Protein AF-0000000072480153 (afdb_homodimer)

InterPro domains:
  IPR006214 Bax inhibitor 1-related [PF01027] (43-250)
  IPR006214 Bax inhibitor 1-related [PTHR23291] (30-247)

pLDDT: mean 78.96, std 18.29, range [26.92, 96.75]

Nearest PDB structures (foldseek):
  4pgr-assembly1_A  TM=7.614E-01  e=5.769E-06  Bacillus subtilis subsp. subtilis str. 168
  6nq8-assembly2_B  TM=8.162E-01  e=1.834E-05  Bacillus subtilis subsp. subtilis str. 168
  6nq9-assembly3_C  TM=8.188E-01  e=2.012E-05  Bacillus subtilis subsp. subtilis str. 168
  4pgw-assembly1_A  TM=7.955E-01  e=1.672E-05  Bacillus subtilis subsp. subtilis str. 168
  8iz8-assembly1_A  TM=1.670E-01  e=5.880E+00  Homo sapiens

Organism: Diutina rugosa (NCBI:txid5481)

Solvent-accessible surface area (backbone atoms only — not comparable to full-atom values): 26713 Å² total; per-residue (Å²): 136,78,76,70,75,78,76,72,72,80,73,78,71,76,74,74,75,65,70,79,71,74,50,70,68,57,59,59,56,64,64,65,39,32,27,60,76,43,56,68,68,60,36,49,51,49,52,50,50,25,54,48,51,32,50,50,49,50,50,50,28,52,49,45,20,48,52,36,50,74,28,64,66,53,40,53,48,49,67,73,37,54,65,56,57,49,46,23,55,51,40,29,54,50,28,47,54,48,36,63,75,38,47,78,41,86,66,55,32,58,52,33,49,49,51,24,45,50,23,48,19,49,54,51,12,58,42,53,55,75,43,61,65,69,55,52,52,50,23,49,51,51,38,50,51,50,50,52,51,38,46,54,47,33,73,67,46,85,73,76,53,57,78,46,49,63,49,51,52,53,48,48,50,53,49,46,40,51,53,56,43,52,71,66,48,85,73,70,53,69,64,56,52,41,53,51,23,52,51,48,29,51,53,32,51,52,44,45,28,24,51,51,41,36,57,56,46,61,35,39,72,72,40,43,64,62,51,21,52,52,52,44,48,36,52,50,41,30,28,52,23,43,33,51,40,51,50,51,59,68,74,101,135,81,77,69,75,76,73,73,71,79,74,78,71,77,73,75,75,69,68,81,73,74,50,71,68,59,62,59,54,66,65,65,38,32,26,59,76,44,56,69,68,61,35,51,51,51,52,49,49,24,53,49,52,32,50,51,49,52,50,49,30,51,49,46,21,48,52,36,50,75,29,64,65,52,41,52,47,48,67,74,37,54,65,57,56,49,47,22,54,52,40,29,53,50,30,48,53,47,37,63,76,39,47,78,41,86,65,56,34,58,53,35,49,50,52,25,45,51,23,46,18,48,55,52,12,58,43,51,55,75,42,60,65,69,54,51,52,51,22,49,51,52,38,49,52,50,50,53,53,37,44,54,46,35,73,67,46,86,70,75,53,57,77,45,50,64,50,51,52,54,48,49,48,52,49,46,40,50,52,56,44,50,72,68,47,84,72,69,53,68,63,55,51,39,52,52,22,50,51,49,29,51,52,33,51,52,46,44,28,24,51,51,40,36,57,56,47,60,34,39,75,73,39,43,66,62,50,22,51,53,51,45,48,37,50,50,41,29,27,53,22,42,33,50,41,50,50,51,59,70,74,102

Radius of gyration: 29.73 Å; Cα contacts (8 Å, |Δi|>4): 523; chains: 2; bounding box: 54×123×93 Å

Foldseek 3Di:
DPPPDDDPPPPPPPPPPPDPPCPPVNVVVVQQDWLQPDDPVLLVVLLVLLVVLLVVLVVLLVVLLVVCQVDVVNLVVCVVPVVLLVVLVVQLVVLVVVCVVCVQDPPVNVVSLVSNSNSVSNNVSSVVSPADPVLLVVLLVVLVVLLVVLLVVLVPDPDQLLVCVVVLVVVVVVLVVVVVVQVPDDPDPLVNLLVSLVVQLVSLSSVSSNLSNCSSGGHGSSCSSVSSVSNNVSSSSNSVSSSSNSRSVVVD/DPPPPPDDPPDPPPPPPPPPPPPPVVVVVVQQDWLQPDDPVLLVVLLVLLVVLLVVLVVLLVVLLVVCQVDVVNLVVCVVPVVLLVVLVVQLVVLVVVCVVCVQDPPVNVVSLVSNSNSVSNNVSSVVSPADPVLLVVLLVVLVVLLVVLLVVLVPDPDQLLVCVVVLVVVVVVLVVVVVVQVPDDPDDLVNLLVSLVVQLVSLSSVSSNLSNCSSGGHGSSCSSVSSVSNNVSSSSNSVSSSSNSRSVVVD

Secondary structure (DSSP, 8-state):
-----------------------HHHHHHHHT-BGGGS-HHHHHHHHHHHHHHHHHHHHHHHHHHHHHHH-HHHHHHHHH-HHHHHHHHHHHHHHHHHHHHSTTSTTHHHHHHHHHHHHHHHHHHHHHTTS-HHHHHHHHHHHHHHHHHHHHHHHH--S-GGGGHHHHHHHHHHHHHHHHHHTTSSS--HHHHHHHHHHHHHHHHHHHHHHHHHHHHT-BTT-HHHHHHHHHHHHHHHHHHHHHHHHHHHH-/-----------------------HHHHHHHHT-BGGGS-HHHHHHHHHHHHHHHHHHHHHHHHHHHHHHH-HHHHHHHHH-HHHHHHHHHHHHHHHHHHHHSTTSTTHHHHHHHHHHHHHHHHHHHHHTTS-HHHHHHHHHHHHHHHHHHHHHHHH--S-GGGGHHHHHHHHHHHHHHHHHHTTSSS--HHHHHHHHHHHHHHHHHHHHHHHHHHHHT-BTT-HHHHHHHHHHHHHHHHHHHHHHHHHHHH-

Sequence (504 aa):
MSYTPLANPPGYEDEVRTGPSADPLDDDFKYSVNVAGCDLSVRQMFIRKVYALLTVQILLTVAVGWGIRANPDLQKWCMNNMWLYIVSIVGTFGFLIATAFKAKQYPLNLFLLTGFTICESYGIGLMCSFVESDVVVKALLLTLVIFVGLTLFAFQSTYDFTQWQGVLGMSLWALLGFGLVMMFFPGQSSTVEMVYAGLGALIFAVYVIVDTQSIMKKVHLDDEIMSAMQLYLDVVNLFLFILRILQNQNDNMSYTPLANPPGYEDEVRTGPSADPLDDDFKYSVNVAGCDLSVRQMFIRKVYALLTVQILLTVAVGWGIRANPDLQKWCMNNMWLYIVSIVGTFGFLIATAFKAKQYPLNLFLLTGFTICESYGIGLMCSFVESDVVVKALLLTLVIFVGLTLFAFQSTYDFTQWQGVLGMSLWALLGFGLVMMFFPGQSSTVEMVYAGLGALIFAVYVIVDTQSIMKKVHLDDEIMSAMQLYLDVVNLFLFILRILQNQNDN

Structure (mmCIF, N/CA/C/O backbone):
data_AF-0000000072480153-model_v1
#
loop_
_entity.id
_entity.type
_entity.pdbx_description
1 polymer 'Uncharacterized protein'
#
loop_
_atom_site.group_PDB
_atom_site.id
_atom_site.type_symbol
_atom_site.label_atom_id
_atom_site.label_alt_id
_atom_site.label_comp_id
_atom_site.label_asym_id
_atom_site.label_entity_id
_atom_site.label_seq_id
_atom_site.pdbx_PDB_ins_code
_atom_site.Cartn_x
_atom_site.Cartn_y
_atom_site.Cartn_z
_atom_site.occupancy
_atom_site.B_iso_or_equiv
_atom_site.auth_seq_id
_atom_site.auth_comp_id
_atom_site.auth_asym_id
_atom_site.auth_atom_id
_atom_site.pdbx_PDB_model_num
ATOM 1 N N . MET A 1 1 ? 12.383 70.375 71.062 1 27.47 1 MET A N 1
ATOM 2 C CA . MET A 1 1 ? 11.43 70.125 70 1 27.47 1 MET A CA 1
ATOM 3 C C . MET A 1 1 ? 12.109 69.375 68.812 1 27.47 1 MET A C 1
ATOM 5 O O . MET A 1 1 ? 12.719 70.062 68 1 27.47 1 MET A O 1
ATOM 9 N N . SER A 1 2 ? 12.781 68.25 69.062 1 29.23 2 SER A N 1
ATOM 10 C CA . SER A 1 2 ? 13.742 67.438 68.312 1 29.23 2 SER A CA 1
ATOM 11 C C . SER A 1 2 ? 13.125 66.875 67.062 1 29.23 2 SER A C 1
ATOM 13 O O . SER A 1 2 ? 12.016 66.375 67.062 1 29.23 2 SER A O 1
ATOM 15 N N . TYR A 1 3 ? 13.344 67.625 66 1 29.42 3 TYR A N 1
ATOM 16 C CA . TYR A 1 3 ? 12.859 67.375 64.625 1 29.42 3 TYR A CA 1
ATOM 17 C C . TYR A 1 3 ? 13.156 65.938 64.188 1 29.42 3 TYR A C 1
ATOM 19 O O . TYR A 1 3 ? 14.32 65.562 64 1 29.42 3 TYR A O 1
ATOM 27 N N . THR A 1 4 ? 12.516 65 64.688 1 34.78 4 THR A N 1
ATOM 28 C CA . THR A 1 4 ? 12.742 63.594 64.438 1 34.78 4 THR A CA 1
ATOM 29 C C . THR A 1 4 ? 12.609 63.312 62.906 1 34.78 4 THR A C 1
ATOM 31 O O . THR A 1 4 ? 11.555 63.562 62.312 1 34.78 4 THR A O 1
ATOM 34 N N . PRO A 1 5 ? 13.711 63.594 62.188 1 35.47 5 PRO A N 1
ATOM 35 C CA . PRO A 1 5 ? 13.539 63.5 60.75 1 35.47 5 PRO A CA 1
ATOM 36 C C . PRO A 1 5 ? 12.68 62.312 60.312 1 35.47 5 PRO A C 1
ATOM 38 O O . PRO A 1 5 ? 12.57 61.344 61.062 1 35.47 5 PRO A O 1
ATOM 41 N N . LEU A 1 6 ? 11.68 62.594 59.469 1 34.44 6 LEU A N 1
ATOM 42 C CA . LEU A 1 6 ? 10.672 61.75 58.812 1 34.44 6 LEU A CA 1
ATOM 43 C C . LEU A 1 6 ? 11.297 60.469 58.25 1 34.44 6 LEU A C 1
ATOM 45 O O . LEU A 1 6 ? 12.453 60.469 57.844 1 34.44 6 LEU A O 1
ATOM 49 N N . ALA A 1 7 ? 10.82 59.375 58.75 1 36.81 7 ALA A N 1
ATOM 50 C CA . ALA A 1 7 ? 11.117 57.969 58.5 1 36.81 7 ALA A CA 1
ATOM 51 C C . ALA A 1 7 ? 11.281 57.688 57 1 36.81 7 ALA A C 1
ATOM 53 O O . ALA A 1 7 ? 10.523 58.219 56.188 1 36.81 7 ALA A O 1
ATOM 54 N N . ASN A 1 8 ? 12.523 57.562 56.5 1 34.38 8 ASN A N 1
ATOM 55 C CA . ASN A 1 8 ? 12.945 57.312 55.125 1 34.38 8 ASN A CA 1
ATOM 56 C C . ASN A 1 8 ? 11.992 56.375 54.438 1 34.38 8 ASN A C 1
ATOM 58 O O . ASN A 1 8 ? 11.516 55.406 55.031 1 34.38 8 ASN A O 1
ATOM 62 N N . PRO A 1 9 ? 11.211 56.875 53.469 1 34.69 9 PRO A N 1
ATOM 63 C CA . PRO A 1 9 ? 10.227 56 52.812 1 34.69 9 PRO A CA 1
ATOM 64 C C . PRO A 1 9 ? 10.758 54.625 52.531 1 34.69 9 PRO A C 1
ATOM 66 O O . PRO A 1 9 ? 11.969 54.406 52.438 1 34.69 9 PRO A O 1
ATOM 69 N N . PRO A 1 10 ? 10.016 53.531 52.906 1 35.16 10 PRO A N 1
ATOM 70 C CA . PRO A 1 10 ? 10.484 52.156 52.75 1 35.16 10 PRO A CA 1
ATOM 71 C C . PRO A 1 10 ? 11.172 51.938 51.406 1 35.16 10 PRO A C 1
ATOM 73 O O . PRO A 1 10 ? 10.891 52.656 50.438 1 35.16 10 PRO A O 1
ATOM 76 N N . GLY A 1 11 ? 12.461 51.688 51.344 1 31.42 11 GLY A N 1
ATOM 77 C CA . GLY A 1 11 ? 13.273 51.344 50.188 1 31.42 11 GLY A CA 1
ATOM 78 C C . GLY A 1 11 ? 12.539 50.469 49.188 1 31.42 11 GLY A C 1
ATOM 79 O O . GLY A 1 11 ? 11.789 49.562 49.562 1 31.42 11 GLY A O 1
ATOM 80 N N . TYR A 1 12 ? 12.055 51.062 48.094 1 31.23 12 TYR A N 1
ATOM 81 C CA . TYR A 1 12 ? 11.508 50.312 46.969 1 31.23 12 TYR A CA 1
ATOM 82 C C . TYR A 1 12 ? 12.297 49.031 46.719 1 31.23 12 TYR A C 1
ATOM 84 O O . TYR A 1 12 ? 13.5 49.094 46.438 1 31.23 12 TYR A O 1
ATOM 92 N N . GLU A 1 13 ? 12.219 48.031 47.562 1 30.06 13 GLU A N 1
ATOM 93 C CA . GLU A 1 13 ? 12.875 46.781 47.312 1 30.06 13 GLU A CA 1
ATOM 94 C C . GLU A 1 13 ? 12.898 46.469 45.812 1 30.06 13 GLU A C 1
ATOM 96 O O . GLU A 1 13 ? 11.867 46.562 45.125 1 30.06 13 GLU A O 1
ATOM 101 N N . ASP A 1 14 ? 13.992 46.656 45.125 1 31.67 14 ASP A N 1
ATOM 102 C CA . ASP A 1 14 ? 14.25 46.25 43.75 1 31.67 14 ASP A CA 1
ATOM 103 C C . ASP A 1 14 ? 13.57 44.938 43.406 1 31.67 14 ASP A C 1
ATOM 105 O O . ASP A 1 14 ? 13.828 43.938 44.062 1 31.67 14 ASP A O 1
ATOM 109 N N . GLU A 1 15 ? 12.281 44.875 43.188 1 31.95 15 GLU A N 1
ATOM 110 C CA . GLU A 1 15 ? 11.656 43.688 42.656 1 31.95 15 GLU A CA 1
ATOM 111 C C . GLU A 1 15 ? 12.562 43 41.625 1 31.95 15 GLU A C 1
ATOM 113 O O . GLU A 1 15 ? 12.867 43.594 40.594 1 31.95 15 GLU A O 1
ATOM 118 N N . VAL A 1 16 ? 13.562 42.281 42 1 35.06 16 VAL A N 1
ATOM 119 C CA . VAL A 1 16 ? 14.352 41.438 41.125 1 35.06 16 VAL A CA 1
ATOM 120 C C . VAL A 1 16 ? 13.445 40.812 40.062 1 35.06 16 VAL A C 1
ATOM 122 O O . VAL A 1 16 ? 12.547 40.031 40.375 1 35.06 16 VAL A O 1
ATOM 125 N N . ARG A 1 17 ? 13.055 41.531 39.031 1 34.94 17 ARG A N 1
ATOM 126 C CA . ARG A 1 17 ? 12.469 40.969 37.812 1 34.94 17 ARG A CA 1
ATOM 127 C C . ARG A 1 17 ? 13.133 39.656 37.438 1 34.94 17 ARG A C 1
ATOM 129 O O . ARG A 1 17 ? 14.312 39.625 37.062 1 34.94 17 ARG A O 1
ATOM 136 N N . THR A 1 18 ? 12.93 38.594 38.188 1 33.75 18 THR A N 1
ATOM 137 C CA . THR A 1 18 ? 13.367 37.25 37.812 1 33.75 18 THR A CA 1
ATOM 138 C C . THR A 1 18 ? 13.336 37.062 36.312 1 33.75 18 THR A C 1
ATOM 140 O O . THR A 1 18 ? 12.531 37.688 35.625 1 33.75 18 THR A O 1
ATOM 143 N N . GLY A 1 19 ? 14.484 36.625 35.688 1 35.31 19 GLY A N 1
ATOM 144 C CA . GLY A 1 19 ? 14.703 36.438 34.25 1 35.31 19 GLY A CA 1
ATOM 145 C C . GLY A 1 19 ? 13.477 35.906 33.531 1 35.31 19 GLY A C 1
ATOM 146 O O . GLY A 1 19 ? 12.578 35.344 34.156 1 35.31 19 GLY A O 1
ATOM 147 N N . PRO A 1 20 ? 13.023 36.594 32.438 1 35.31 20 PRO A N 1
ATOM 148 C CA . PRO A 1 20 ? 11.805 36.188 31.75 1 35.31 20 PRO A CA 1
ATOM 149 C C . PRO A 1 20 ? 11.617 34.688 31.75 1 35.31 20 PRO A C 1
ATOM 151 O O . PRO A 1 20 ? 12.57 33.938 31.531 1 35.31 20 PRO A O 1
ATOM 154 N N . SER A 1 21 ? 10.922 34.094 32.688 1 35.56 21 SER A N 1
ATOM 155 C CA . SER A 1 21 ? 10.445 32.719 32.594 1 35.56 21 SER A CA 1
ATOM 156 C C . SER A 1 21 ? 10.141 32.312 31.141 1 35.56 21 SER A C 1
ATOM 158 O O . SER A 1 21 ? 9.289 32.938 30.5 1 35.56 21 SER A O 1
ATOM 160 N N . ALA A 1 22 ? 11.258 31.984 30.438 1 38.88 22 ALA A N 1
ATOM 161 C CA . ALA A 1 22 ? 11.07 31.438 29.094 1 38.88 22 ALA A CA 1
ATOM 162 C C . ALA A 1 22 ? 9.758 30.672 29 1 38.88 22 ALA A C 1
ATOM 164 O O . ALA A 1 22 ? 9.539 29.703 29.75 1 38.88 22 ALA A O 1
ATOM 165 N N . ASP A 1 23 ? 8.656 31.344 28.875 1 36.25 23 ASP A N 1
ATOM 166 C CA . ASP A 1 23 ? 7.359 30.703 28.672 1 36.25 23 ASP A CA 1
ATOM 167 C C . ASP A 1 23 ? 7.508 29.359 27.969 1 36.25 23 ASP A C 1
ATOM 169 O O . ASP A 1 23 ? 8.164 29.266 26.922 1 36.25 23 ASP A O 1
ATOM 173 N N . PRO A 1 24 ? 7.273 28.219 28.719 1 41.16 24 PRO A N 1
ATOM 174 C CA . PRO A 1 24 ? 7.297 26.906 28.094 1 41.16 24 PRO A CA 1
ATOM 175 C C . PRO A 1 24 ? 6.715 26.906 26.688 1 41.16 24 PRO A C 1
ATOM 177 O O . PRO A 1 24 ? 6.805 25.906 25.969 1 41.16 24 PRO A O 1
ATOM 180 N N . LEU A 1 25 ? 5.832 27.812 26.406 1 39.75 25 LEU A N 1
ATOM 181 C CA . LEU A 1 25 ? 5.32 27.875 25.031 1 39.75 25 LEU A CA 1
ATOM 182 C C . LEU A 1 25 ? 6.434 28.203 24.047 1 39.75 25 LEU A C 1
ATOM 184 O O . LEU A 1 25 ? 6.316 27.906 22.859 1 39.75 25 LEU A O 1
ATOM 188 N N . ASP A 1 26 ? 7.453 29.078 24.375 1 40.12 26 ASP A N 1
ATOM 189 C CA . ASP A 1 26 ? 8.547 29.438 23.484 1 40.12 26 ASP A CA 1
ATOM 190 C C . ASP A 1 26 ? 9.406 28.219 23.156 1 40.12 26 ASP A C 1
ATOM 192 O O . ASP A 1 26 ? 9.93 28.094 22.047 1 40.12 26 ASP A O 1
ATOM 196 N N . ASP A 1 27 ? 9.773 27.375 24.188 1 39.69 27 ASP A N 1
ATOM 197 C CA . ASP A 1 27 ? 10.562 26.188 23.922 1 39.69 27 ASP A CA 1
ATOM 198 C C . ASP A 1 27 ? 9.82 25.219 23 1 39.69 27 ASP A C 1
ATOM 200 O O . ASP A 1 27 ? 10.445 24.438 22.281 1 39.69 27 ASP A O 1
ATOM 204 N N . ASP A 1 28 ? 8.516 24.984 23.203 1 41.03 28 ASP A N 1
ATOM 205 C CA . ASP A 1 28 ? 7.754 24.156 22.281 1 41.03 28 ASP A CA 1
ATOM 206 C C . ASP A 1 28 ? 7.797 24.75 20.859 1 41.03 28 ASP A C 1
ATOM 208 O O . ASP A 1 28 ? 7.535 24.031 19.891 1 41.03 28 ASP A O 1
ATOM 212 N N . PHE A 1 29 ? 7.848 26.094 20.656 1 42.28 29 PHE A N 1
ATOM 213 C CA . PHE A 1 29 ? 7.98 26.766 19.359 1 42.28 29 PHE A CA 1
ATOM 214 C C . PHE A 1 29 ? 9.32 26.438 18.719 1 42.28 29 PHE A C 1
ATOM 216 O O . PHE A 1 29 ? 9.422 26.375 17.484 1 42.28 29 PHE A O 1
ATOM 223 N N . LYS A 1 30 ? 10.453 26.438 19.406 1 43.78 30 LYS A N 1
ATOM 224 C CA . LYS A 1 30 ? 11.789 26.156 18.891 1 43.78 30 LYS A CA 1
ATOM 225 C C . LYS A 1 30 ? 11.883 24.719 18.359 1 43.78 30 LYS A C 1
ATOM 227 O O . LYS A 1 30 ? 12.586 24.453 17.391 1 43.78 30 LYS A O 1
ATOM 232 N N . TYR A 1 31 ? 11.43 23.734 19.047 1 45.44 31 TYR A N 1
ATOM 233 C CA . TYR A 1 31 ? 11.625 22.312 18.766 1 45.44 31 TYR A CA 1
ATOM 234 C C . TYR A 1 31 ? 10.844 21.891 17.531 1 45.44 31 TYR A C 1
ATOM 236 O O . TYR A 1 31 ? 11.242 20.969 16.812 1 45.44 31 TYR A O 1
ATOM 244 N N . SER A 1 32 ? 9.586 22.281 17.406 1 49.31 32 SER A N 1
ATOM 245 C CA . SER A 1 32 ? 8.758 21.766 16.328 1 49.31 32 SER A CA 1
ATOM 246 C C . SER A 1 32 ? 8.914 22.594 15.055 1 49.31 32 SER A C 1
ATOM 248 O O . SER A 1 32 ? 7.945 22.812 14.328 1 49.31 32 SER A O 1
ATOM 250 N N . VAL A 1 33 ? 10.062 23.266 14.922 1 53.94 33 VAL A N 1
ATOM 251 C CA . VAL A 1 33 ? 10.133 24.109 13.742 1 53.94 33 VAL A CA 1
ATOM 252 C C . VAL A 1 33 ? 10.281 23.25 12.492 1 53.94 33 VAL A C 1
ATOM 254 O O . VAL A 1 33 ? 10.945 22.203 12.523 1 53.94 33 VAL A O 1
ATOM 257 N N . ASN A 1 34 ? 9.469 23.453 11.539 1 63.94 34 ASN A N 1
ATOM 258 C CA . ASN A 1 34 ? 9.578 22.859 10.211 1 63.94 34 ASN A CA 1
ATOM 259 C C . ASN A 1 34 ? 10.93 23.172 9.57 1 63.94 34 ASN A C 1
ATOM 261 O O . ASN A 1 34 ? 11.5 24.234 9.797 1 63.94 34 ASN A O 1
ATOM 265 N N . VAL A 1 35 ? 11.617 22.25 9 1 69.62 35 VAL A N 1
ATOM 266 C CA . VAL A 1 35 ? 12.922 22.328 8.359 1 69.62 35 VAL A CA 1
ATOM 267 C C . VAL A 1 35 ? 13 23.578 7.488 1 69.62 35 VAL A C 1
ATOM 269 O O . VAL A 1 35 ? 14.023 24.266 7.453 1 69.62 35 VAL A O 1
ATOM 272 N N . ALA A 1 36 ? 11.852 23.953 6.852 1 67.75 36 ALA A N 1
ATOM 273 C CA . ALA A 1 36 ? 11.852 25.094 5.93 1 67.75 36 ALA A CA 1
ATOM 274 C C . ALA A 1 36 ? 12.117 26.391 6.672 1 67.75 36 ALA A C 1
ATOM 276 O O . ALA A 1 36 ? 12.625 27.359 6.09 1 67.75 36 ALA A O 1
ATOM 277 N N . GLY A 1 37 ? 11.773 26.344 7.949 1 65.12 37 GLY A N 1
ATOM 278 C CA . GLY A 1 37 ? 11.906 27.562 8.727 1 65.12 37 GLY A CA 1
ATOM 279 C C . GLY A 1 37 ? 13.258 27.688 9.406 1 65.12 37 GLY A C 1
ATOM 280 O O . GLY A 1 37 ? 13.57 28.734 9.984 1 65.12 37 GLY A O 1
ATOM 281 N N . CYS A 1 38 ? 14.031 26.609 9.297 1 68.56 38 CYS A N 1
ATOM 282 C CA . CYS A 1 38 ? 15.305 26.609 10.008 1 68.56 38 CYS A CA 1
ATOM 283 C C . CYS A 1 38 ? 16.406 27.219 9.148 1 68.56 38 CYS A C 1
ATOM 285 O O . CYS A 1 38 ? 16.219 27.422 7.949 1 68.56 38 CYS A O 1
ATOM 287 N N . ASP A 1 39 ? 17.406 27.547 9.852 1 76.06 39 ASP A N 1
ATOM 288 C CA . ASP A 1 39 ? 18.609 28.016 9.18 1 76.06 39 ASP A CA 1
ATOM 289 C C . ASP A 1 39 ? 19.109 27 8.148 1 76.06 39 ASP A C 1
ATOM 291 O O . ASP A 1 39 ? 18.875 25.797 8.305 1 76.06 39 ASP A O 1
ATOM 295 N N . LEU A 1 40 ? 19.562 27.453 7.082 1 76.44 40 LEU A N 1
ATOM 296 C CA . LEU A 1 40 ? 20.031 26.656 5.961 1 76.44 40 LEU A CA 1
ATOM 297 C C . LEU A 1 40 ? 20.984 25.562 6.43 1 76.44 40 LEU A C 1
ATOM 299 O O . LEU A 1 40 ? 20.922 24.438 5.941 1 76.44 40 LEU A O 1
ATOM 303 N N . SER A 1 41 ? 21.812 25.906 7.453 1 76.62 41 SER A N 1
ATOM 304 C CA . SER A 1 41 ? 22.797 24.938 7.934 1 76.62 41 SER A CA 1
ATOM 305 C C . SER A 1 41 ? 22.109 23.766 8.633 1 76.62 41 SER A C 1
ATOM 307 O O . SER A 1 41 ? 22.5 22.609 8.438 1 76.62 41 SER A O 1
ATOM 309 N N . VAL A 1 42 ? 21.109 24.062 9.391 1 75.69 42 VAL A N 1
ATOM 310 C CA . VAL A 1 42 ? 20.406 23.031 10.141 1 75.69 42 VAL A CA 1
ATOM 311 C C . VAL A 1 42 ? 19.609 22.156 9.18 1 75.69 42 VAL A C 1
ATOM 313 O O . VAL A 1 42 ? 19.562 20.938 9.352 1 75.69 42 VAL A O 1
ATOM 316 N N . ARG A 1 43 ? 19.109 22.781 8.117 1 80.12 43 ARG A N 1
ATOM 317 C CA . ARG A 1 43 ? 18.359 22.047 7.109 1 80.12 43 ARG A CA 1
ATOM 318 C C . ARG A 1 43 ? 19.266 21.078 6.348 1 80.12 43 ARG A C 1
ATOM 320 O O . ARG A 1 43 ? 18.875 19.938 6.102 1 80.12 43 ARG A O 1
ATOM 327 N N . GLN A 1 44 ? 20.422 21.594 6.043 1 82.88 44 GLN A N 1
ATOM 328 C CA . GLN A 1 44 ? 21.359 20.75 5.301 1 82.88 44 GLN A CA 1
ATOM 329 C C . GLN A 1 44 ? 21.859 19.578 6.148 1 82.88 44 GLN A C 1
ATOM 331 O O . GLN A 1 44 ? 22.047 18.469 5.641 1 82.88 44 GLN A O 1
ATOM 336 N N . MET A 1 45 ? 22.031 19.844 7.375 1 82.62 45 MET A N 1
ATOM 337 C CA . MET A 1 45 ? 22.469 18.781 8.273 1 82.62 45 MET A CA 1
ATOM 338 C C . MET A 1 45 ? 21.391 17.703 8.391 1 82.62 45 MET A C 1
ATOM 340 O O . MET A 1 45 ? 21.703 16.516 8.414 1 82.62 45 MET A O 1
ATOM 344 N N . PHE A 1 46 ? 20.172 18.141 8.492 1 85 46 PHE A N 1
ATOM 345 C CA . PHE A 1 46 ? 19.047 17.219 8.562 1 85 46 PHE A CA 1
ATOM 346 C C . PHE A 1 46 ? 18.984 16.344 7.316 1 85 46 PHE A C 1
ATOM 348 O O . PHE A 1 46 ? 18.875 15.125 7.414 1 85 46 PHE A O 1
ATOM 355 N N . ILE A 1 47 ? 19.109 16.969 6.18 1 86.75 47 ILE A N 1
ATOM 356 C CA . ILE A 1 47 ? 19.016 16.266 4.902 1 86.75 47 ILE A CA 1
ATOM 357 C C . ILE A 1 47 ? 20.156 15.273 4.77 1 86.75 47 ILE A C 1
ATOM 359 O O . ILE A 1 47 ? 19.953 14.133 4.355 1 86.75 47 ILE A O 1
ATOM 363 N N . ARG A 1 48 ? 21.312 15.695 5.164 1 88.62 48 ARG A N 1
ATOM 364 C CA . ARG A 1 48 ? 22.5 14.836 5.09 1 88.62 48 ARG A CA 1
ATOM 365 C C . ARG A 1 48 ? 22.344 13.617 6 1 88.62 48 ARG A C 1
ATOM 367 O O . ARG A 1 48 ? 22.703 12.5 5.625 1 88.62 48 ARG A O 1
ATOM 374 N N . LYS A 1 49 ? 21.812 13.812 7.09 1 89.5 49 LYS A N 1
ATOM 375 C CA . LYS A 1 49 ? 21.625 12.711 8.039 1 89.5 49 LYS A CA 1
ATOM 376 C C . LYS A 1 49 ? 20.609 11.703 7.5 1 89.5 49 LYS A C 1
ATOM 378 O O . LYS A 1 49 ? 20.828 10.492 7.605 1 89.5 49 LYS A O 1
ATOM 383 N N . VAL A 1 50 ? 19.562 12.211 6.973 1 90.88 50 VAL A N 1
ATOM 384 C CA . VAL A 1 50 ? 18.516 11.344 6.441 1 90.88 50 VAL A CA 1
ATOM 385 C C . VAL A 1 50 ? 19.078 10.492 5.309 1 90.88 50 VAL A C 1
ATOM 387 O O . VAL A 1 50 ? 18.891 9.273 5.281 1 90.88 50 VAL A O 1
ATOM 390 N N . TYR A 1 51 ? 19.797 11.125 4.426 1 92.44 51 TYR A N 1
ATOM 391 C CA . TYR A 1 51 ? 20.297 10.406 3.264 1 92.44 51 TYR A CA 1
ATOM 392 C C . TYR A 1 51 ? 21.484 9.508 3.639 1 92.44 51 TYR A C 1
ATOM 394 O O . TYR A 1 51 ? 21.719 8.492 2.988 1 92.44 51 TYR A O 1
ATOM 402 N N . ALA A 1 52 ? 22.172 9.836 4.664 1 92.81 52 ALA A N 1
ATOM 403 C CA . ALA A 1 52 ? 23.203 8.945 5.184 1 92.81 52 ALA A CA 1
ATOM 404 C C . ALA A 1 52 ? 22.594 7.668 5.758 1 92.81 52 ALA A C 1
ATOM 406 O O . ALA A 1 52 ? 23.078 6.566 5.492 1 92.81 52 ALA A O 1
ATOM 407 N N . LEU A 1 53 ? 21.578 7.859 6.539 1 91.56 53 LEU A N 1
ATOM 408 C CA . LEU A 1 53 ? 20.859 6.711 7.098 1 91.56 53 LEU A CA 1
ATOM 409 C C . LEU A 1 53 ? 20.297 5.836 5.988 1 91.56 53 LEU A C 1
ATOM 411 O O . LEU A 1 53 ? 20.375 4.605 6.059 1 91.56 53 LEU A O 1
ATOM 415 N N . LEU A 1 54 ? 19.766 6.492 5.023 1 93.44 54 LEU A N 1
ATOM 416 C CA . LEU A 1 54 ? 19.203 5.77 3.881 1 93.44 54 LEU A CA 1
ATOM 417 C C . LEU A 1 54 ? 20.281 4.953 3.178 1 93.44 54 LEU A C 1
ATOM 419 O O . LEU A 1 54 ? 20.062 3.789 2.836 1 93.44 54 LEU A O 1
ATOM 423 N N . THR A 1 55 ? 21.422 5.598 2.986 1 93.62 55 THR A N 1
ATOM 424 C CA . THR A 1 55 ? 22.531 4.926 2.314 1 93.62 55 THR A CA 1
ATOM 425 C C . THR A 1 55 ? 22.969 3.701 3.105 1 93.62 55 THR A C 1
ATOM 427 O O . THR A 1 55 ? 23.203 2.635 2.533 1 93.62 55 THR A O 1
ATOM 430 N N . VAL A 1 56 ? 23 3.818 4.367 1 93.25 56 VAL A N 1
ATOM 431 C CA . VAL A 1 56 ? 23.391 2.705 5.223 1 93.25 56 VAL A CA 1
ATOM 432 C C . VAL A 1 56 ? 22.359 1.586 5.117 1 93.25 56 VAL A C 1
ATOM 434 O O . VAL A 1 56 ? 22.719 0.406 5.062 1 93.25 56 VAL A O 1
ATOM 437 N N . GLN A 1 57 ? 21.094 1.939 5.105 1 93.5 57 GLN A N 1
ATOM 438 C CA . GLN A 1 57 ? 20.031 0.954 4.988 1 93.5 57 GLN A CA 1
ATOM 439 C C . GLN A 1 57 ? 20.125 0.192 3.672 1 93.5 57 GLN A C 1
ATOM 441 O O . GLN A 1 57 ? 19.953 -1.03 3.641 1 93.5 57 GLN A O 1
ATOM 446 N N . ILE A 1 58 ? 20.359 0.945 2.607 1 93.5 58 ILE A N 1
ATOM 447 C CA . ILE A 1 58 ? 20.453 0.33 1.288 1 93.5 58 ILE A CA 1
ATOM 448 C C . ILE A 1 58 ? 21.672 -0.591 1.225 1 93.5 58 ILE A C 1
ATOM 450 O O . ILE A 1 58 ? 21.578 -1.708 0.708 1 93.5 58 ILE A O 1
ATOM 454 N N . LEU A 1 59 ? 22.797 -0.151 1.753 1 93.62 59 LEU A N 1
ATOM 455 C CA . LEU A 1 59 ? 24.016 -0.965 1.771 1 93.62 59 LEU A CA 1
ATOM 456 C C . LEU A 1 59 ? 23.797 -2.236 2.586 1 93.62 59 LEU A C 1
ATOM 458 O O . LEU A 1 59 ? 24.25 -3.314 2.191 1 93.62 59 LEU A O 1
ATOM 462 N N . LEU A 1 60 ? 23.125 -2.045 3.691 1 92.56 60 LEU A N 1
ATOM 463 C CA . LEU A 1 60 ? 22.812 -3.207 4.512 1 92.56 60 LEU A CA 1
ATOM 464 C C . LEU A 1 60 ? 21.922 -4.188 3.748 1 92.56 60 LEU A C 1
ATOM 466 O O . LEU A 1 60 ? 22.141 -5.398 3.818 1 92.56 60 LEU A O 1
ATOM 470 N N . THR A 1 61 ? 20.969 -3.709 3.033 1 92.62 61 THR A N 1
ATOM 471 C CA . THR A 1 61 ? 20.062 -4.543 2.25 1 92.62 61 THR A CA 1
ATOM 472 C C . THR A 1 61 ? 20.828 -5.297 1.164 1 92.62 61 THR A C 1
ATOM 474 O O . THR A 1 61 ? 20.625 -6.496 0.977 1 92.62 61 THR A O 1
ATOM 477 N N . VAL A 1 62 ? 21.719 -4.582 0.474 1 91.5 62 VAL A N 1
ATOM 478 C CA . VAL A 1 62 ? 22.516 -5.199 -0.581 1 91.5 62 VAL A CA 1
ATOM 479 C C . VAL A 1 62 ? 23.453 -6.246 0.024 1 91.5 62 VAL A C 1
ATOM 481 O O . VAL A 1 62 ? 23.609 -7.332 -0.533 1 91.5 62 VAL A O 1
ATOM 484 N N . ALA A 1 63 ? 23.984 -5.941 1.146 1 91.62 63 ALA A N 1
ATOM 485 C CA . ALA A 1 63 ? 24.906 -6.855 1.811 1 91.62 63 ALA A CA 1
ATOM 486 C C . ALA A 1 63 ? 24.203 -8.141 2.227 1 91.62 63 ALA A C 1
ATOM 488 O O . ALA A 1 63 ? 24.734 -9.242 2.023 1 91.62 63 ALA A O 1
ATOM 489 N N . VAL A 1 64 ? 23.094 -8.016 2.795 1 89.56 64 VAL A N 1
ATOM 490 C CA . VAL A 1 64 ? 22.328 -9.18 3.227 1 89.56 64 VAL A CA 1
ATOM 491 C C . VAL A 1 64 ? 21.922 -10.016 2.012 1 89.56 64 VAL A C 1
ATOM 493 O O . VAL A 1 64 ? 22.062 -11.242 2.023 1 89.56 64 VAL A O 1
ATOM 496 N N . GLY A 1 65 ? 21.438 -9.375 0.97 1 87.31 65 GLY A N 1
ATOM 497 C CA . GLY A 1 65 ? 21.078 -10.086 -0.249 1 87.31 65 GLY A CA 1
ATOM 498 C C . GLY A 1 65 ? 22.266 -10.82 -0.871 1 87.31 65 GLY A C 1
ATOM 499 O O . GLY A 1 65 ? 22.125 -11.977 -1.271 1 87.31 65 GLY A O 1
ATOM 500 N N . TRP A 1 66 ? 23.312 -10.094 -0.907 1 88.5 66 TRP A N 1
ATOM 501 C CA . TRP A 1 66 ? 24.516 -10.695 -1.457 1 88.5 66 TRP A CA 1
ATOM 502 C C . TRP A 1 66 ? 24.984 -11.867 -0.598 1 88.5 66 TRP A C 1
ATOM 504 O O . TRP A 1 66 ? 25.438 -12.891 -1.122 1 88.5 66 TRP A O 1
ATOM 514 N N . GLY A 1 67 ? 24.922 -11.734 0.658 1 87.38 67 GLY A N 1
ATOM 515 C CA . GLY A 1 67 ? 25.312 -12.805 1.568 1 87.38 67 GLY A CA 1
ATOM 516 C C . GLY A 1 67 ? 24.484 -14.062 1.41 1 87.38 67 GLY A C 1
ATOM 517 O O . GLY A 1 67 ? 25.016 -15.172 1.411 1 87.38 67 GLY A O 1
ATOM 518 N N . ILE A 1 68 ? 23.266 -13.914 1.271 1 86 68 ILE A N 1
ATOM 519 C CA . ILE A 1 68 ? 22.375 -15.062 1.118 1 86 68 ILE A CA 1
ATOM 520 C C . ILE A 1 68 ? 22.609 -15.727 -0.234 1 86 68 ILE A C 1
ATOM 522 O O . ILE A 1 68 ? 22.641 -16.953 -0.331 1 86 68 ILE A O 1
ATOM 526 N N . ARG A 1 69 ? 22.859 -14.969 -1.208 1 83.38 69 ARG A N 1
ATOM 527 C CA . ARG A 1 69 ? 23.062 -15.492 -2.555 1 83.38 69 ARG A CA 1
ATOM 528 C C . ARG A 1 69 ? 24.422 -16.172 -2.674 1 83.38 69 ARG A C 1
ATOM 530 O O . ARG A 1 69 ? 24.562 -17.172 -3.395 1 83.38 69 ARG A O 1
ATOM 537 N N . ALA A 1 70 ? 25.406 -15.664 -2.092 1 84.88 70 ALA A N 1
ATOM 538 C CA . ALA A 1 70 ? 26.766 -16.172 -2.207 1 84.88 70 ALA A CA 1
ATOM 539 C C . ALA A 1 70 ? 26.906 -17.516 -1.504 1 84.88 70 ALA A C 1
ATOM 541 O O . ALA A 1 70 ? 27.828 -18.281 -1.802 1 84.88 70 ALA A O 1
ATOM 542 N N . ASN A 1 71 ? 26.016 -17.797 -0.609 1 85.5 71 ASN A N 1
ATOM 543 C CA . ASN A 1 71 ? 26.109 -19.047 0.145 1 85.5 71 ASN A CA 1
ATOM 544 C C . ASN A 1 71 ? 24.891 -19.938 -0.118 1 85.5 71 ASN A C 1
ATOM 546 O O . ASN A 1 71 ? 23.859 -19.797 0.521 1 85.5 71 ASN A O 1
ATOM 550 N N . PRO A 1 72 ? 25.094 -20.891 -0.923 1 82.94 72 PRO A N 1
ATOM 551 C CA . PRO A 1 72 ? 23.984 -21.781 -1.234 1 82.94 72 PRO A CA 1
ATOM 552 C C . PRO A 1 72 ? 23.453 -22.516 -0.001 1 82.94 72 PRO A C 1
ATOM 554 O O . PRO A 1 72 ? 22.25 -22.781 0.09 1 82.94 72 PRO A O 1
ATOM 557 N N . ASP A 1 73 ? 24.344 -22.734 0.931 1 83.12 73 ASP A N 1
ATOM 558 C CA . ASP A 1 73 ? 23.906 -23.406 2.15 1 83.12 73 ASP A CA 1
ATOM 559 C C . ASP A 1 73 ? 22.953 -22.516 2.947 1 83.12 73 ASP A C 1
ATOM 561 O O . ASP A 1 73 ? 21.969 -22.984 3.51 1 83.12 73 ASP A O 1
ATOM 565 N N . LEU A 1 74 ? 23.328 -21.281 2.92 1 77.19 74 LEU A N 1
ATOM 566 C CA . LEU A 1 74 ? 22.484 -20.328 3.637 1 77.19 74 LEU A CA 1
ATOM 567 C C . LEU A 1 74 ? 21.125 -20.172 2.949 1 77.19 74 LEU A C 1
ATOM 569 O O . LEU A 1 74 ? 20.094 -20.078 3.615 1 77.19 74 LEU A O 1
ATOM 573 N N . GLN A 1 75 ? 21.141 -20.188 1.705 1 80.12 75 GLN A N 1
ATOM 574 C CA . GLN A 1 75 ? 19.891 -20.078 0.947 1 80.12 75 GLN A CA 1
ATOM 575 C C . GLN A 1 75 ? 18.969 -21.266 1.229 1 80.12 75 GLN A C 1
ATOM 577 O O . GLN A 1 75 ? 17.781 -21.078 1.458 1 80.12 75 GLN A O 1
ATOM 582 N N . LYS A 1 76 ? 19.547 -22.484 1.165 1 81.31 76 LYS A N 1
ATOM 583 C CA . LYS A 1 76 ? 18.766 -23.688 1.434 1 81.31 76 LYS A CA 1
ATOM 584 C C . LYS A 1 76 ? 18.234 -23.703 2.865 1 81.31 76 LYS A C 1
ATOM 586 O O . LYS A 1 76 ? 17.094 -24.078 3.109 1 81.31 76 LYS A O 1
ATOM 591 N N . TRP A 1 77 ? 19.188 -23.234 3.688 1 78.19 77 TRP A N 1
ATOM 592 C CA . TRP A 1 77 ? 18.766 -23.172 5.086 1 78.19 77 TRP A CA 1
ATOM 593 C C . TRP A 1 77 ? 17.594 -22.219 5.266 1 78.19 77 TRP A C 1
ATOM 595 O O . TRP A 1 77 ? 16.641 -22.516 5.996 1 78.19 77 TRP A O 1
ATOM 605 N N . CYS A 1 78 ? 17.625 -21.125 4.633 1 75.69 78 CYS A N 1
ATOM 606 C CA . CYS A 1 78 ? 16.562 -20.125 4.734 1 75.69 78 CYS A CA 1
ATOM 607 C C . CYS A 1 78 ? 15.266 -20.656 4.148 1 75.69 78 CYS A C 1
ATOM 609 O O . CYS A 1 78 ? 14.188 -20.406 4.695 1 75.69 78 CYS A O 1
ATOM 611 N N . MET A 1 79 ? 15.344 -21.453 3.145 1 75.75 79 MET A N 1
ATOM 612 C CA . MET A 1 79 ? 14.156 -22.016 2.508 1 75.75 79 MET A CA 1
ATOM 613 C C . MET A 1 79 ? 13.555 -23.125 3.361 1 75.75 79 MET A C 1
ATOM 615 O O . MET A 1 79 ? 12.336 -23.328 3.365 1 75.75 79 MET A O 1
ATOM 619 N N . ASN A 1 80 ? 14.516 -23.797 4.047 1 77.69 80 ASN A N 1
ATOM 620 C CA . ASN A 1 80 ? 14.055 -24.891 4.879 1 77.69 80 ASN A CA 1
ATOM 621 C C . ASN A 1 80 ? 13.484 -24.391 6.203 1 77.69 80 ASN A C 1
ATOM 623 O O . ASN A 1 80 ? 12.742 -25.125 6.875 1 77.69 80 ASN A O 1
ATOM 627 N N . ASN A 1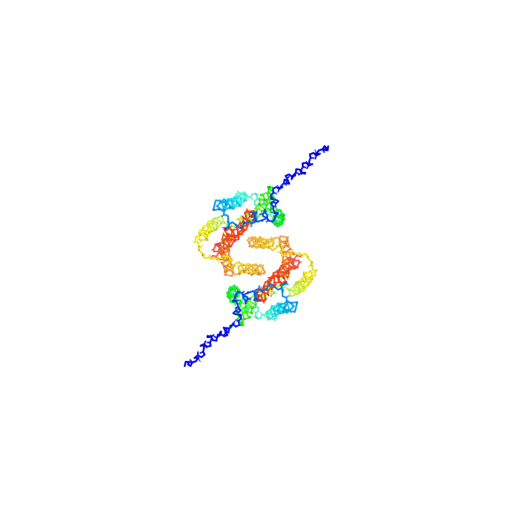 81 ? 13.914 -23.188 6.535 1 75.62 81 ASN A N 1
ATOM 628 C CA . ASN A 1 81 ? 13.422 -22.594 7.77 1 75.62 81 ASN A CA 1
ATOM 629 C C . ASN A 1 81 ? 12.555 -21.359 7.492 1 75.62 81 ASN A C 1
ATOM 631 O O . ASN A 1 81 ? 12.953 -20.234 7.801 1 75.62 81 ASN A O 1
ATOM 635 N N . MET A 1 82 ? 11.398 -21.625 7.082 1 77.06 82 MET A N 1
ATOM 636 C CA . MET A 1 82 ? 10.5 -20.562 6.676 1 77.06 82 MET A CA 1
ATOM 637 C C . MET A 1 82 ? 10.016 -19.766 7.887 1 77.06 82 MET A C 1
ATOM 639 O O . MET A 1 82 ? 9.523 -18.641 7.746 1 77.06 82 MET A O 1
ATOM 643 N N . TRP A 1 83 ? 10.344 -20.375 9.148 1 78.81 83 TRP A N 1
ATOM 644 C CA . TRP A 1 83 ? 9.945 -19.656 10.359 1 78.81 83 TRP A CA 1
ATOM 645 C C . TRP A 1 83 ? 10.695 -18.344 10.484 1 78.81 83 TRP A C 1
ATOM 647 O O . TRP A 1 83 ? 10.156 -17.359 11.023 1 78.81 83 TRP A O 1
ATOM 657 N N . LEU A 1 84 ? 11.867 -18.312 9.922 1 79.81 84 LEU A N 1
ATOM 658 C CA . LEU A 1 84 ? 12.648 -17.078 9.984 1 79.81 84 LEU A CA 1
ATOM 659 C C . LEU A 1 84 ? 12.039 -16 9.094 1 79.81 84 LEU A C 1
ATOM 661 O O . LEU A 1 84 ? 12.109 -14.812 9.422 1 79.81 84 LEU A O 1
ATOM 665 N N . TYR A 1 85 ? 11.484 -16.438 7.992 1 81.62 85 TYR A N 1
ATOM 666 C CA . TYR A 1 85 ? 10.812 -15.477 7.121 1 81.62 85 TYR A CA 1
ATOM 667 C C . TYR A 1 85 ? 9.578 -14.891 7.805 1 81.62 85 TYR A C 1
ATOM 669 O O . TYR A 1 85 ? 9.32 -13.688 7.695 1 81.62 85 TYR A O 1
ATOM 677 N N . ILE A 1 86 ? 8.906 -15.695 8.57 1 83.69 86 ILE A N 1
ATOM 678 C CA . ILE A 1 86 ? 7.738 -15.234 9.32 1 83.69 86 ILE A CA 1
ATOM 679 C C . ILE A 1 86 ? 8.172 -14.25 10.406 1 83.69 86 ILE A C 1
ATOM 681 O O . ILE A 1 86 ? 7.527 -13.219 10.609 1 83.69 86 ILE A O 1
ATOM 685 N N . VAL A 1 87 ? 9.258 -14.586 10.977 1 84.31 87 VAL A N 1
ATOM 686 C CA . VAL A 1 87 ? 9.805 -13.711 12.016 1 84.31 87 VAL A CA 1
ATOM 687 C C . VAL A 1 87 ? 10.188 -12.359 11.398 1 84.31 87 VAL A C 1
ATOM 689 O O . VAL A 1 87 ? 10 -11.312 12.023 1 84.31 87 VAL A O 1
ATOM 692 N N . SER A 1 88 ? 10.75 -12.484 10.211 1 87 88 SER A N 1
ATOM 693 C CA . SER A 1 88 ? 11.148 -11.258 9.531 1 87 88 SER A CA 1
ATOM 694 C C . SER A 1 88 ? 9.938 -10.383 9.211 1 87 88 SER A C 1
ATOM 696 O O . SER A 1 88 ? 9.992 -9.164 9.367 1 87 88 SER A O 1
ATOM 698 N N . ILE A 1 89 ? 8.852 -10.969 8.836 1 87.06 89 ILE A N 1
ATOM 699 C CA . ILE A 1 89 ? 7.637 -10.227 8.523 1 87.06 89 ILE A CA 1
ATOM 700 C C . ILE A 1 89 ? 7.082 -9.586 9.789 1 87.06 89 ILE A C 1
ATOM 702 O O . ILE A 1 89 ? 6.844 -8.375 9.828 1 87.06 89 ILE A O 1
ATOM 706 N N . VAL A 1 90 ? 6.973 -10.359 10.82 1 87.5 90 VAL A N 1
ATOM 707 C CA . VAL A 1 90 ? 6.43 -9.883 12.086 1 87.5 90 VAL A CA 1
ATOM 708 C C . VAL A 1 90 ? 7.375 -8.852 12.703 1 87.5 90 VAL A C 1
ATOM 710 O O . VAL A 1 90 ? 6.93 -7.848 13.258 1 87.5 90 VAL A O 1
ATOM 713 N N . GLY A 1 91 ? 8.609 -9.172 12.539 1 88.62 91 GLY A N 1
ATOM 714 C CA . GLY A 1 91 ? 9.602 -8.242 13.055 1 88.62 91 GLY A CA 1
ATOM 715 C C . GLY A 1 91 ? 9.531 -6.879 12.398 1 88.62 91 GLY A C 1
ATOM 716 O O . GLY A 1 91 ? 9.648 -5.855 13.078 1 88.62 91 GLY A O 1
ATOM 717 N N . THR A 1 92 ? 9.367 -6.848 11.078 1 88.94 92 THR A N 1
ATOM 718 C CA . THR A 1 92 ? 9.258 -5.59 10.344 1 88.94 92 THR A CA 1
ATOM 719 C C . THR A 1 92 ? 8.102 -4.75 10.883 1 88.94 92 THR A C 1
ATOM 721 O O . THR A 1 92 ? 8.281 -3.57 11.195 1 88.94 92 THR A O 1
ATOM 724 N N . PHE A 1 93 ? 6.984 -5.355 11.125 1 87.31 93 PHE A N 1
ATOM 725 C CA . PHE A 1 93 ? 5.816 -4.621 11.594 1 87.31 93 PHE A CA 1
ATOM 726 C C . PHE A 1 93 ? 5.965 -4.262 13.07 1 87.31 93 PHE A C 1
ATOM 728 O O . PHE A 1 93 ? 5.547 -3.182 13.492 1 87.31 93 PHE A O 1
ATOM 735 N N . GLY A 1 94 ? 6.559 -5.191 13.812 1 85.12 94 GLY A N 1
ATOM 736 C CA . GLY A 1 94 ? 6.844 -4.883 15.203 1 85.12 94 GLY A CA 1
ATOM 737 C C . GLY A 1 94 ? 7.75 -3.678 15.375 1 85.12 94 GLY A C 1
ATOM 738 O O . GLY A 1 94 ? 7.465 -2.793 16.188 1 85.12 94 GLY A O 1
ATOM 739 N N . PHE A 1 95 ? 8.773 -3.635 14.609 1 87.69 95 PHE A N 1
ATOM 740 C CA . PHE A 1 95 ? 9.711 -2.521 14.688 1 87.69 95 PHE A CA 1
ATOM 741 C C . PHE A 1 95 ? 9.078 -1.236 14.172 1 87.69 95 PHE A C 1
ATOM 743 O O . PHE A 1 95 ? 9.375 -0.149 14.672 1 87.69 95 PHE A O 1
ATOM 750 N N . LEU A 1 96 ? 8.234 -1.408 13.195 1 84.38 96 LEU A N 1
ATOM 751 C CA . LEU A 1 96 ? 7.547 -0.235 12.672 1 84.38 96 LEU A CA 1
ATOM 752 C C . LEU A 1 96 ? 6.645 0.393 13.727 1 84.38 96 LEU A C 1
ATOM 754 O O . LEU A 1 96 ? 6.645 1.613 13.906 1 84.38 96 LEU A O 1
ATOM 758 N N . ILE A 1 97 ? 5.965 -0.407 14.422 1 81.19 97 ILE A N 1
ATOM 759 C CA . ILE A 1 97 ? 5.062 0.063 15.469 1 81.19 97 ILE A CA 1
ATOM 760 C C . ILE A 1 97 ? 5.875 0.652 16.625 1 81.19 97 ILE A C 1
ATOM 762 O O . ILE A 1 97 ? 5.523 1.704 17.156 1 81.19 97 ILE A O 1
ATOM 766 N N . ALA A 1 98 ? 6.934 -0.027 16.891 1 80.38 98 ALA A N 1
ATOM 767 C CA . ALA A 1 98 ? 7.785 0.445 17.984 1 80.38 98 ALA A CA 1
ATOM 768 C C . ALA A 1 98 ? 8.383 1.812 17.656 1 80.38 98 ALA A C 1
ATOM 770 O O . ALA A 1 98 ? 8.508 2.666 18.547 1 80.38 98 ALA A O 1
ATOM 771 N N . THR A 1 99 ? 8.719 2.033 16.484 1 77.5 99 THR A N 1
ATOM 772 C CA . THR A 1 99 ? 9.312 3.301 16.078 1 77.5 99 THR A CA 1
ATOM 773 C C . THR A 1 99 ? 8.281 4.426 16.125 1 77.5 99 THR A C 1
ATOM 775 O O . THR A 1 99 ? 8.633 5.578 16.391 1 77.5 99 THR A O 1
ATOM 778 N N . ALA A 1 100 ? 7.039 4.125 15.984 1 72.62 100 ALA A N 1
ATOM 779 C CA . ALA A 1 100 ? 5.992 5.141 16.031 1 72.62 100 ALA A CA 1
ATOM 780 C C . ALA A 1 100 ? 5.812 5.672 17.453 1 72.62 100 ALA A C 1
ATOM 782 O O . ALA A 1 100 ? 5.516 6.852 17.656 1 72.62 100 ALA A O 1
ATOM 783 N N . PHE A 1 101 ? 6.008 4.809 18.375 1 73 101 PHE A N 1
ATOM 784 C CA . PHE A 1 101 ? 5.812 5.219 19.75 1 73 101 PHE A CA 1
ATOM 785 C C . PHE A 1 101 ? 7.102 5.777 20.344 1 73 101 PHE A C 1
ATOM 787 O O . PHE A 1 101 ? 7.066 6.652 21.203 1 73 101 PHE A O 1
ATOM 794 N N . LYS A 1 102 ? 8.156 5.301 19.891 1 71.31 102 LYS A N 1
ATOM 795 C CA . LYS A 1 102 ? 9.406 5.684 20.531 1 71.31 102 LYS A CA 1
ATOM 796 C C . LYS A 1 102 ? 10.352 6.352 19.531 1 71.31 102 LYS A C 1
ATOM 798 O O . LYS A 1 102 ? 11.57 6.191 19.625 1 71.31 102 LYS A O 1
ATOM 803 N N . ALA A 1 103 ? 9.797 7.004 18.562 1 62.25 103 ALA A N 1
ATOM 804 C CA . ALA A 1 103 ? 10.594 7.578 17.484 1 62.25 103 ALA A CA 1
ATOM 805 C C . ALA A 1 103 ? 11.445 8.742 18 1 62.25 103 ALA A C 1
ATOM 807 O O . ALA A 1 103 ? 12.492 9.047 17.422 1 62.25 103 ALA A O 1
ATOM 808 N N . LYS A 1 104 ? 11.117 9.25 19.125 1 66.12 104 LYS A N 1
ATOM 809 C CA . LYS A 1 104 ? 11.789 10.484 19.531 1 66.12 104 LYS A CA 1
ATOM 810 C C . LYS A 1 104 ? 12.805 10.219 20.641 1 66.12 104 LYS A C 1
ATOM 812 O O . LYS A 1 104 ? 13.508 11.133 21.078 1 66.12 104 LYS A O 1
ATOM 817 N N . GLN A 1 105 ? 12.922 8.984 20.922 1 69.38 105 GLN A N 1
ATOM 818 C CA . GLN A 1 105 ? 13.867 8.688 22 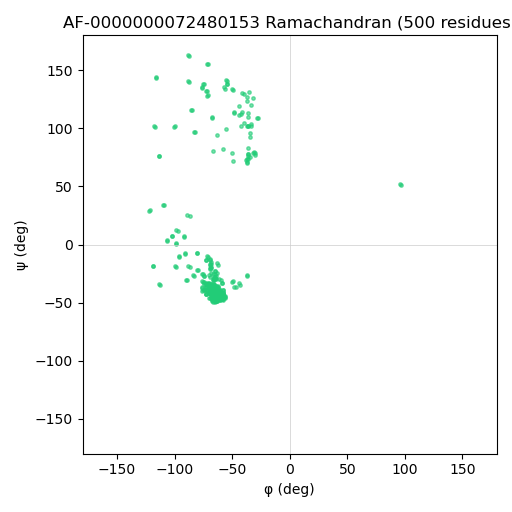1 69.38 105 GLN A CA 1
ATOM 819 C C . GLN A 1 105 ? 15.203 8.211 21.438 1 69.38 105 GLN A C 1
ATOM 821 O O . GLN A 1 105 ? 15.281 7.156 20.812 1 69.38 105 GLN A O 1
ATOM 826 N N . TYR A 1 106 ? 16.188 9.211 21.438 1 66.81 106 TYR A N 1
ATOM 827 C CA . TYR A 1 106 ? 17.547 8.836 21.031 1 66.81 106 TYR A CA 1
ATOM 828 C C . TYR A 1 106 ? 18.219 7.988 22.109 1 66.81 106 TYR A C 1
ATOM 830 O O . TYR A 1 106 ? 18.031 8.234 23.312 1 66.81 106 TYR A O 1
ATOM 838 N N . PRO A 1 107 ? 18.891 6.805 21.875 1 72.06 107 PRO A N 1
ATOM 839 C CA . PRO A 1 107 ? 19.375 6.109 20.688 1 72.06 107 PRO A CA 1
ATOM 840 C C . PRO A 1 107 ? 18.484 4.938 20.281 1 72.06 107 PRO A C 1
ATOM 842 O O . PRO A 1 107 ? 18.812 4.195 19.359 1 72.06 107 PRO A O 1
ATOM 845 N N . LEU A 1 108 ? 17.469 4.828 20.875 1 73.19 108 LEU A N 1
ATOM 846 C CA . LEU A 1 108 ? 16.578 3.705 20.656 1 73.19 108 LEU A CA 1
ATOM 847 C C . LEU A 1 108 ? 16.016 3.732 19.234 1 73.19 108 LEU A C 1
ATOM 849 O O . LEU A 1 108 ? 15.812 2.682 18.609 1 73.19 108 LEU A O 1
ATOM 853 N N . ASN A 1 109 ? 16.016 4.934 18.75 1 78.69 109 ASN A N 1
ATOM 854 C CA . ASN A 1 109 ? 15.445 5.082 17.406 1 78.69 109 ASN A CA 1
ATOM 855 C C . ASN A 1 109 ? 16.359 4.469 16.344 1 78.69 109 ASN A C 1
ATOM 857 O O . ASN A 1 109 ? 15.867 3.857 15.391 1 78.69 109 ASN A O 1
ATOM 861 N N . LEU A 1 110 ? 17.625 4.586 16.641 1 79.88 110 LEU A N 1
ATOM 862 C CA . LEU A 1 110 ? 18.562 4.023 15.68 1 79.88 110 LEU A CA 1
ATOM 863 C C . LEU A 1 110 ? 18.547 2.5 15.727 1 79.88 110 LEU A C 1
ATOM 865 O O . LEU A 1 110 ? 18.656 1.841 14.688 1 79.88 110 LEU A O 1
ATOM 869 N N . PHE A 1 111 ? 18.328 2.004 16.875 1 82.94 111 PHE A N 1
ATOM 870 C CA . PHE A 1 111 ? 18.25 0.556 17.031 1 82.94 111 PHE A CA 1
ATOM 871 C C . PHE A 1 111 ? 16.984 0.02 16.375 1 82.94 111 PHE A C 1
ATOM 873 O O . PHE A 1 111 ? 17 -1.035 15.734 1 82.94 111 PHE A O 1
ATOM 880 N N . LEU A 1 112 ? 15.992 0.753 16.516 1 85.5 112 LEU A N 1
ATOM 881 C CA . LEU A 1 112 ? 14.727 0.336 15.922 1 85.5 112 LEU A CA 1
ATOM 882 C C . LEU A 1 112 ? 14.797 0.39 14.398 1 85.5 112 LEU A C 1
ATOM 884 O O . LEU A 1 112 ? 14.305 -0.51 13.719 1 85.5 112 LEU A O 1
ATOM 888 N N . LEU A 1 113 ? 15.508 1.401 13.969 1 88.31 113 LEU A N 1
ATOM 889 C CA . LEU A 1 113 ? 15.688 1.53 12.531 1 88.31 113 LEU A CA 1
ATOM 890 C C . LEU A 1 113 ? 16.516 0.375 11.977 1 88.31 113 LEU A C 1
ATOM 892 O O . LEU A 1 113 ? 16.172 -0.193 10.938 1 88.31 113 LEU A O 1
ATOM 896 N N . THR A 1 114 ? 17.5 0.087 12.695 1 88.88 114 THR A N 1
ATOM 897 C CA . THR A 1 114 ? 18.375 -0.998 12.266 1 88.88 114 THR A CA 1
ATOM 898 C C . THR A 1 114 ? 17.641 -2.334 12.305 1 88.88 114 THR A C 1
ATOM 900 O O . THR A 1 114 ? 17.75 -3.141 11.375 1 88.88 114 THR A O 1
ATOM 903 N N . GLY A 1 115 ? 16.922 -2.533 13.344 1 88.44 115 GLY A N 1
ATOM 904 C CA . GLY A 1 115 ? 16.125 -3.744 13.438 1 88.44 115 GLY A CA 1
ATOM 905 C C . GLY A 1 115 ? 15.102 -3.869 12.328 1 88.44 115 GLY A C 1
ATOM 906 O O . GLY A 1 115 ? 14.938 -4.945 11.75 1 88.44 115 GLY A O 1
ATOM 907 N N . PHE A 1 116 ? 14.5 -2.861 12.047 1 90.69 116 PHE A N 1
ATOM 908 C CA . PHE A 1 116 ? 13.539 -2.807 10.953 1 90.69 116 PHE A CA 1
ATOM 909 C C . PHE A 1 116 ? 14.211 -3.152 9.625 1 90.69 116 PHE A C 1
ATOM 911 O O . PHE A 1 116 ? 13.695 -3.975 8.859 1 90.69 116 PHE A O 1
ATOM 918 N N . THR A 1 117 ? 15.344 -2.557 9.391 1 91.75 117 THR A N 1
ATOM 919 C CA . THR A 1 117 ? 16.047 -2.736 8.125 1 91.75 117 THR A CA 1
ATOM 920 C C . THR A 1 117 ? 16.547 -4.176 7.984 1 91.75 117 THR A C 1
ATOM 922 O O . THR A 1 117 ? 16.469 -4.758 6.898 1 91.75 117 THR A O 1
ATOM 925 N N . ILE A 1 118 ? 16.922 -4.738 9.055 1 90.56 118 ILE A N 1
ATOM 926 C CA . ILE A 1 118 ? 17.438 -6.109 9.023 1 90.56 118 ILE A CA 1
ATOM 927 C C . ILE A 1 118 ? 16.297 -7.07 8.688 1 90.56 118 ILE A C 1
ATOM 929 O O . ILE A 1 118 ? 16.453 -7.949 7.836 1 90.56 118 ILE A O 1
ATOM 933 N N . CYS A 1 119 ? 15.227 -6.898 9.32 1 90.56 119 CYS A N 1
ATOM 934 C CA . CYS A 1 119 ? 14.078 -7.75 9.055 1 90.56 119 CYS A CA 1
ATOM 935 C C . CYS A 1 119 ? 13.609 -7.609 7.609 1 90.56 119 CYS A C 1
ATOM 937 O O . CYS A 1 119 ? 13.336 -8.609 6.941 1 90.56 119 CYS A O 1
ATOM 939 N N . GLU A 1 120 ? 13.586 -6.41 7.125 1 89.56 120 GLU A N 1
ATOM 940 C CA . GLU A 1 120 ? 13.148 -6.152 5.758 1 89.56 120 GLU A CA 1
ATOM 941 C C . GLU A 1 120 ? 14.164 -6.684 4.746 1 89.56 120 GLU A C 1
ATOM 943 O O . GLU A 1 120 ? 13.789 -7.27 3.73 1 89.56 120 GLU A O 1
ATOM 948 N N . SER A 1 121 ? 15.414 -6.449 5.086 1 91.12 121 SER A N 1
ATOM 949 C CA . SER A 1 121 ? 16.469 -6.859 4.168 1 91.12 121 SER A CA 1
ATOM 950 C C . SER A 1 121 ? 16.531 -8.375 4.027 1 91.12 121 SER A C 1
ATOM 952 O O . SER A 1 121 ? 16.859 -8.898 2.959 1 91.12 121 SER A O 1
ATOM 954 N N . TYR A 1 122 ? 16.156 -9.016 5.043 1 88.94 122 TYR A N 1
ATOM 955 C CA . TYR A 1 122 ? 16.125 -10.477 4.977 1 88.94 122 TYR A CA 1
ATOM 956 C C . TYR A 1 122 ? 15.117 -10.953 3.941 1 88.94 122 TYR A C 1
ATOM 958 O O . TYR A 1 122 ? 15.422 -11.812 3.111 1 88.94 122 TYR A O 1
ATOM 966 N N . GLY A 1 123 ? 13.938 -10.453 3.963 1 86.38 123 GLY A N 1
ATOM 967 C CA . GLY A 1 123 ? 12.922 -10.828 2.994 1 86.38 123 GLY A CA 1
ATOM 968 C C . GLY A 1 123 ? 13.32 -10.516 1.562 1 86.38 123 GLY A C 1
ATOM 969 O O . GLY A 1 123 ? 13.164 -11.359 0.675 1 86.38 123 GLY A O 1
ATOM 970 N N . ILE A 1 124 ? 13.883 -9.367 1.391 1 89.12 124 ILE A N 1
ATOM 971 C CA . ILE A 1 124 ? 14.289 -8.938 0.058 1 89.12 124 ILE A CA 1
ATOM 972 C C . ILE A 1 124 ? 15.461 -9.797 -0.425 1 89.12 124 ILE A C 1
ATOM 974 O O . ILE A 1 124 ? 15.5 -10.203 -1.591 1 89.12 124 ILE A O 1
ATOM 978 N N . GLY A 1 125 ? 16.391 -10.016 0.52 1 86.94 125 GLY A N 1
ATOM 979 C CA . GLY A 1 125 ? 17.516 -10.859 0.174 1 86.94 125 GLY A CA 1
ATOM 980 C C . GLY A 1 125 ? 17.109 -12.266 -0.233 1 86.94 125 GLY A C 1
ATOM 981 O O . GLY A 1 125 ? 17.641 -12.82 -1.197 1 86.94 125 GLY A O 1
ATOM 982 N N . LEU A 1 126 ? 16.203 -12.812 0.459 1 83.69 126 LEU A N 1
ATOM 983 C CA . LEU A 1 126 ? 15.719 -14.148 0.133 1 83.69 126 LEU A CA 1
ATOM 984 C C . LEU A 1 126 ? 15.055 -14.164 -1.242 1 83.69 126 LEU A C 1
ATOM 986 O O . LEU A 1 126 ? 15.273 -15.086 -2.029 1 83.69 126 LEU A O 1
ATOM 990 N N . MET A 1 127 ? 14.328 -13.188 -1.48 1 84.06 127 MET A N 1
ATOM 991 C CA . MET A 1 127 ? 13.648 -13.094 -2.771 1 84.06 127 MET A CA 1
ATOM 992 C C . MET A 1 127 ? 14.664 -12.969 -3.906 1 84.06 127 MET A C 1
ATOM 994 O O . MET A 1 127 ? 14.516 -13.609 -4.949 1 84.06 127 MET A O 1
ATOM 998 N N . CYS A 1 128 ? 15.656 -12.195 -3.717 1 86.62 128 CYS A N 1
ATOM 999 C CA . CYS A 1 128 ? 16.672 -11.961 -4.738 1 86.62 128 CYS A CA 1
ATOM 1000 C C . CYS A 1 128 ? 17.453 -13.242 -5.035 1 86.62 128 CYS A C 1
ATOM 1002 O O . CYS A 1 128 ? 18.031 -13.383 -6.117 1 86.62 128 CYS A O 1
ATOM 1004 N N . SER A 1 129 ? 17.453 -14.164 -4.09 1 84.75 129 SER A N 1
ATOM 1005 C CA . SER A 1 129 ? 18.203 -15.406 -4.281 1 84.75 129 SER A CA 1
ATOM 1006 C C . SER A 1 129 ? 17.516 -16.312 -5.293 1 84.75 129 SER A C 1
ATOM 1008 O O . SER A 1 129 ? 18.125 -17.234 -5.832 1 84.75 129 SER A O 1
ATOM 1010 N N . PHE A 1 130 ? 16.25 -16 -5.621 1 82.88 130 PHE A N 1
ATOM 1011 C CA . PHE A 1 130 ? 15.5 -16.797 -6.582 1 82.88 130 PHE A CA 1
ATOM 1012 C C . PHE A 1 130 ? 15.523 -16.156 -7.961 1 82.88 130 PHE A C 1
ATOM 1014 O O . PHE A 1 130 ? 14.914 -16.672 -8.906 1 82.88 130 PHE A O 1
ATOM 1021 N N . VAL A 1 131 ? 16.156 -15.109 -8.078 1 86.06 131 VAL A N 1
ATOM 1022 C CA . VAL A 1 131 ? 16.219 -14.383 -9.344 1 86.06 131 VAL A CA 1
ATOM 1023 C C . VAL A 1 131 ? 17.656 -14.367 -9.859 1 86.06 131 VAL A C 1
ATOM 1025 O O . VAL A 1 131 ? 18.609 -14.367 -9.07 1 86.06 131 VAL A O 1
ATOM 1028 N N . GLU A 1 132 ? 17.797 -14.453 -11.125 1 89.69 132 GLU A N 1
ATOM 1029 C CA . GLU A 1 132 ? 19.125 -14.43 -11.727 1 89.69 132 GLU A CA 1
ATOM 1030 C C . GLU A 1 132 ? 19.906 -13.195 -11.297 1 89.69 132 GLU A C 1
ATOM 1032 O O . GLU A 1 132 ? 19.359 -12.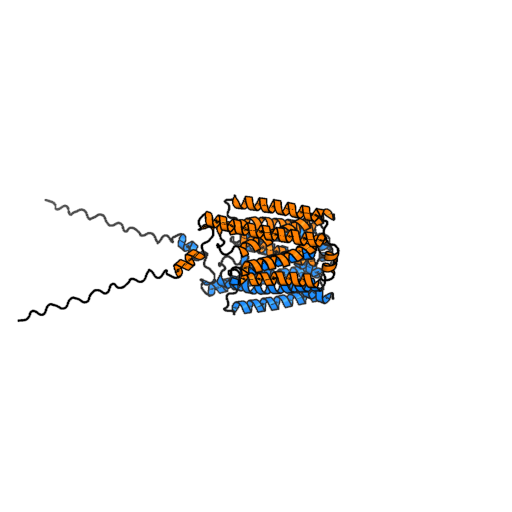086 -11.273 1 89.69 132 GLU A O 1
ATOM 1037 N N . SER A 1 133 ? 21.141 -13.391 -11.008 1 87.81 133 SER A N 1
ATOM 1038 C CA . SER A 1 133 ? 22 -12.336 -10.484 1 87.81 133 SER A CA 1
ATOM 1039 C C . SER A 1 133 ? 22.062 -11.141 -11.438 1 87.81 133 SER A C 1
ATOM 1041 O O . SER A 1 133 ? 22.047 -9.992 -11 1 87.81 133 SER A O 1
ATOM 1043 N N . ASP A 1 134 ? 22.109 -11.43 -12.695 1 91.75 134 ASP A N 1
ATOM 1044 C CA . ASP A 1 134 ? 22.172 -10.359 -13.68 1 91.75 134 ASP A CA 1
ATOM 1045 C C . ASP A 1 134 ? 20.938 -9.477 -13.625 1 91.75 134 ASP A C 1
ATOM 1047 O O . ASP A 1 134 ? 21.031 -8.25 -13.695 1 91.75 134 ASP A O 1
ATOM 1051 N N . VAL A 1 135 ? 19.828 -10.117 -13.438 1 92.69 135 VAL A N 1
ATOM 1052 C CA . VAL A 1 135 ? 18.562 -9.391 -13.375 1 92.69 135 VAL A CA 1
ATOM 1053 C C . VAL A 1 135 ? 18.5 -8.547 -12.109 1 92.69 135 VAL A C 1
ATOM 1055 O O . VAL A 1 135 ? 18.062 -7.395 -12.141 1 92.69 135 VAL A O 1
ATOM 1058 N N . VAL A 1 136 ? 19.031 -9.047 -11.031 1 92.56 136 VAL A N 1
ATOM 1059 C CA . VAL A 1 136 ? 19.016 -8.352 -9.75 1 92.56 136 VAL A CA 1
ATOM 1060 C C . VAL A 1 136 ? 19.906 -7.121 -9.812 1 92.56 136 VAL A C 1
ATOM 1062 O O . VAL A 1 136 ? 19.516 -6.031 -9.398 1 92.56 136 VAL A O 1
ATOM 1065 N N . VAL A 1 137 ? 21.078 -7.297 -10.375 1 92 137 VAL A N 1
ATOM 1066 C CA . VAL A 1 137 ? 22.031 -6.203 -10.453 1 92 137 VAL A CA 1
ATOM 1067 C C . VAL A 1 137 ? 21.5 -5.105 -11.367 1 92 137 VAL A C 1
ATOM 1069 O O . VAL A 1 137 ? 21.594 -3.918 -11.047 1 92 137 VAL A O 1
ATOM 1072 N N . LYS A 1 138 ? 20.922 -5.504 -12.453 1 94.75 138 LYS A N 1
ATOM 1073 C CA . LYS A 1 138 ? 20.328 -4.539 -13.375 1 94.75 138 LYS A CA 1
ATOM 1074 C C . LYS A 1 138 ? 19.203 -3.762 -12.703 1 94.75 138 LYS A C 1
ATOM 1076 O O . LYS A 1 138 ? 19.094 -2.547 -12.883 1 94.75 138 LYS A O 1
ATOM 1081 N N . ALA A 1 139 ? 18.375 -4.52 -11.977 1 95.25 139 ALA A N 1
ATOM 1082 C CA . ALA A 1 139 ? 17.266 -3.883 -11.281 1 95.25 139 ALA A CA 1
ATOM 1083 C C . ALA A 1 139 ? 17.781 -2.898 -10.227 1 95.25 139 ALA A C 1
ATOM 1085 O O . ALA A 1 139 ? 17.219 -1.811 -10.062 1 95.25 139 ALA A O 1
ATOM 1086 N N . LEU A 1 140 ? 18.859 -3.256 -9.555 1 94.81 140 LEU A N 1
ATOM 1087 C CA . LEU A 1 140 ? 19.438 -2.398 -8.531 1 94.81 140 LEU A CA 1
ATOM 1088 C C . LEU A 1 140 ? 20.016 -1.125 -9.141 1 94.81 140 LEU A C 1
ATOM 1090 O O . LEU A 1 140 ? 19.781 -0.026 -8.641 1 94.81 140 LEU A O 1
ATOM 1094 N N . LEU A 1 141 ? 20.688 -1.277 -10.18 1 95.06 141 LEU A N 1
ATOM 1095 C CA . LEU A 1 141 ? 21.297 -0.137 -10.852 1 95.06 141 LEU A CA 1
ATOM 1096 C C . LEU A 1 141 ? 20.234 0.809 -11.406 1 95.06 141 LEU A C 1
ATOM 1098 O O . LEU A 1 141 ? 20.344 2.027 -11.25 1 95.06 141 LEU A O 1
ATOM 1102 N N . LEU A 1 142 ? 19.281 0.229 -12 1 95.81 142 LEU A N 1
ATOM 1103 C CA . LEU A 1 142 ? 18.203 1.043 -12.555 1 95.81 142 LEU A CA 1
ATOM 1104 C C . LEU A 1 142 ? 17.469 1.791 -11.445 1 95.81 142 LEU A C 1
ATOM 1106 O O . LEU A 1 142 ? 17.141 2.969 -11.602 1 95.81 142 LEU A O 1
ATOM 1110 N N . THR A 1 143 ? 17.188 1.112 -10.352 1 96.69 143 THR A N 1
ATOM 1111 C CA . THR A 1 143 ? 16.531 1.74 -9.211 1 96.69 143 THR A CA 1
ATOM 1112 C C . THR A 1 143 ? 17.359 2.9 -8.68 1 96.69 143 THR A C 1
ATOM 1114 O O . THR A 1 143 ? 16.828 3.975 -8.391 1 96.69 143 THR A O 1
ATOM 1117 N N . LEU A 1 144 ? 18.703 2.674 -8.57 1 95.12 144 LEU A N 1
ATOM 1118 C CA . LEU A 1 144 ? 19.594 3.707 -8.047 1 95.12 144 LEU A CA 1
ATOM 1119 C C . LEU A 1 144 ? 19.609 4.922 -8.969 1 95.12 144 LEU A C 1
ATOM 1121 O O . LEU A 1 144 ? 19.547 6.062 -8.508 1 95.12 144 LEU A O 1
ATOM 1125 N N . VAL A 1 145 ? 19.656 4.652 -10.242 1 95.62 145 VAL A N 1
ATOM 1126 C CA . VAL A 1 145 ? 19.688 5.727 -11.227 1 95.62 145 VAL A CA 1
ATOM 1127 C C . VAL A 1 145 ? 18.391 6.523 -11.18 1 95.62 145 VAL A C 1
ATOM 1129 O O . VAL A 1 145 ? 18.406 7.754 -11.141 1 95.62 145 VAL A O 1
ATOM 1132 N N . ILE A 1 146 ? 17.297 5.855 -11.086 1 95.75 146 ILE A N 1
ATOM 1133 C CA . ILE A 1 146 ? 15.992 6.504 -11.047 1 95.75 146 ILE A CA 1
ATOM 1134 C C . ILE A 1 146 ? 15.836 7.277 -9.742 1 95.75 146 ILE A C 1
ATOM 1136 O O . ILE A 1 146 ? 15.383 8.422 -9.742 1 95.75 146 ILE A O 1
ATOM 1140 N N . PHE A 1 147 ? 16.25 6.668 -8.703 1 96.12 147 PHE A N 1
ATOM 1141 C CA . PHE A 1 147 ? 16.109 7.297 -7.395 1 96.12 147 PHE A CA 1
ATOM 1142 C C . PHE A 1 147 ? 16.953 8.57 -7.312 1 96.12 147 PHE A C 1
ATOM 1144 O O . PHE A 1 147 ? 16.453 9.609 -6.879 1 96.12 147 PHE A O 1
ATOM 1151 N N . VAL A 1 148 ? 18.188 8.445 -7.699 1 94.56 148 VAL A N 1
ATOM 1152 C CA . VAL A 1 148 ? 19.078 9.594 -7.645 1 94.56 148 VAL A CA 1
ATOM 1153 C C . VAL A 1 148 ? 18.594 10.672 -8.609 1 94.56 148 VAL A C 1
ATOM 1155 O O . VAL A 1 148 ? 18.562 11.859 -8.266 1 94.56 148 VAL A O 1
ATOM 1158 N N . GLY A 1 149 ? 18.219 10.273 -9.781 1 95.5 149 GLY A N 1
ATOM 1159 C CA . GLY A 1 149 ? 17.703 11.219 -10.75 1 95.5 149 GLY A CA 1
ATOM 1160 C C . GLY A 1 149 ? 16.469 11.961 -10.258 1 95.5 149 GLY A C 1
ATOM 1161 O O . GLY A 1 149 ? 16.375 13.18 -10.383 1 95.5 149 GLY A O 1
ATOM 1162 N N . LEU A 1 150 ? 15.562 11.289 -9.656 1 94.94 150 LEU A N 1
ATOM 1163 C CA . LEU A 1 150 ? 14.328 11.906 -9.172 1 94.94 150 LEU A CA 1
ATOM 1164 C C . LEU A 1 150 ? 14.594 12.766 -7.949 1 94.94 150 LEU A C 1
ATOM 1166 O O . LEU A 1 150 ? 13.938 13.789 -7.75 1 94.94 150 LEU A O 1
ATOM 1170 N N . THR A 1 151 ? 15.523 12.281 -7.125 1 93.44 151 THR A N 1
ATOM 1171 C CA . THR A 1 151 ? 15.891 13.078 -5.957 1 93.44 151 THR A CA 1
ATOM 1172 C C . THR A 1 151 ? 16.469 14.422 -6.383 1 93.44 151 THR A C 1
ATOM 1174 O O . THR A 1 151 ? 16.078 15.469 -5.852 1 93.44 151 THR A O 1
ATOM 1177 N N . LEU A 1 152 ? 17.375 14.391 -7.352 1 93.56 152 LEU A N 1
ATOM 1178 C CA . LEU A 1 152 ? 17.953 15.625 -7.867 1 93.56 152 LEU A CA 1
ATOM 1179 C C . LEU A 1 152 ? 16.875 16.516 -8.492 1 93.56 152 LEU A C 1
ATOM 1181 O O . LEU A 1 152 ? 16.891 17.734 -8.32 1 93.56 152 LEU A O 1
ATOM 1185 N N . PHE A 1 153 ? 15.992 15.867 -9.18 1 92.88 153 PHE A N 1
ATOM 1186 C CA . PHE A 1 153 ? 14.875 16.594 -9.773 1 92.88 153 PHE A CA 1
ATOM 1187 C C . PHE A 1 153 ? 14.023 17.25 -8.703 1 92.88 153 PHE A C 1
ATOM 1189 O O . PHE A 1 153 ? 13.594 18.406 -8.867 1 92.88 153 PHE A O 1
ATOM 1196 N N . ALA A 1 154 ? 13.773 16.594 -7.621 1 91.31 154 ALA A N 1
ATOM 1197 C CA . ALA A 1 154 ? 12.953 17.141 -6.539 1 91.31 154 ALA A CA 1
ATOM 1198 C C . ALA A 1 154 ? 13.648 18.312 -5.852 1 91.31 154 ALA A C 1
ATOM 1200 O O . ALA A 1 154 ? 12.984 19.266 -5.438 1 91.31 154 ALA A O 1
ATOM 1201 N N . PHE A 1 155 ? 14.992 18.25 -5.738 1 87.94 155 PHE A N 1
ATOM 1202 C CA . PHE A 1 155 ? 15.766 19.328 -5.125 1 87.94 155 PHE A CA 1
ATOM 1203 C C . PHE A 1 155 ? 15.703 20.578 -5.984 1 87.94 155 PHE A C 1
ATOM 1205 O O . PHE A 1 155 ? 15.656 21.688 -5.457 1 87.94 155 PHE A O 1
ATOM 1212 N N . GLN A 1 156 ? 15.586 20.328 -7.254 1 87.88 156 GLN A N 1
ATOM 1213 C CA . GLN A 1 156 ? 15.703 21.453 -8.164 1 87.88 156 GLN A CA 1
ATOM 1214 C C . GLN A 1 156 ? 14.328 21.969 -8.594 1 87.88 156 GLN A C 1
ATOM 1216 O O . GLN A 1 156 ? 14.203 23.094 -9.086 1 87.88 156 GLN A O 1
ATOM 1221 N N . SER A 1 157 ? 13.383 21.203 -8.453 1 88.88 157 SER A N 1
ATOM 1222 C CA . SER A 1 157 ? 12.055 21.594 -8.906 1 88.88 157 SER A CA 1
ATOM 1223 C C . SER A 1 157 ? 11.43 22.609 -7.961 1 88.88 157 SER A C 1
ATOM 1225 O O . SER A 1 157 ? 11.531 22.484 -6.738 1 88.88 157 SER A O 1
ATOM 1227 N N . THR A 1 158 ? 10.742 23.672 -8.516 1 85.5 158 THR A N 1
ATOM 1228 C CA . THR A 1 158 ? 10.07 24.703 -7.723 1 85.5 158 THR A CA 1
ATOM 1229 C C . THR A 1 158 ? 8.586 24.391 -7.566 1 85.5 158 THR A C 1
ATOM 1231 O O . THR A 1 158 ? 7.891 25.016 -6.766 1 85.5 158 THR A O 1
ATOM 1234 N N . TYR A 1 159 ? 8.18 23.391 -8.328 1 87 159 TYR A N 1
ATOM 1235 C CA . TYR A 1 159 ? 6.781 23 -8.211 1 87 159 TYR A CA 1
ATOM 1236 C C . TYR A 1 159 ? 6.543 22.203 -6.941 1 87 159 TYR A C 1
ATOM 1238 O O . TYR A 1 159 ? 7.352 21.344 -6.578 1 87 159 TYR A O 1
ATOM 1246 N N . ASP A 1 160 ? 5.461 22.516 -6.207 1 86.38 160 ASP A N 1
ATOM 1247 C CA . ASP A 1 160 ? 5.129 21.812 -4.973 1 86.38 160 ASP A CA 1
ATOM 1248 C C . ASP A 1 160 ? 4.375 20.516 -5.266 1 86.38 160 ASP A C 1
ATOM 1250 O O . ASP A 1 160 ? 3.145 20.516 -5.352 1 86.38 160 ASP A O 1
ATOM 1254 N N . PHE A 1 161 ? 5.145 19.438 -5.285 1 85.75 161 PHE A N 1
ATOM 1255 C CA . PHE A 1 161 ? 4.562 18.141 -5.578 1 85.75 161 PHE A CA 1
ATOM 1256 C C . PHE A 1 161 ? 3.895 17.547 -4.34 1 85.75 161 PHE A C 1
ATOM 1258 O O . PHE A 1 161 ? 3.18 16.547 -4.426 1 85.75 161 PHE A O 1
ATOM 1265 N N . THR A 1 162 ? 4.043 18.141 -3.217 1 83.06 162 THR A N 1
ATOM 1266 C CA . THR A 1 162 ? 3.523 17.594 -1.97 1 83.06 162 THR A CA 1
ATOM 1267 C C . THR A 1 162 ? 1.999 17.641 -1.955 1 83.06 162 THR A C 1
ATOM 1269 O O . THR A 1 162 ? 1.361 16.922 -1.176 1 83.06 162 THR A O 1
ATOM 1272 N N . GLN A 1 163 ? 1.443 18.469 -2.875 1 79 163 GLN A N 1
ATOM 1273 C CA . GLN A 1 163 ? -0.011 18.562 -2.951 1 79 163 GLN A CA 1
ATOM 1274 C C . GLN A 1 163 ? -0.611 17.266 -3.498 1 79 163 GLN A C 1
ATOM 1276 O O . GLN A 1 163 ? -1.802 17 -3.318 1 79 163 GLN A O 1
ATOM 1281 N N . TRP A 1 164 ? 0.302 16.391 -4.078 1 79.81 164 TRP A N 1
ATOM 1282 C CA . TRP A 1 164 ? -0.174 15.156 -4.691 1 79.81 164 TRP A CA 1
ATOM 1283 C C . TRP A 1 164 ? -0.161 14.008 -3.684 1 79.81 164 TRP A C 1
ATOM 1285 O O . TRP A 1 164 ? -0.513 12.875 -4.02 1 79.81 164 TRP A O 1
ATOM 1295 N N . GLN A 1 165 ? 0.092 14.266 -2.494 1 80 165 GLN A N 1
ATOM 1296 C CA . GLN A 1 165 ? 0.229 13.211 -1.495 1 80 165 GLN A CA 1
ATOM 1297 C C . GLN A 1 165 ? -1.088 12.461 -1.298 1 80 165 GLN A C 1
ATOM 1299 O O . GLN A 1 165 ? -1.095 11.242 -1.104 1 80 165 GLN A O 1
ATOM 1304 N N . GLY A 1 166 ? -2.172 13.195 -1.383 1 76.25 166 GLY A N 1
ATOM 1305 C CA . GLY A 1 166 ? -3.469 12.555 -1.216 1 76.25 166 GLY A CA 1
ATOM 1306 C C . GLY A 1 166 ? -3.799 11.57 -2.32 1 76.25 166 GLY A C 1
ATOM 1307 O O . GLY A 1 166 ? -4.176 10.43 -2.051 1 76.25 166 G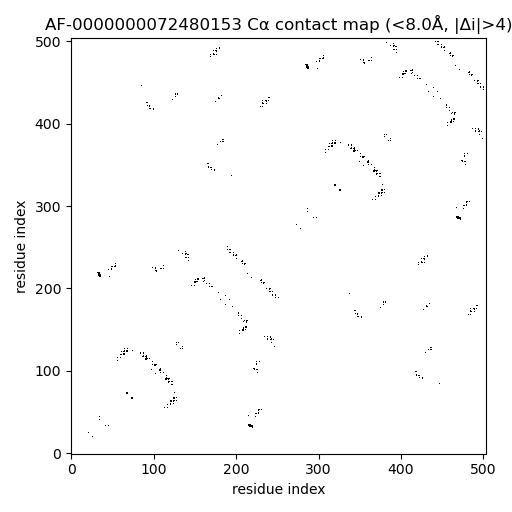LY A O 1
ATOM 1308 N N . VAL A 1 167 ? -3.57 11.969 -3.492 1 79.69 167 VAL A N 1
ATOM 1309 C CA . VAL A 1 167 ? -3.869 11.133 -4.652 1 79.69 167 VAL A CA 1
ATOM 1310 C C . VAL A 1 167 ? -2.934 9.93 -4.676 1 79.69 167 VAL A C 1
ATOM 1312 O O . VAL A 1 167 ? -3.355 8.812 -4.992 1 79.69 167 VAL A O 1
ATOM 1315 N N . LEU A 1 168 ? -1.702 10.141 -4.332 1 85.5 168 LEU A N 1
ATOM 1316 C CA . LEU A 1 168 ? -0.737 9.055 -4.305 1 85.5 168 LEU A CA 1
ATOM 1317 C C . LEU A 1 168 ? -1.103 8.031 -3.23 1 85.5 168 LEU A C 1
ATOM 1319 O O . LEU A 1 168 ? -0.941 6.824 -3.434 1 85.5 168 LEU A O 1
ATOM 1323 N N . GLY A 1 169 ? -1.563 8.539 -2.188 1 86.31 169 GLY A N 1
ATOM 1324 C CA . GLY A 1 169 ? -2.014 7.633 -1.139 1 86.31 169 GLY A CA 1
ATOM 1325 C C . GLY A 1 169 ? -3.115 6.695 -1.593 1 86.31 169 GLY A C 1
ATOM 1326 O O . GLY A 1 169 ? -3.051 5.488 -1.346 1 86.31 169 GLY A O 1
ATOM 1327 N N . MET A 1 170 ? -4.062 7.242 -2.27 1 82.81 170 MET A N 1
ATOM 1328 C CA . MET A 1 170 ? -5.172 6.434 -2.773 1 82.81 170 MET A CA 1
ATOM 1329 C C . MET A 1 170 ? -4.691 5.457 -3.844 1 82.81 170 MET A C 1
ATOM 1331 O O . MET A 1 170 ? -5.188 4.332 -3.932 1 82.81 170 MET A O 1
ATOM 1335 N N . SER A 1 171 ? -3.766 5.945 -4.629 1 87.69 171 SER A N 1
ATOM 1336 C CA . SER A 1 171 ? -3.205 5.082 -5.664 1 87.69 171 SER A CA 1
ATOM 1337 C C . SER A 1 171 ? -2.508 3.871 -5.051 1 87.69 171 SER A C 1
ATOM 1339 O O . SER A 1 171 ? -2.564 2.77 -5.602 1 87.69 171 SER A O 1
ATOM 1341 N N . LEU A 1 172 ? -1.893 4.094 -3.947 1 88.44 172 LEU A N 1
ATOM 1342 C CA . LEU A 1 172 ? -1.214 2.998 -3.264 1 88.44 172 LEU A CA 1
ATOM 1343 C C . LEU A 1 172 ? -2.213 1.937 -2.816 1 88.44 172 LEU A C 1
ATOM 1345 O O . LEU A 1 172 ? -1.937 0.738 -2.916 1 88.44 172 LEU A O 1
ATOM 1349 N N . TRP A 1 173 ? -3.324 2.371 -2.336 1 88.25 173 TRP A N 1
ATOM 1350 C CA . TRP A 1 173 ? -4.375 1.458 -1.902 1 88.25 173 TRP A CA 1
ATOM 1351 C C . TRP A 1 173 ? -4.883 0.62 -3.07 1 88.25 173 TRP A C 1
ATOM 1353 O O . TRP A 1 173 ? -5.07 -0.592 -2.938 1 88.25 173 TRP A O 1
ATOM 1363 N N . ALA A 1 174 ? -5.117 1.349 -4.148 1 87.19 174 ALA A N 1
ATOM 1364 C CA . ALA A 1 174 ? -5.574 0.647 -5.348 1 87.19 174 ALA A CA 1
ATOM 1365 C C . ALA A 1 174 ? -4.523 -0.346 -5.832 1 87.19 174 ALA A C 1
ATOM 1367 O O . ALA A 1 174 ? -4.852 -1.464 -6.234 1 87.19 174 ALA A O 1
ATOM 1368 N N . LEU A 1 175 ? -3.266 0.104 -5.742 1 90.88 175 LEU A N 1
ATOM 1369 C CA . LEU A 1 175 ? -2.162 -0.762 -6.148 1 90.88 175 LEU A CA 1
ATOM 1370 C C . LEU A 1 175 ? -2.117 -2.021 -5.289 1 90.88 175 LEU A C 1
ATOM 1372 O O . LEU A 1 175 ? -1.921 -3.123 -5.805 1 90.88 175 LEU A O 1
ATOM 1376 N N . LEU A 1 176 ? -2.252 -1.841 -4.008 1 91.31 176 LEU A N 1
ATOM 1377 C CA . LEU A 1 176 ? -2.273 -2.973 -3.09 1 91.31 176 LEU A CA 1
ATOM 1378 C C . LEU A 1 176 ? -3.434 -3.91 -3.406 1 91.31 176 LEU A C 1
ATOM 1380 O O . LEU A 1 176 ? -3.258 -5.129 -3.453 1 91.31 176 LEU A O 1
ATOM 1384 N N . GLY A 1 177 ? -4.617 -3.336 -3.633 1 88.94 177 GLY A N 1
ATOM 1385 C CA . GLY A 1 177 ? -5.785 -4.137 -3.961 1 88.94 177 GLY A CA 1
ATOM 1386 C C . GLY A 1 177 ? -5.598 -4.984 -5.207 1 88.94 177 GLY A C 1
ATOM 1387 O O . GLY A 1 177 ? -5.891 -6.18 -5.199 1 88.94 177 GLY A O 1
ATOM 1388 N N . PHE A 1 178 ? -5.07 -4.336 -6.23 1 87.12 178 PHE A N 1
ATOM 1389 C CA . PHE A 1 178 ? -4.863 -5.07 -7.473 1 87.12 178 PHE A CA 1
ATOM 1390 C C . PHE A 1 178 ? -3.801 -6.148 -7.293 1 87.12 178 PHE A C 1
ATOM 1392 O O . PHE A 1 178 ? -3.883 -7.215 -7.906 1 87.12 178 PHE A O 1
ATOM 1399 N N . GLY A 1 179 ? -2.797 -5.82 -6.527 1 86.88 179 GLY A N 1
ATOM 1400 C CA . GLY A 1 179 ? -1.809 -6.844 -6.223 1 86.88 179 GLY A CA 1
ATOM 1401 C C . GLY A 1 179 ? -2.402 -8.062 -5.547 1 86.88 179 GLY A C 1
ATOM 1402 O O . GLY A 1 179 ? -2.033 -9.195 -5.867 1 86.88 179 GLY A O 1
ATOM 1403 N N . LEU A 1 180 ? -3.262 -7.84 -4.625 1 86.56 180 LEU A N 1
ATOM 1404 C CA . LEU A 1 180 ? -3.918 -8.938 -3.924 1 86.56 180 LEU A CA 1
ATOM 1405 C C . LEU A 1 180 ? -4.809 -9.734 -4.871 1 86.56 180 LEU A C 1
ATOM 1407 O O . LEU A 1 180 ? -4.852 -10.961 -4.805 1 86.56 180 LEU A O 1
ATOM 1411 N N . VAL A 1 181 ? -5.523 -8.992 -5.742 1 82.75 181 VAL A N 1
ATOM 1412 C CA . VAL A 1 181 ? -6.395 -9.648 -6.715 1 82.75 181 VAL A CA 1
ATOM 1413 C C . VAL A 1 181 ? -5.562 -10.547 -7.625 1 82.75 181 VAL A C 1
ATOM 1415 O O . VAL A 1 181 ? -5.949 -11.68 -7.91 1 82.75 181 VAL A O 1
ATOM 1418 N N . MET A 1 182 ? -4.406 -10.062 -8.039 1 81.62 182 MET A N 1
ATOM 1419 C CA . MET A 1 182 ? -3.533 -10.797 -8.938 1 81.62 182 MET A CA 1
ATOM 1420 C C . MET A 1 182 ? -3.021 -12.078 -8.281 1 81.62 182 MET A C 1
ATOM 1422 O O . MET A 1 182 ? -2.717 -13.055 -8.961 1 81.62 182 MET A O 1
ATOM 1426 N N . MET A 1 183 ? -2.932 -12.086 -7.031 1 78.75 183 MET A N 1
ATOM 1427 C CA . MET A 1 183 ? -2.445 -13.258 -6.309 1 78.75 183 MET A CA 1
ATOM 1428 C C . MET A 1 183 ? -3.436 -14.406 -6.41 1 78.75 183 MET A C 1
ATOM 1430 O O . MET A 1 183 ? -3.074 -15.562 -6.184 1 78.75 183 MET A O 1
ATOM 1434 N N . PHE A 1 184 ? -4.742 -14.125 -6.758 1 75.25 184 PHE A N 1
ATOM 1435 C CA . PHE A 1 184 ? -5.762 -15.164 -6.871 1 75.25 184 PHE A CA 1
ATOM 1436 C C . PHE A 1 184 ? -5.777 -15.75 -8.281 1 75.25 184 PHE A C 1
ATOM 1438 O O . PHE A 1 184 ? -6.402 -16.781 -8.516 1 75.25 184 PHE A O 1
ATOM 1445 N N . PHE A 1 185 ? -5.227 -15.109 -9.281 1 70.75 185 PHE A N 1
ATOM 1446 C CA . PHE A 1 185 ? -5.258 -15.586 -10.656 1 70.75 185 PHE A CA 1
ATOM 1447 C C . PHE A 1 185 ? -4.113 -16.562 -10.922 1 70.75 185 PHE A C 1
ATOM 1449 O O . PHE A 1 185 ? -2.947 -16.219 -10.695 1 70.75 185 PHE A O 1
ATOM 1456 N N . PRO A 1 186 ? -4.617 -17.828 -11.211 1 58.66 186 PRO A N 1
ATOM 1457 C CA . PRO A 1 186 ? -3.619 -18.797 -11.648 1 58.66 186 PRO A CA 1
ATOM 1458 C C . PRO A 1 186 ? -3.014 -18.469 -13.008 1 58.66 186 PRO A C 1
ATOM 1460 O O . PRO A 1 186 ? -3.711 -17.953 -13.891 1 58.66 186 PRO A O 1
ATOM 1463 N N . GLY A 1 187 ? -1.705 -18.047 -13.102 1 58.78 187 GLY A N 1
ATOM 1464 C CA . GLY A 1 187 ? -1.069 -17.844 -14.391 1 58.78 187 GLY A CA 1
ATOM 1465 C C . GLY A 1 187 ? -1.12 -16.406 -14.859 1 58.78 187 GLY A C 1
ATOM 1466 O O . GLY A 1 187 ? -1.789 -16.078 -15.852 1 58.78 187 GLY A O 1
ATOM 1467 N N . GLN A 1 188 ? -0.761 -15.68 -14.141 1 61.59 188 GLN A N 1
ATOM 1468 C CA . GLN A 1 188 ? -0.785 -14.266 -14.492 1 61.59 188 GLN A CA 1
ATOM 1469 C C . GLN A 1 188 ? -0.175 -14.031 -15.875 1 61.59 188 GLN A C 1
ATOM 1471 O O . GLN A 1 188 ? 0.911 -14.531 -16.172 1 61.59 188 GLN A O 1
ATOM 1476 N N . SER A 1 189 ? -1.127 -13.555 -16.859 1 69.12 189 SER A N 1
ATOM 1477 C CA . SER A 1 189 ? -0.59 -13.141 -18.141 1 69.12 189 SER A CA 1
ATOM 1478 C C . SER A 1 189 ? 0.572 -12.172 -17.969 1 69.12 189 SER A C 1
ATOM 1480 O O . SER A 1 189 ? 0.58 -11.359 -17.031 1 69.12 189 SER A O 1
ATOM 1482 N N . SER A 1 190 ? 1.549 -12.445 -18.672 1 79.62 190 SER A N 1
ATOM 1483 C CA . SER A 1 190 ? 2.76 -11.633 -18.688 1 79.62 190 SER A CA 1
ATOM 1484 C C . SER A 1 190 ? 2.432 -10.156 -18.891 1 79.62 190 SER A C 1
ATOM 1486 O O . SER A 1 190 ? 3.035 -9.289 -18.266 1 79.62 190 SER A O 1
ATOM 1488 N N . THR A 1 191 ? 1.369 -9.922 -19.641 1 81.75 191 THR A N 1
ATOM 1489 C CA . THR A 1 191 ? 1.044 -8.539 -19.969 1 81.75 191 THR A CA 1
ATOM 1490 C C . THR A 1 191 ? 0.435 -7.824 -18.766 1 81.75 191 THR A C 1
ATOM 1492 O O . THR A 1 191 ? 0.774 -6.672 -18.484 1 81.75 191 THR A O 1
ATOM 1495 N N . VAL A 1 192 ? -0.382 -8.531 -18.062 1 82.19 192 VAL A N 1
ATOM 1496 C CA . VAL A 1 192 ? -1.027 -7.945 -16.891 1 82.19 192 VAL A CA 1
ATOM 1497 C C . VAL A 1 192 ? 0.02 -7.633 -15.82 1 82.19 192 VAL A C 1
ATOM 1499 O O . VAL A 1 192 ? -0.016 -6.57 -15.195 1 82.19 192 VAL A O 1
ATOM 1502 N N . GLU A 1 193 ? 0.93 -8.523 -15.719 1 85.56 193 GLU A N 1
ATOM 1503 C CA . GLU A 1 193 ? 1.994 -8.344 -14.734 1 85.56 193 GLU A CA 1
ATOM 1504 C C . GLU A 1 193 ? 2.881 -7.152 -15.094 1 85.56 193 GLU A C 1
ATOM 1506 O O . GLU A 1 193 ? 3.287 -6.387 -14.211 1 85.56 193 GLU A O 1
ATOM 1511 N N . MET A 1 194 ? 3.094 -7.02 -16.375 1 88 194 MET A N 1
ATOM 1512 C CA . MET A 1 194 ? 3.947 -5.926 -16.828 1 88 194 MET A CA 1
ATOM 1513 C C . MET A 1 194 ? 3.258 -4.578 -16.641 1 88 194 MET A C 1
ATOM 1515 O O . MET A 1 194 ? 3.891 -3.607 -16.219 1 88 194 MET A O 1
ATOM 1519 N N . VAL A 1 195 ? 1.996 -4.547 -16.938 1 87.62 195 VAL A N 1
ATOM 1520 C CA . VAL A 1 195 ? 1.237 -3.311 -16.781 1 87.62 195 VAL A CA 1
ATOM 1521 C C . VAL A 1 195 ? 1.172 -2.941 -15.297 1 87.62 195 VAL A C 1
ATOM 1523 O O . VAL A 1 195 ? 1.4 -1.788 -14.922 1 87.62 195 VAL A O 1
ATOM 1526 N N . TYR A 1 196 ? 0.9 -3.928 -14.477 1 89.69 196 TYR A N 1
ATOM 1527 C CA . TYR A 1 196 ? 0.842 -3.705 -13.039 1 89.69 196 TYR A CA 1
ATOM 1528 C C . TYR A 1 196 ? 2.182 -3.207 -12.508 1 89.69 196 TYR A C 1
ATOM 1530 O O . TYR A 1 196 ? 2.236 -2.213 -11.781 1 89.69 196 TYR A O 1
ATOM 1538 N N . ALA A 1 197 ? 3.232 -3.889 -12.922 1 92.44 197 ALA A N 1
ATOM 1539 C CA . ALA A 1 197 ? 4.566 -3.525 -12.445 1 92.44 197 ALA A CA 1
ATOM 1540 C C . ALA A 1 197 ? 4.977 -2.148 -12.961 1 92.44 197 ALA A C 1
ATOM 1542 O O . ALA A 1 197 ? 5.609 -1.372 -12.242 1 92.44 197 ALA A O 1
ATOM 1543 N N . GLY A 1 198 ? 4.625 -1.89 -14.18 1 93.06 198 GLY A N 1
ATOM 1544 C CA . GLY A 1 198 ? 4.918 -0.583 -14.742 1 93.06 198 GLY A CA 1
ATOM 1545 C C . GLY A 1 198 ? 4.207 0.551 -14.031 1 93.06 198 GLY A C 1
ATOM 1546 O O . GLY A 1 198 ? 4.816 1.575 -13.719 1 93.06 198 GLY A O 1
ATOM 1547 N N . LEU A 1 199 ? 2.963 0.326 -13.781 1 92.56 199 LEU A N 1
ATOM 1548 C CA . LEU A 1 199 ? 2.182 1.322 -13.055 1 92.56 199 LEU A CA 1
ATOM 1549 C C . LEU A 1 199 ? 2.719 1.509 -11.641 1 92.56 199 LEU A C 1
ATOM 1551 O O . LEU A 1 199 ? 2.811 2.637 -11.148 1 92.56 199 LEU A O 1
ATOM 1555 N N . GLY A 1 200 ? 3.02 0.403 -10.977 1 94.31 200 GLY A N 1
ATOM 1556 C CA . GLY A 1 200 ? 3.602 0.482 -9.641 1 94.31 200 GLY A CA 1
ATOM 1557 C C . GLY A 1 200 ? 4.898 1.268 -9.609 1 94.31 200 GLY A C 1
ATOM 1558 O O . GLY A 1 200 ? 5.086 2.125 -8.742 1 94.31 200 GLY A O 1
ATOM 1559 N N . ALA A 1 201 ? 5.742 1.007 -10.594 1 95.25 201 ALA A N 1
ATOM 1560 C CA . ALA A 1 201 ? 7.02 1.713 -10.664 1 95.25 201 ALA A CA 1
ATOM 1561 C C . ALA A 1 201 ? 6.809 3.211 -10.859 1 95.25 201 ALA A C 1
ATOM 1563 O O . ALA A 1 201 ? 7.496 4.027 -10.25 1 95.25 201 ALA A O 1
ATOM 1564 N N . LEU A 1 202 ? 5.852 3.533 -11.656 1 94 202 LEU A N 1
ATOM 1565 C CA . LEU A 1 202 ? 5.555 4.938 -11.914 1 94 202 LEU A CA 1
ATOM 1566 C C . LEU A 1 202 ? 5.043 5.625 -10.656 1 94 202 LEU A C 1
ATOM 1568 O O . LEU A 1 202 ? 5.473 6.734 -10.328 1 94 202 LEU A O 1
ATOM 1572 N N . ILE A 1 203 ? 4.18 4.984 -9.984 1 92.81 203 ILE A N 1
ATOM 1573 C CA . ILE A 1 203 ? 3.6 5.535 -8.766 1 92.81 203 ILE A CA 1
ATOM 1574 C C . ILE A 1 203 ? 4.699 5.766 -7.727 1 92.81 203 ILE A C 1
ATOM 1576 O O . ILE A 1 203 ? 4.766 6.828 -7.109 1 92.81 203 ILE A O 1
ATOM 1580 N N . PHE A 1 204 ? 5.574 4.84 -7.602 1 94.06 204 PHE A N 1
ATOM 1581 C CA . PHE A 1 204 ? 6.617 4.977 -6.594 1 94.06 204 PHE A CA 1
ATOM 1582 C C . PHE A 1 204 ? 7.668 5.992 -7.035 1 94.06 204 PHE A C 1
ATOM 1584 O O . PHE A 1 204 ? 8.297 6.645 -6.203 1 94.06 204 PHE A O 1
ATOM 1591 N N . ALA A 1 205 ? 7.805 6.129 -8.32 1 94.56 205 ALA A N 1
ATOM 1592 C CA . ALA A 1 205 ? 8.672 7.199 -8.805 1 94.56 205 ALA A CA 1
ATOM 1593 C C . ALA A 1 205 ? 8.156 8.57 -8.367 1 94.56 205 ALA A C 1
ATOM 1595 O O . ALA A 1 205 ? 8.93 9.414 -7.914 1 94.56 205 ALA A O 1
ATOM 1596 N N . VAL A 1 206 ? 6.922 8.727 -8.5 1 92.69 206 VAL A N 1
ATOM 1597 C CA . VAL A 1 206 ? 6.32 9.992 -8.086 1 92.69 206 VAL A CA 1
ATOM 1598 C C . VAL A 1 206 ? 6.414 10.133 -6.566 1 92.69 206 VAL A C 1
ATOM 1600 O O . VAL A 1 206 ? 6.641 11.227 -6.055 1 92.69 206 VAL A O 1
ATOM 1603 N N . TYR A 1 207 ? 6.273 9.062 -5.84 1 92.25 207 TYR A N 1
ATOM 1604 C CA . TYR A 1 207 ? 6.414 9.086 -4.391 1 92.25 207 TYR A CA 1
ATOM 1605 C C . TYR A 1 207 ? 7.812 9.539 -3.986 1 92.25 207 TYR A C 1
ATOM 1607 O O . TYR A 1 207 ? 7.98 10.25 -2.994 1 92.25 207 TYR A O 1
ATOM 1615 N N . VAL A 1 208 ? 8.797 9.117 -4.691 1 94.12 208 VAL A N 1
ATOM 1616 C CA . VAL A 1 208 ? 10.172 9.531 -4.395 1 94.12 208 VAL A CA 1
ATOM 1617 C C . VAL A 1 208 ? 10.281 11.055 -4.465 1 94.12 208 VAL A C 1
ATOM 1619 O O . VAL A 1 208 ? 10.875 11.68 -3.586 1 94.12 208 VAL A O 1
ATOM 1622 N N . ILE A 1 209 ? 9.633 11.656 -5.445 1 93.81 209 ILE A N 1
ATOM 1623 C CA . ILE A 1 209 ? 9.672 13.102 -5.617 1 93.81 209 ILE A CA 1
ATOM 1624 C C . ILE A 1 209 ? 8.938 13.781 -4.461 1 93.81 209 ILE A C 1
ATOM 1626 O O . ILE A 1 209 ? 9.484 14.68 -3.814 1 93.81 209 ILE A O 1
ATOM 1630 N N . VAL A 1 210 ? 7.797 13.312 -4.18 1 91.81 210 VAL A N 1
ATOM 1631 C CA . VAL A 1 210 ? 6.93 13.93 -3.188 1 91.81 210 VAL A CA 1
ATOM 1632 C C . VAL A 1 210 ? 7.547 13.789 -1.799 1 91.81 210 VAL A C 1
ATOM 1634 O O . VAL A 1 210 ? 7.582 14.75 -1.025 1 91.81 210 VAL A O 1
ATOM 1637 N N . ASP A 1 211 ? 8.023 12.641 -1.461 1 90.56 211 ASP A N 1
ATOM 1638 C CA . ASP A 1 211 ? 8.617 12.414 -0.146 1 90.56 211 ASP A CA 1
ATOM 1639 C C . ASP A 1 211 ? 9.906 13.219 0.019 1 90.56 211 ASP A C 1
ATOM 1641 O O . ASP A 1 211 ? 10.18 13.734 1.101 1 90.56 211 ASP A O 1
ATOM 1645 N N . THR A 1 212 ? 10.68 13.289 -1.063 1 91.81 212 THR A N 1
ATOM 1646 C CA . THR A 1 212 ? 11.891 14.094 -1.021 1 91.81 212 THR A CA 1
ATOM 1647 C C . THR A 1 212 ? 11.562 15.562 -0.749 1 91.81 212 THR A C 1
ATOM 1649 O O . THR A 1 212 ? 12.18 16.188 0.112 1 91.81 212 THR A O 1
ATOM 1652 N N . GLN A 1 213 ? 10.57 16.047 -1.35 1 90.5 213 GLN A N 1
ATOM 1653 C CA . GLN A 1 213 ? 10.18 17.438 -1.13 1 90.5 213 GLN A CA 1
ATOM 1654 C C . GLN A 1 213 ? 9.57 17.625 0.256 1 90.5 213 GLN A C 1
ATOM 1656 O O . GLN A 1 213 ? 9.758 18.656 0.89 1 90.5 213 GLN A O 1
ATOM 1661 N N . SER A 1 214 ? 8.828 16.688 0.629 1 88.19 214 SER A N 1
ATOM 1662 C CA . SER A 1 214 ? 8.242 16.766 1.964 1 88.19 214 SER A CA 1
ATOM 1663 C C . SER A 1 214 ? 9.32 16.812 3.039 1 88.19 214 SER A C 1
ATOM 1665 O O . SER A 1 214 ? 9.203 17.562 4.012 1 88.19 214 SER A O 1
ATOM 1667 N N . ILE A 1 215 ? 10.32 16.047 2.914 1 86.25 215 ILE A N 1
ATOM 1668 C CA . ILE A 1 215 ? 11.422 16 3.865 1 86.25 215 ILE A CA 1
ATOM 1669 C C . ILE A 1 215 ? 12.148 17.344 3.883 1 86.25 215 ILE A C 1
ATOM 1671 O O . ILE A 1 215 ? 12.586 17.797 4.938 1 86.25 215 ILE A O 1
ATOM 1675 N N . MET A 1 216 ? 12.133 18.047 2.762 1 84.81 216 MET A N 1
ATOM 1676 C CA . MET A 1 216 ? 12.844 19.312 2.656 1 84.81 216 MET A CA 1
ATOM 1677 C C . MET A 1 216 ? 12 20.453 3.211 1 84.81 216 MET A C 1
ATOM 1679 O O . MET A 1 216 ? 12.531 21.422 3.762 1 84.81 216 MET A O 1
ATOM 1683 N N . LYS A 1 217 ? 10.703 20.25 3.164 1 79.94 217 LYS A N 1
ATOM 1684 C CA . LYS A 1 217 ? 9.867 21.422 3.439 1 79.94 217 LYS A CA 1
ATOM 1685 C C . LYS A 1 217 ? 9.086 21.25 4.738 1 79.94 217 LYS A C 1
ATOM 1687 O O . LYS A 1 217 ? 8.82 22.219 5.449 1 79.94 217 LYS A O 1
ATOM 1692 N N . LYS A 1 218 ? 8.68 20.078 5.066 1 68.62 218 LYS A N 1
ATOM 1693 C CA . LYS A 1 218 ? 7.605 19.953 6.043 1 68.62 218 LYS A CA 1
ATOM 1694 C C . LYS A 1 218 ? 8.07 19.188 7.281 1 68.62 218 LYS A C 1
ATOM 1696 O O . LYS A 1 218 ? 7.477 19.328 8.359 1 68.62 218 LYS A O 1
ATOM 1701 N N . VAL A 1 219 ? 9.102 18.469 7.207 1 69.06 219 VAL A N 1
ATOM 1702 C CA . VAL A 1 219 ? 9.375 17.531 8.297 1 69.06 219 VAL A CA 1
ATOM 1703 C C . VAL A 1 219 ? 10.188 18.234 9.383 1 69.06 219 VAL A C 1
ATOM 1705 O O . VAL A 1 219 ? 10.93 19.172 9.102 1 69.06 219 VAL A O 1
ATOM 1708 N N . HIS A 1 220 ? 9.758 17.844 10.578 1 67.5 220 HIS A N 1
ATOM 1709 C CA . HIS A 1 220 ? 10.453 18.391 11.742 1 67.5 220 HIS A CA 1
ATOM 1710 C C . HIS A 1 220 ? 11.844 17.781 11.883 1 67.5 220 HIS A C 1
ATOM 1712 O O . HIS A 1 220 ? 12.102 16.672 11.406 1 67.5 220 HIS A O 1
ATOM 1718 N N . LEU A 1 221 ? 12.711 18.516 12.539 1 66 221 LEU A N 1
ATOM 1719 C CA . LEU A 1 221 ? 14.117 18.141 12.672 1 66 221 LEU A CA 1
ATOM 1720 C C . LEU A 1 221 ? 14.258 16.828 13.43 1 66 221 LEU A C 1
ATOM 1722 O O . LEU A 1 221 ? 15.227 16.094 13.234 1 66 221 LEU A O 1
ATOM 1726 N N . ASP A 1 222 ? 13.227 16.453 14.125 1 66.31 222 ASP A N 1
ATOM 1727 C CA . ASP A 1 222 ? 13.352 15.242 14.938 1 66.31 222 ASP A CA 1
ATOM 1728 C C . ASP A 1 222 ? 12.773 14.031 14.211 1 66.31 222 ASP A C 1
ATOM 1730 O O . ASP A 1 222 ? 12.773 12.922 14.75 1 66.31 222 ASP A O 1
ATOM 1734 N N . ASP A 1 223 ? 12.523 14.273 12.969 1 81.5 223 ASP A N 1
ATOM 1735 C CA . ASP A 1 223 ? 11.852 13.188 12.258 1 81.5 223 ASP A CA 1
ATOM 1736 C C . ASP A 1 223 ? 12.789 12.516 11.266 1 81.5 223 ASP A C 1
ATOM 1738 O O . ASP A 1 223 ? 12.359 12.047 10.211 1 81.5 223 ASP A O 1
ATOM 1742 N N . GLU A 1 224 ? 14.125 12.445 11.656 1 83.56 224 GLU A N 1
ATOM 1743 C CA . GLU A 1 224 ? 15.109 11.898 10.727 1 83.56 224 GLU A CA 1
ATOM 1744 C C . GLU A 1 224 ? 14.867 10.406 10.492 1 83.56 224 GLU A C 1
ATOM 1746 O O . GLU A 1 224 ? 14.977 9.93 9.359 1 83.56 224 GLU A O 1
ATOM 1751 N N . ILE A 1 225 ? 14.484 9.727 11.523 1 83.62 225 ILE A N 1
ATOM 1752 C CA . ILE A 1 225 ? 14.32 8.281 11.445 1 83.62 225 ILE A CA 1
ATOM 1753 C C . ILE A 1 225 ? 13.07 7.949 10.625 1 83.62 225 ILE A C 1
ATOM 1755 O O . ILE A 1 225 ? 13.117 7.094 9.742 1 83.62 225 ILE A O 1
ATOM 1759 N N . MET A 1 226 ? 12.047 8.672 10.875 1 83.06 226 MET A N 1
ATOM 1760 C CA . MET A 1 226 ? 10.805 8.438 10.141 1 83.06 226 MET A CA 1
ATOM 1761 C C . MET A 1 226 ? 10.977 8.773 8.664 1 83.06 226 MET A C 1
ATOM 1763 O O . MET A 1 226 ? 10.469 8.062 7.793 1 83.06 226 MET A O 1
ATOM 1767 N N . SER A 1 227 ? 11.695 9.812 8.422 1 87.75 227 SER A N 1
ATOM 1768 C CA . SER A 1 227 ? 11.945 10.219 7.039 1 87.75 227 SER A CA 1
ATOM 1769 C C . SER A 1 227 ? 12.805 9.188 6.305 1 87.75 227 SER A C 1
ATOM 1771 O O . SER A 1 227 ? 12.531 8.859 5.148 1 87.75 227 SER A O 1
ATOM 1773 N N . ALA A 1 228 ? 13.805 8.703 7.027 1 89.44 228 ALA A N 1
ATOM 1774 C CA . ALA A 1 228 ? 14.664 7.684 6.438 1 89.44 228 ALA A CA 1
ATOM 1775 C C . ALA A 1 228 ? 13.891 6.406 6.148 1 89.44 228 ALA A C 1
ATOM 1777 O O . ALA A 1 228 ? 14.086 5.777 5.105 1 89.44 228 ALA A O 1
ATOM 1778 N N . MET A 1 229 ? 13.031 6.023 6.996 1 88.31 229 MET A N 1
ATOM 1779 C CA . MET A 1 229 ? 12.227 4.824 6.809 1 88.31 229 MET A CA 1
ATOM 1780 C C . MET A 1 229 ? 11.289 4.973 5.609 1 88.31 229 MET A C 1
ATOM 1782 O O . MET A 1 229 ? 11.109 4.031 4.84 1 88.31 229 MET A O 1
ATOM 1786 N N . GLN A 1 230 ? 10.734 6.121 5.512 1 88 230 GLN A N 1
ATOM 1787 C CA . GLN A 1 230 ? 9.812 6.363 4.402 1 88 230 GLN A CA 1
ATOM 1788 C C . GLN A 1 230 ? 10.539 6.277 3.062 1 88 230 GLN A C 1
ATOM 1790 O O . GLN A 1 230 ? 10.055 5.633 2.129 1 88 230 GLN A O 1
ATOM 1795 N N . LEU A 1 231 ? 11.688 6.91 3 1 91.19 231 LEU A N 1
ATOM 1796 C CA . LEU A 1 231 ? 12.461 6.895 1.763 1 91.19 231 LEU A CA 1
ATOM 1797 C C . LEU A 1 231 ? 12.953 5.484 1.451 1 91.19 231 LEU A C 1
ATOM 1799 O O . LEU A 1 231 ? 12.992 5.082 0.287 1 91.19 231 LEU A O 1
ATOM 1803 N N . TYR A 1 232 ? 13.367 4.832 2.531 1 94 232 TYR A N 1
ATOM 1804 C CA . TYR A 1 232 ? 13.812 3.455 2.361 1 94 232 TYR A CA 1
ATOM 1805 C C . TYR A 1 232 ? 12.719 2.6 1.744 1 94 232 TYR A C 1
ATOM 1807 O O . TYR A 1 232 ? 12.969 1.832 0.812 1 94 232 TYR A O 1
ATOM 1815 N N . LEU A 1 233 ? 11.539 2.709 2.203 1 90.06 233 LEU A N 1
ATOM 1816 C CA . LEU A 1 233 ? 10.414 1.932 1.689 1 90.06 233 LEU A CA 1
ATOM 1817 C C . LEU A 1 233 ? 10.102 2.32 0.25 1 90.06 233 LEU A C 1
ATOM 1819 O O . LEU A 1 233 ? 9.688 1.477 -0.549 1 90.06 233 LEU A O 1
ATOM 1823 N N . ASP A 1 234 ? 10.281 3.635 -0.08 1 93.94 234 ASP A N 1
ATOM 1824 C CA . ASP A 1 234 ? 10.117 4.062 -1.467 1 93.94 234 ASP A CA 1
ATOM 1825 C C . ASP A 1 234 ? 11.094 3.33 -2.383 1 93.94 234 ASP A C 1
ATOM 1827 O O . ASP A 1 234 ? 10.695 2.789 -3.416 1 93.94 234 ASP A O 1
ATOM 1831 N N . VAL A 1 235 ? 12.336 3.295 -1.949 1 94.62 235 VAL A N 1
ATOM 1832 C CA . VAL A 1 235 ? 13.391 2.701 -2.756 1 94.62 235 VAL A CA 1
ATOM 1833 C C . VAL A 1 235 ? 13.156 1.198 -2.891 1 94.62 235 VAL A C 1
ATOM 1835 O O . VAL A 1 235 ? 13.266 0.643 -3.986 1 94.62 235 VAL A O 1
ATOM 1838 N N . VAL A 1 236 ? 12.773 0.623 -1.828 1 94.12 236 VAL A N 1
ATOM 1839 C CA . VAL A 1 236 ? 12.578 -0.823 -1.806 1 94.12 236 VAL A CA 1
ATOM 1840 C C . VAL A 1 236 ? 11.43 -1.204 -2.736 1 94.12 236 VAL A C 1
ATOM 1842 O O . VAL A 1 236 ? 11.562 -2.115 -3.557 1 94.12 236 VAL A O 1
ATOM 1845 N N . ASN A 1 237 ? 10.328 -0.524 -2.604 1 94.12 237 ASN A N 1
ATOM 1846 C CA . ASN A 1 237 ? 9.18 -0.851 -3.447 1 94.12 237 ASN A CA 1
ATOM 1847 C C . ASN A 1 237 ? 9.461 -0.54 -4.914 1 94.12 237 ASN A C 1
ATOM 1849 O O . ASN A 1 237 ? 9.039 -1.282 -5.801 1 94.12 237 ASN A O 1
ATOM 1853 N N . LEU A 1 238 ? 10.117 0.537 -5.141 1 94.88 238 LEU A N 1
ATOM 1854 C CA . LEU A 1 238 ? 10.516 0.843 -6.508 1 94.88 238 LEU A CA 1
ATOM 1855 C C . LEU A 1 238 ? 11.398 -0.266 -7.078 1 94.88 238 LEU A C 1
ATOM 1857 O O . LEU A 1 238 ? 11.203 -0.696 -8.219 1 94.88 238 LEU A O 1
ATOM 1861 N N . PHE A 1 239 ? 12.383 -0.693 -6.305 1 96.25 239 PHE A N 1
ATOM 1862 C CA . PHE A 1 239 ? 13.273 -1.784 -6.695 1 96.25 239 PHE A CA 1
ATOM 1863 C C . PHE A 1 239 ? 12.469 -3.041 -7.02 1 96.25 239 PHE A C 1
ATOM 1865 O O . PHE A 1 239 ? 12.711 -3.693 -8.039 1 96.25 239 PHE A O 1
ATOM 1872 N N . LEU A 1 240 ? 11.516 -3.398 -6.203 1 94.12 240 LEU A N 1
ATOM 1873 C CA . LEU A 1 240 ? 10.75 -4.629 -6.367 1 94.12 240 LEU A CA 1
ATOM 1874 C C . LEU A 1 240 ? 9.898 -4.574 -7.637 1 94.12 240 LEU A C 1
ATOM 1876 O O . LEU A 1 240 ? 9.781 -5.57 -8.352 1 94.12 240 LEU A O 1
ATOM 1880 N N . PHE A 1 241 ? 9.297 -3.414 -7.91 1 95.38 241 PHE A N 1
ATOM 1881 C CA . PHE A 1 241 ? 8.508 -3.281 -9.133 1 95.38 241 PHE A CA 1
ATOM 1882 C C . PHE A 1 241 ? 9.406 -3.369 -10.359 1 95.38 241 PHE A C 1
ATOM 1884 O O . PHE A 1 241 ? 9.047 -4.016 -11.352 1 95.38 241 PHE A O 1
ATOM 1891 N N . ILE A 1 242 ? 10.547 -2.721 -10.297 1 94.56 242 ILE A N 1
ATOM 1892 C CA . ILE A 1 242 ? 11.492 -2.766 -11.406 1 94.56 242 ILE A CA 1
ATOM 1893 C C . ILE A 1 242 ? 11.992 -4.195 -11.602 1 94.56 242 ILE A C 1
ATOM 1895 O O . ILE A 1 242 ? 12.102 -4.672 -12.734 1 94.56 242 ILE A O 1
ATOM 1899 N N . LEU A 1 243 ? 12.305 -4.848 -10.531 1 93.31 243 LEU A N 1
ATOM 1900 C CA . LEU A 1 243 ? 12.75 -6.238 -10.586 1 93.31 243 LEU A CA 1
ATOM 1901 C C . LEU A 1 243 ? 11.695 -7.121 -11.242 1 93.31 243 LEU A C 1
ATOM 1903 O O . LEU A 1 243 ? 12.023 -7.992 -12.047 1 93.31 243 LEU A O 1
ATOM 1907 N N . ARG A 1 244 ? 10.461 -6.898 -10.914 1 91.06 244 ARG A N 1
ATOM 1908 C CA . ARG A 1 244 ? 9.375 -7.672 -11.5 1 91.06 244 ARG A CA 1
ATOM 1909 C C . ARG A 1 244 ? 9.281 -7.445 -13 1 91.06 244 ARG A C 1
ATOM 1911 O O . ARG A 1 244 ? 9.039 -8.383 -13.766 1 91.06 244 ARG A O 1
ATOM 1918 N N . ILE A 1 245 ? 9.477 -6.254 -13.438 1 91.44 245 ILE A N 1
ATOM 1919 C CA . ILE A 1 245 ? 9.453 -5.922 -14.859 1 91.44 245 ILE A CA 1
ATOM 1920 C C . ILE A 1 245 ? 10.586 -6.648 -15.578 1 91.44 245 ILE A C 1
ATOM 1922 O O . ILE A 1 245 ? 10.359 -7.309 -16.594 1 91.44 245 ILE A O 1
ATOM 1926 N N . LEU A 1 246 ? 11.758 -6.582 -15.023 1 91.69 246 LEU A N 1
ATOM 1927 C CA . LEU A 1 246 ? 12.93 -7.164 -15.656 1 91.69 246 LEU A CA 1
ATOM 1928 C C . LEU A 1 246 ? 12.867 -8.688 -15.633 1 91.69 246 LEU A C 1
ATOM 1930 O O . LEU A 1 246 ? 13.273 -9.352 -16.594 1 91.69 246 LEU A O 1
ATOM 1934 N N . GLN A 1 247 ? 12.352 -9.219 -14.516 1 88.5 247 GLN A N 1
ATOM 1935 C CA . GLN A 1 247 ? 12.211 -10.664 -14.422 1 88.5 247 GLN A CA 1
ATOM 1936 C C . GLN A 1 247 ? 11.211 -11.188 -15.453 1 88.5 247 GLN A C 1
ATOM 1938 O O . GLN A 1 247 ? 11.43 -12.234 -16.062 1 88.5 247 GLN A O 1
ATOM 1943 N N . ASN A 1 248 ? 10.156 -10.484 -15.617 1 85.44 248 ASN A N 1
ATOM 1944 C CA . ASN A 1 248 ? 9.156 -10.867 -16.609 1 85.44 248 ASN A CA 1
ATOM 1945 C C . ASN A 1 248 ? 9.719 -10.789 -18.031 1 85.44 248 ASN A C 1
ATOM 1947 O O . ASN A 1 248 ? 9.422 -11.648 -18.859 1 85.44 248 ASN A O 1
ATOM 1951 N N . GLN A 1 249 ? 10.516 -9.828 -18.328 1 83.88 249 GLN A N 1
ATOM 1952 C CA . GLN A 1 249 ? 11.148 -9.688 -19.641 1 83.88 249 GLN A CA 1
ATOM 1953 C C . GLN A 1 249 ? 12.156 -10.805 -19.891 1 83.88 249 GLN A C 1
ATOM 1955 O O . GLN A 1 249 ? 12.297 -11.281 -21.016 1 83.88 249 GLN A O 1
ATOM 1960 N N . ASN A 1 250 ? 12.766 -11.148 -18.797 1 81.44 250 ASN A N 1
ATOM 1961 C CA . ASN A 1 250 ? 13.75 -12.219 -18.906 1 81.44 250 ASN A CA 1
ATOM 1962 C C . ASN A 1 250 ? 13.086 -13.57 -19.125 1 81.44 250 ASN A C 1
ATOM 1964 O O . ASN A 1 250 ? 13.633 -14.438 -19.812 1 81.44 250 ASN A O 1
ATOM 1968 N N . ASP A 1 251 ? 11.914 -13.789 -18.531 1 78 251 ASP A N 1
ATOM 1969 C CA . ASP A 1 251 ? 11.195 -15.055 -18.656 1 78 251 ASP A CA 1
ATOM 1970 C C . ASP A 1 251 ? 10.547 -15.18 -20.031 1 78 251 ASP A C 1
ATOM 1972 O O . ASP A 1 251 ? 10.32 -16.297 -20.516 1 78 251 ASP A O 1
ATOM 1976 N N . ASN A 1 252 ? 10.133 -14.086 -20.594 1 68.69 252 ASN A N 1
ATOM 1977 C CA . ASN A 1 252 ? 9.516 -14.141 -21.906 1 68.69 252 ASN A CA 1
ATOM 1978 C C . ASN A 1 252 ? 10.523 -13.836 -23.016 1 68.69 252 ASN A C 1
ATOM 1980 O O . ASN A 1 252 ? 10.359 -14.281 -24.156 1 68.69 252 ASN A O 1
ATOM 1984 N N . MET B 1 1 ? -26.859 97.188 1.974 1 26.92 1 MET B N 1
ATOM 1985 C CA . MET B 1 1 ? -25.797 96.25 2.33 1 26.92 1 MET B CA 1
ATOM 1986 C C . MET B 1 1 ? -26.328 94.875 2.402 1 26.92 1 MET B C 1
ATOM 1988 O O . MET B 1 1 ? -27.109 94.5 3.291 1 26.92 1 MET B O 1
ATOM 1992 N N . SER B 1 2 ? -26.594 94.188 1.271 1 29.33 2 SER B N 1
ATOM 1993 C CA . SER B 1 2 ? -27.312 93 0.835 1 29.33 2 SER B CA 1
ATOM 1994 C C . SER B 1 2 ? -26.656 91.75 1.385 1 29.33 2 SER B C 1
ATOM 1996 O O . SER B 1 2 ? -25.469 91.5 1.161 1 29.33 2 SER B O 1
ATOM 1998 N N . TYR B 1 3 ? -26.969 91.5 2.604 1 31.67 3 TYR B N 1
ATOM 1999 C CA . TYR B 1 3 ? -26.438 90.375 3.371 1 31.67 3 TYR B CA 1
ATOM 2000 C C . TYR B 1 3 ? -26.562 89.062 2.602 1 31.67 3 TYR B C 1
ATOM 2002 O O . TYR B 1 3 ? -27.672 88.625 2.244 1 31.67 3 TYR B O 1
ATOM 2010 N N . THR B 1 4 ? -25.703 88.812 1.677 1 35.41 4 THR B N 1
ATOM 2011 C CA . THR B 1 4 ? -25.688 87.688 0.81 1 35.41 4 THR B CA 1
ATOM 2012 C C . THR B 1 4 ? -25.688 86.375 1.637 1 35.41 4 THR B C 1
ATOM 2014 O O . THR B 1 4 ? -24.859 86.188 2.533 1 35.41 4 THR B O 1
ATOM 2017 N N . PRO B 1 5 ? -26.859 85.812 1.75 1 35.16 5 PRO B N 1
ATOM 2018 C CA . PRO B 1 5 ? -27.016 84.625 2.594 1 35.16 5 PRO B CA 1
ATOM 2019 C C . PRO B 1 5 ? -25.875 83.562 2.412 1 35.16 5 PRO B C 1
ATOM 2021 O O . PRO B 1 5 ? -25.266 83.5 1.338 1 35.16 5 PRO B O 1
ATOM 2024 N N . LEU B 1 6 ? -25.078 83.438 3.449 1 34.22 6 LEU B N 1
ATOM 2025 C CA . LEU B 1 6 ? -23.938 82.562 3.531 1 34.22 6 LEU B CA 1
ATOM 2026 C C . LEU B 1 6 ? -24.281 81.188 2.887 1 34.22 6 LEU B C 1
ATOM 2028 O O . LEU B 1 6 ? -25.422 80.75 2.98 1 34.22 6 LEU B O 1
ATOM 2032 N N . ALA B 1 7 ? -23.609 80.938 1.821 1 35.25 7 ALA B N 1
ATOM 2033 C CA . ALA B 1 7 ? -23.625 79.75 0.957 1 35.25 7 ALA B CA 1
ATOM 2034 C C . ALA B 1 7 ? -23.734 78.438 1.778 1 35.25 7 ALA B C 1
ATOM 2036 O O . ALA B 1 7 ? -23.125 78.312 2.84 1 35.25 7 ALA B O 1
ATOM 2037 N N . ASN B 1 8 ? -24.906 77.875 1.767 1 33.81 8 ASN B N 1
ATOM 2038 C CA . ASN B 1 8 ? -25.281 76.625 2.439 1 33.81 8 ASN B CA 1
ATOM 2039 C C . ASN B 1 8 ? -24.141 75.562 2.422 1 33.81 8 ASN B C 1
ATOM 2041 O O . ASN B 1 8 ? -23.453 75.438 1.41 1 33.81 8 ASN B O 1
ATOM 2045 N N . PRO B 1 9 ? -23.469 75.438 3.531 1 34.88 9 PRO B N 1
ATOM 2046 C CA . PRO B 1 9 ? -22.312 74.5 3.51 1 34.88 9 PRO B CA 1
ATOM 2047 C C . PRO B 1 9 ? -22.562 73.25 2.658 1 34.88 9 PRO B C 1
ATOM 2049 O O . PRO B 1 9 ? -23.719 72.875 2.443 1 34.88 9 PRO B O 1
ATOM 2052 N N . PRO B 1 10 ? -21.688 73 1.66 1 35.09 10 PRO B N 1
ATOM 2053 C CA . PRO B 1 10 ? -21.891 71.812 0.767 1 35.09 10 PRO B CA 1
ATOM 2054 C C . PRO B 1 10 ? -22.438 70.625 1.495 1 35.09 10 PRO B C 1
ATOM 2056 O O . PRO B 1 10 ? -22.219 70.438 2.701 1 35.09 10 PRO B O 1
ATOM 2059 N N . GLY B 1 11 ? -23.656 70.188 1.216 1 31.45 11 GLY B N 1
ATOM 2060 C CA . GLY B 1 11 ? -24.297 69 1.704 1 31.45 11 GLY B CA 1
ATOM 2061 C C . GLY B 1 11 ? -23.344 67.812 1.84 1 31.45 11 GLY B C 1
ATOM 2062 O O . GLY B 1 11 ? -22.453 67.625 0.999 1 31.45 11 GLY B O 1
ATOM 2063 N N . TYR B 1 12 ? -22.906 67.5 3.053 1 30.97 12 TYR B N 1
ATOM 2064 C CA . TYR B 1 12 ? -22.141 66.312 3.334 1 30.97 12 TYR B CA 1
ATOM 2065 C C . TYR B 1 12 ? -22.641 65.125 2.502 1 30.97 12 TYR B C 1
ATOM 2067 O O . TYR B 1 12 ? -23.812 64.75 2.604 1 30.97 12 TYR B O 1
ATOM 2075 N N . GLU B 1 13 ? -22.406 65.062 1.207 1 30.05 13 GLU B N 1
ATOM 2076 C CA . GLU B 1 13 ? -22.766 63.875 0.425 1 30.05 13 GLU B CA 1
ATOM 2077 C C . GLU B 1 13 ? -22.625 62.594 1.253 1 30.05 13 GLU B C 1
ATOM 2079 O O . GLU B 1 13 ? -21.594 62.375 1.904 1 30.05 13 GLU B O 1
ATOM 2084 N N . ASP B 1 14 ? -23.688 62 1.735 1 31.55 14 ASP B N 1
ATOM 2085 C CA . ASP B 1 14 ? -23.766 60.719 2.389 1 31.55 14 ASP B CA 1
ATOM 2086 C C . ASP B 1 14 ? -22.781 59.719 1.762 1 31.55 14 ASP B C 1
ATOM 2088 O O . ASP B 1 14 ? -22.844 59.438 0.564 1 31.55 14 ASP B O 1
ATOM 2092 N N . GLU B 1 15 ? -21.516 59.812 1.97 1 32.09 15 GLU B N 1
ATOM 2093 C CA . GLU B 1 15 ? -20.625 58.719 1.549 1 32.09 15 GLU B CA 1
ATOM 2094 C C . GLU B 1 15 ? -21.281 57.375 1.734 1 32.09 15 GLU B C 1
ATOM 2096 O O . GLU B 1 15 ? -21.609 56.969 2.855 1 32.09 15 GLU B O 1
ATOM 2101 N N . VAL B 1 16 ? -22.109 56.875 0.845 1 35.03 16 VAL B N 1
ATOM 2102 C CA . VAL B 1 16 ? -22.609 55.5 0.804 1 35.03 16 VAL B CA 1
ATOM 2103 C C . VAL B 1 16 ? -21.531 54.531 1.253 1 35.03 16 VAL B C 1
ATOM 2105 O O . VAL B 1 16 ? -20.484 54.406 0.599 1 35.03 16 VAL B O 1
ATOM 2108 N N . ARG B 1 17 ? -21.234 54.406 2.504 1 35.22 17 ARG B N 1
ATOM 2109 C CA . ARG B 1 17 ? -20.453 53.281 3.053 1 35.22 17 ARG B CA 1
ATOM 2110 C C . ARG B 1 17 ? -20.797 51.969 2.357 1 35.22 17 ARG B C 1
ATOM 2112 O O . ARG B 1 17 ? -21.922 51.469 2.471 1 35.22 17 ARG B O 1
ATOM 2119 N N . THR B 1 18 ? -20.375 51.75 1.126 1 33.56 18 THR B N 1
ATOM 2120 C CA . THR B 1 18 ? -20.469 50.5 0.412 1 33.56 18 THR B CA 1
ATOM 2121 C C . THR B 1 18 ? -20.328 49.312 1.373 1 33.56 18 THR B C 1
ATOM 2123 O O . THR B 1 18 ? -19.594 49.406 2.361 1 33.56 18 THR B O 1
ATOM 2126 N N . GLY B 1 19 ? -21.359 48.406 1.486 1 35.5 19 GLY B N 1
ATOM 2127 C CA . GLY B 1 19 ? -21.453 47.281 2.398 1 35.5 19 GLY B CA 1
ATOM 2128 C C . GLY B 1 19 ? -20.125 46.625 2.656 1 35.5 19 GLY B C 1
ATOM 2129 O O . GLY B 1 19 ? -19.172 46.781 1.886 1 35.5 19 GLY B O 1
ATOM 2130 N N . PRO B 1 20 ? -19.781 46.375 3.953 1 35.62 20 PRO B N 1
ATOM 2131 C CA . PRO B 1 20 ? -18.484 45.781 4.289 1 35.62 20 PRO B CA 1
ATOM 2132 C C . PRO B 1 20 ? -18 44.781 3.232 1 35.62 20 PRO B C 1
ATOM 2134 O O . PRO B 1 20 ? -18.812 44.031 2.686 1 35.62 20 PRO B O 1
ATOM 2137 N N . SER B 1 2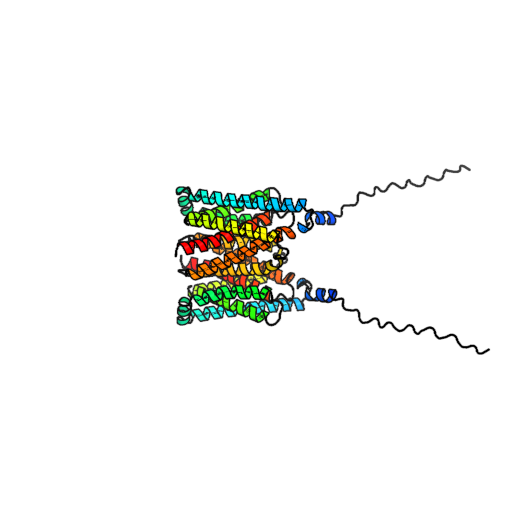1 ? -17.188 45.156 2.299 1 35.25 21 SER B N 1
ATOM 2138 C CA . SER B 1 21 ? -16.438 44.25 1.439 1 35.25 21 SER B CA 1
ATOM 2139 C C . SER B 1 21 ? -16.094 42.969 2.172 1 35.25 21 SER B C 1
ATOM 2141 O O . SER B 1 21 ? -15.383 42.969 3.18 1 35.25 21 SER B O 1
ATOM 2143 N N . ALA B 1 22 ? -17.141 42.062 2.262 1 38.72 22 ALA B N 1
ATOM 2144 C CA . ALA B 1 22 ? -16.875 40.719 2.77 1 38.72 22 ALA B CA 1
ATOM 2145 C C . ALA B 1 22 ? -15.445 40.281 2.43 1 38.72 22 ALA B C 1
ATOM 2147 O O . ALA B 1 22 ? -15.086 40.188 1.255 1 38.72 22 ALA B O 1
ATOM 2148 N N . ASP B 1 23 ? -14.484 40.781 3.154 1 36.44 23 ASP B N 1
ATOM 2149 C CA . ASP B 1 23 ? -13.102 40.344 2.967 1 36.44 23 ASP B CA 1
ATOM 2150 C C . ASP B 1 23 ? -13.047 38.906 2.463 1 36.44 23 ASP B C 1
ATOM 2152 O O . ASP B 1 23 ? -13.672 38 3.037 1 36.44 23 ASP B O 1
ATOM 2156 N N . PRO B 1 24 ? -12.656 38.719 1.147 1 41.19 24 PRO B N 1
ATOM 2157 C CA . PRO B 1 24 ? -12.484 37.34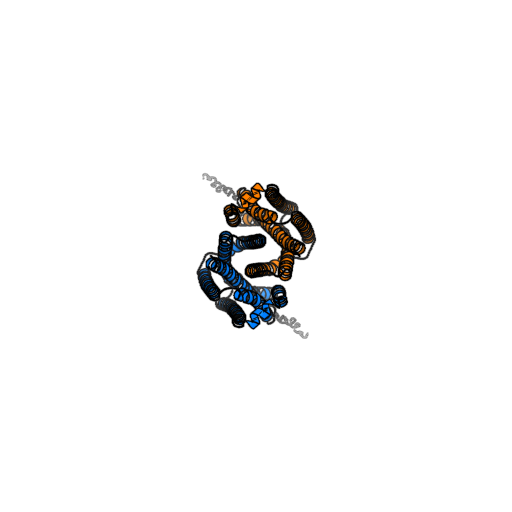4 0.597 1 41.19 24 PRO B CA 1
ATOM 2158 C C . PRO B 1 24 ? -11.906 36.375 1.609 1 41.19 24 PRO B C 1
ATOM 2160 O O . PRO B 1 24 ? -11.844 35.188 1.344 1 41.19 24 PRO B O 1
ATOM 2163 N N . LEU B 1 25 ? -11.18 36.875 2.559 1 39.56 25 LEU B N 1
ATOM 2164 C CA . LEU B 1 25 ? -10.648 35.969 3.557 1 39.56 25 LEU B CA 1
ATOM 2165 C C . LEU B 1 25 ? -11.781 35.312 4.34 1 39.56 25 LEU B C 1
ATOM 2167 O O . LEU B 1 25 ? -11.602 34.219 4.93 1 39.56 25 LEU B O 1
ATOM 2171 N N . ASP B 1 26 ? -12.93 36 4.68 1 39.88 26 ASP B N 1
ATOM 2172 C CA . ASP B 1 26 ? -14.031 35.438 5.445 1 39.88 26 ASP B CA 1
ATOM 2173 C C . ASP B 1 26 ? -14.703 34.281 4.68 1 39.88 26 ASP B C 1
ATOM 2175 O O . ASP B 1 26 ? -15.172 33.312 5.281 1 39.88 26 ASP B O 1
ATOM 2179 N N . ASP B 1 27 ? -14.977 34.469 3.348 1 39.75 27 ASP B N 1
ATOM 2180 C CA . ASP B 1 27 ? -15.594 33.406 2.561 1 39.75 27 ASP B CA 1
ATOM 2181 C C . ASP B 1 27 ? -14.711 32.156 2.527 1 39.75 27 ASP B C 1
ATOM 2183 O O . ASP B 1 27 ? -15.203 31.047 2.346 1 39.75 27 ASP B O 1
ATOM 2187 N N . ASP B 1 28 ? -13.375 32.312 2.334 1 41.12 28 ASP B N 1
ATOM 2188 C CA . ASP B 1 28 ? -12.484 31.156 2.404 1 41.12 28 ASP B CA 1
ATOM 2189 C C . ASP B 1 28 ? -12.57 30.469 3.77 1 41.12 28 ASP B C 1
ATOM 2191 O O . ASP B 1 28 ? -12.172 29.312 3.922 1 41.12 28 ASP B O 1
ATOM 2195 N N . PHE B 1 29 ? -12.805 31.188 4.926 1 42.5 29 PHE B N 1
ATOM 2196 C CA . PHE B 1 29 ? -13.008 30.656 6.266 1 42.5 29 PHE B CA 1
ATOM 2197 C C . PHE B 1 29 ? -14.266 29.797 6.324 1 42.5 29 PHE B C 1
ATOM 2199 O O . PHE B 1 29 ? -14.328 28.828 7.074 1 42.5 29 PHE B O 1
ATOM 2206 N N . LYS B 1 30 ? -15.414 30.188 5.77 1 43.75 30 LYS B N 1
ATOM 2207 C CA . LYS B 1 30 ? -16.688 29.469 5.785 1 43.75 30 LYS B CA 1
ATOM 2208 C C . LYS B 1 30 ? -16.562 28.125 5.051 1 43.75 30 LYS B C 1
ATOM 2210 O O . LYS B 1 30 ? -17.188 27.141 5.441 1 43.75 30 LYS B O 1
ATOM 2215 N N . TYR B 1 31 ? -16 28.047 3.902 1 45.38 31 TYR B N 1
ATOM 2216 C CA . TYR B 1 31 ? -16 26.891 3.018 1 45.38 31 TYR B CA 1
ATOM 2217 C C . TYR B 1 31 ? -15.094 25.781 3.559 1 45.38 31 TYR B C 1
ATOM 2219 O O . TYR B 1 31 ? -15.32 24.609 3.295 1 45.38 31 TYR B O 1
ATOM 2227 N N . SER B 1 32 ? -13.914 26.109 4.055 1 49.28 32 SER B N 1
ATOM 2228 C CA . SER B 1 32 ? -12.961 25.062 4.441 1 49.28 32 SER B CA 1
ATOM 2229 C C . SER B 1 32 ? -13.164 24.641 5.895 1 49.28 32 SER B C 1
ATOM 2231 O O . SER B 1 32 ? -12.195 24.344 6.598 1 49.28 32 SER B O 1
ATOM 2233 N N . VAL B 1 33 ? -14.391 24.828 6.402 1 54.88 33 VAL B N 1
ATOM 2234 C CA . VAL B 1 33 ? -14.523 24.469 7.812 1 54.88 33 VAL B CA 1
ATOM 2235 C C . VAL B 1 33 ? -14.461 22.953 7.961 1 54.88 33 VAL B C 1
ATOM 2237 O O . VAL B 1 33 ? -14.953 22.219 7.102 1 54.88 33 VAL B O 1
ATOM 2240 N N . ASN B 1 34 ? -13.625 22.453 8.828 1 64.31 34 ASN B N 1
ATOM 2241 C CA . ASN B 1 34 ? -13.578 21.047 9.227 1 64.31 34 ASN B CA 1
ATOM 2242 C C . ASN B 1 34 ? -14.922 20.578 9.781 1 64.31 34 ASN B C 1
ATOM 2244 O O . ASN B 1 34 ? -15.656 21.375 10.383 1 64.31 34 ASN B O 1
ATOM 2248 N N . VAL B 1 35 ? -15.414 19.453 9.43 1 70.5 35 VAL B N 1
ATOM 2249 C CA . VAL B 1 35 ? -16.688 18.844 9.82 1 70.5 35 VAL B CA 1
ATOM 2250 C C . VAL B 1 35 ? -16.906 19 11.32 1 70.5 35 VAL B C 1
ATOM 2252 O O . VAL B 1 35 ? -18.016 19.266 11.773 1 70.5 35 VAL B O 1
ATOM 2255 N N . ALA B 1 36 ? -15.789 18.984 12.133 1 68.31 36 ALA B N 1
ATOM 2256 C CA . ALA B 1 36 ? -15.906 19.047 13.586 1 68.31 36 ALA B CA 1
ATOM 2257 C C . ALA B 1 36 ? -16.406 20.406 14.031 1 68.31 36 ALA B C 1
ATOM 2259 O O . ALA B 1 36 ? -17.016 20.547 15.102 1 68.31 36 ALA B O 1
ATOM 2260 N N . GLY B 1 37 ? -16.141 21.359 13.156 1 65.88 37 GLY B N 1
ATOM 2261 C CA . GLY B 1 37 ? -16.5 22.719 13.531 1 65.88 37 GLY B CA 1
ATOM 2262 C C . GLY B 1 37 ? -17.891 23.094 13.094 1 65.88 37 GLY B C 1
ATOM 2263 O O . GLY B 1 37 ? -18.391 24.172 13.453 1 65.88 37 GLY B O 1
ATOM 2264 N N . CYS B 1 38 ? -18.5 22.219 12.305 1 68.75 38 CYS B N 1
ATOM 2265 C CA . CYS B 1 38 ? -19.797 22.547 11.75 1 68.75 38 CYS B CA 1
ATOM 2266 C C . CYS B 1 38 ? -20.922 22.141 12.703 1 68.75 38 CYS B C 1
ATOM 2268 O O . CYS B 1 38 ? -20.688 21.406 13.664 1 68.75 38 CYS B O 1
ATOM 2270 N N . ASP B 1 39 ? -22.031 22.719 12.438 1 76.94 39 ASP B N 1
ATOM 2271 C CA . ASP B 1 39 ? -23.234 22.344 13.156 1 76.94 39 ASP B CA 1
ATOM 2272 C C . ASP B 1 39 ? -23.5 20.844 13.062 1 76.94 39 ASP B C 1
ATOM 2274 O O . ASP B 1 39 ? -23.094 20.203 12.086 1 76.94 39 ASP B O 1
ATOM 2278 N N . LEU B 1 40 ? -23.922 20.266 14.086 1 76.88 40 LEU B N 1
ATOM 2279 C CA . LEU B 1 40 ? -24.188 18.828 14.211 1 76.88 40 LEU B CA 1
ATOM 2280 C C . LEU B 1 40 ? -24.984 18.312 13.023 1 76.88 40 LEU B C 1
ATOM 2282 O O . LEU B 1 40 ? -24.719 17.219 12.523 1 76.88 40 LEU B O 1
ATOM 2286 N N . SER B 1 41 ? -25.938 19.172 12.531 1 77.25 41 SER B N 1
ATOM 2287 C CA . SER B 1 41 ? -26.781 18.75 11.422 1 77.25 41 SER B CA 1
ATOM 2288 C C . SER B 1 41 ? -25.984 18.594 10.133 1 77.25 41 SER B C 1
ATOM 2290 O O . SER B 1 41 ? -26.172 17.641 9.383 1 77.25 41 SER B O 1
ATOM 2292 N N . VAL B 1 42 ? -25.125 19.516 9.922 1 76.38 42 VAL B N 1
ATOM 2293 C CA . VAL B 1 42 ? -24.312 19.5 8.703 1 76.38 42 VAL B CA 1
ATOM 2294 C C . VAL B 1 42 ? -23.328 18.344 8.742 1 76.38 42 VAL B C 1
ATOM 2296 O O . VAL B 1 42 ? -23.094 17.688 7.727 1 76.38 42 VAL B O 1
ATOM 2299 N N . ARG B 1 43 ? -22.828 18.047 9.953 1 80.81 43 ARG B N 1
ATOM 2300 C CA . ARG B 1 43 ? -21.906 16.938 10.133 1 80.81 43 ARG B CA 1
ATOM 2301 C C . ARG B 1 43 ? -22.594 15.602 9.867 1 80.81 43 ARG B C 1
ATOM 2303 O O . ARG B 1 43 ? -22.016 14.727 9.203 1 80.81 43 ARG B O 1
ATOM 2310 N N . GLN B 1 44 ? -23.812 15.516 10.352 1 83.31 44 GLN B N 1
ATOM 2311 C CA . GLN B 1 44 ? -24.547 14.273 10.164 1 83.31 44 GLN B CA 1
ATOM 2312 C C . GLN B 1 44 ? -24.906 14.062 8.695 1 83.31 44 GLN B C 1
ATOM 2314 O O . GLN B 1 44 ? -24.891 12.938 8.203 1 83.31 44 GLN B O 1
ATOM 2319 N N . MET B 1 45 ? -25.203 15.109 8.062 1 83.19 45 MET B N 1
ATOM 2320 C CA . MET B 1 45 ? -25.531 15.016 6.641 1 83.19 45 MET B CA 1
ATOM 2321 C C . MET B 1 45 ? -24.312 14.57 5.836 1 83.19 45 MET B C 1
ATOM 2323 O O . MET B 1 45 ? -24.438 13.758 4.914 1 83.19 45 MET B O 1
ATOM 2327 N N . PHE B 1 46 ? -23.188 15.133 6.184 1 85.31 46 PHE B N 1
ATOM 2328 C CA . PHE B 1 46 ? -21.938 14.758 5.523 1 85.31 46 PHE B CA 1
ATOM 2329 C C . PHE B 1 46 ? -21.656 13.266 5.711 1 85.31 46 PHE B C 1
ATOM 2331 O O . PHE B 1 46 ? -21.375 12.555 4.746 1 85.31 46 PHE B O 1
ATOM 2338 N N . ILE B 1 47 ? -21.797 12.812 6.918 1 87.06 47 ILE B N 1
ATOM 2339 C CA . ILE B 1 47 ? -21.5 11.43 7.254 1 87.06 47 ILE B CA 1
ATOM 2340 C C . ILE B 1 47 ? -22.469 10.5 6.531 1 87.06 47 ILE B C 1
ATOM 2342 O O . ILE B 1 47 ? -22.062 9.477 5.973 1 87.06 47 ILE B O 1
ATOM 2346 N N . ARG B 1 48 ? -23.703 10.883 6.512 1 88.81 48 ARG B N 1
ATOM 2347 C CA . ARG B 1 48 ? -24.719 10.086 5.84 1 88.81 48 ARG B CA 1
ATOM 2348 C C . ARG B 1 48 ? -24.453 9.984 4.344 1 88.81 48 ARG B C 1
ATOM 2350 O O . ARG B 1 48 ? -24.609 8.922 3.746 1 88.81 48 ARG B O 1
ATOM 2357 N N . LYS B 1 49 ? -24.047 11 3.785 1 89.62 49 LYS B N 1
ATOM 2358 C CA . LYS B 1 49 ? -23.75 11.016 2.355 1 89.62 49 LYS B CA 1
ATOM 2359 C C . LYS B 1 49 ? -22.562 10.117 2.029 1 89.62 49 LYS B C 1
ATOM 2361 O O . LYS B 1 49 ? -22.594 9.375 1.047 1 89.62 49 LYS B O 1
ATOM 2366 N N . VAL B 1 50 ? -21.578 10.219 2.838 1 91.06 50 VAL B N 1
ATOM 2367 C CA . VAL B 1 50 ? -20.375 9.422 2.619 1 91.06 50 VAL B CA 1
ATOM 2368 C C . VAL B 1 50 ? -20.719 7.938 2.703 1 91.06 50 VAL B C 1
ATOM 2370 O O . VAL B 1 50 ? -20.328 7.156 1.829 1 91.06 50 VAL B O 1
ATOM 2373 N N . TYR B 1 51 ? -21.469 7.586 3.709 1 92.5 51 TYR B N 1
ATOM 2374 C CA . TYR B 1 51 ? -21.766 6.172 3.91 1 92.5 51 TYR B CA 1
ATOM 2375 C C . TYR B 1 51 ? -22.812 5.688 2.916 1 92.5 51 TYR B C 1
ATOM 2377 O O . TYR B 1 51 ? -22.844 4.504 2.576 1 92.5 51 TYR B O 1
ATOM 2385 N N . ALA B 1 52 ? -23.625 6.555 2.43 1 92.88 52 ALA B N 1
ATOM 2386 C CA . ALA B 1 52 ? -24.531 6.199 1.353 1 92.88 52 ALA B CA 1
ATOM 2387 C C . ALA B 1 52 ? -23.781 5.887 0.065 1 92.88 52 ALA B C 1
ATOM 2389 O O . ALA B 1 52 ? -24.062 4.898 -0.612 1 92.88 52 ALA B O 1
ATOM 2390 N N . LEU B 1 53 ? -22.859 6.75 -0.249 1 91.69 53 LEU B N 1
ATOM 2391 C CA . LEU B 1 53 ? -22.016 6.527 -1.423 1 91.69 53 LEU B CA 1
ATOM 2392 C C . LEU B 1 53 ? -21.234 5.219 -1.297 1 91.69 53 LEU B C 1
ATOM 2394 O O . LEU B 1 53 ? -21.141 4.453 -2.258 1 91.69 53 LEU B O 1
ATOM 2398 N N . LEU B 1 54 ? -20.75 5.012 -0.128 1 93.56 54 LEU B N 1
ATOM 2399 C CA . LEU B 1 54 ? -20.016 3.781 0.134 1 93.56 54 LEU B CA 1
ATOM 2400 C C . LEU B 1 54 ? -20.906 2.559 -0.077 1 93.56 54 LEU B C 1
ATOM 2402 O O . LEU B 1 54 ? -20.484 1.581 -0.698 1 93.56 54 LEU B O 1
ATOM 2406 N N . THR B 1 55 ? -22.094 2.664 0.454 1 93.56 55 THR B N 1
ATOM 2407 C CA . THR B 1 55 ? -23.031 1.557 0.325 1 93.56 55 THR B CA 1
ATOM 2408 C C . THR B 1 55 ? -23.344 1.276 -1.143 1 93.56 55 THR B C 1
ATOM 2410 O O . THR B 1 55 ? -23.359 0.119 -1.569 1 93.56 55 THR B O 1
ATOM 2413 N N . VAL B 1 56 ? -23.484 2.277 -1.898 1 93.31 56 VAL B N 1
ATOM 2414 C CA . VAL B 1 56 ? -23.75 2.125 -3.324 1 93.31 56 VAL B CA 1
ATOM 2415 C C . VAL B 1 56 ? -22.547 1.479 -4.012 1 93.31 56 VAL B C 1
ATOM 2417 O O . VAL B 1 56 ? -22.703 0.615 -4.875 1 93.31 56 VAL B O 1
ATOM 2420 N N . GLN B 1 57 ? -21.344 1.898 -3.65 1 93.44 57 GLN B N 1
ATOM 2421 C CA . GLN B 1 57 ? -20.141 1.335 -4.23 1 93.44 57 GLN B CA 1
ATOM 2422 C C . GLN B 1 57 ? -20.016 -0.155 -3.922 1 93.44 57 GLN B C 1
ATOM 2424 O O . GLN B 1 57 ? -19.672 -0.949 -4.797 1 93.44 57 GLN B O 1
ATOM 2429 N N . ILE B 1 58 ? -20.312 -0.493 -2.674 1 93.5 58 ILE B N 1
ATOM 2430 C CA . ILE B 1 58 ? -20.203 -1.888 -2.256 1 93.5 58 ILE B CA 1
ATOM 2431 C C . ILE B 1 58 ? -21.25 -2.723 -2.982 1 93.5 58 ILE B C 1
ATOM 2433 O O . ILE B 1 58 ? -20.969 -3.822 -3.461 1 93.5 58 ILE B O 1
ATOM 2437 N N . LEU B 1 59 ? -22.469 -2.223 -3.088 1 93.56 59 LEU B N 1
ATOM 2438 C CA . LEU B 1 59 ? -23.547 -2.926 -3.789 1 93.56 59 LEU B CA 1
ATOM 2439 C C . LEU B 1 59 ? -23.188 -3.119 -5.262 1 93.56 59 LEU B C 1
ATOM 2441 O O . LEU B 1 59 ? -23.438 -4.184 -5.828 1 93.56 59 LEU B O 1
ATOM 2445 N N . LEU B 1 60 ? -22.656 -2.066 -5.809 1 92.5 60 LEU B N 1
ATOM 2446 C CA . LEU B 1 60 ? -22.219 -2.168 -7.195 1 92.5 60 LEU B CA 1
ATOM 2447 C C . LEU B 1 60 ? -21.141 -3.238 -7.352 1 92.5 60 LEU B C 1
ATOM 2449 O O . LEU B 1 60 ? -21.156 -4.012 -8.312 1 92.5 60 LEU 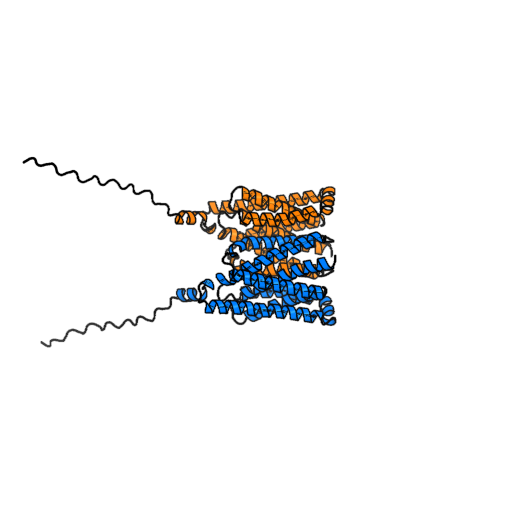B O 1
ATOM 2453 N N . THR B 1 61 ? -20.203 -3.303 -6.453 1 92.5 61 THR B N 1
ATOM 2454 C CA . THR B 1 61 ? -19.125 -4.285 -6.484 1 92.5 61 THR B CA 1
ATOM 2455 C C . THR B 1 61 ? -19.688 -5.703 -6.371 1 92.5 61 THR B C 1
ATOM 2457 O O . THR B 1 61 ? -19.281 -6.594 -7.121 1 92.5 61 THR B O 1
ATOM 2460 N N . VAL B 1 62 ? -20.625 -5.887 -5.449 1 91.44 62 VAL B N 1
ATOM 2461 C CA . VAL B 1 62 ? -21.25 -7.195 -5.258 1 91.44 62 VAL B CA 1
ATOM 2462 C C . VAL B 1 62 ? -22.047 -7.578 -6.5 1 91.44 62 VAL B C 1
ATOM 2464 O O . VAL B 1 62 ? -22 -8.727 -6.945 1 91.44 62 VAL B O 1
ATOM 2467 N N . ALA B 1 63 ? -22.703 -6.633 -7.059 1 91.69 63 ALA B N 1
ATOM 2468 C CA . ALA B 1 63 ? -23.516 -6.883 -8.242 1 91.69 63 ALA B CA 1
ATOM 2469 C C . ALA B 1 63 ? -22.656 -7.305 -9.43 1 91.69 63 ALA B C 1
ATOM 2471 O O . ALA B 1 63 ? -23 -8.25 -10.141 1 91.69 63 ALA B O 1
ATOM 2472 N N . VAL B 1 64 ? -21.625 -6.629 -9.633 1 89.44 64 VAL B N 1
ATOM 2473 C CA . VAL B 1 64 ? -20.719 -6.949 -10.734 1 89.44 64 VAL B CA 1
ATOM 2474 C C . VAL B 1 64 ? -20.109 -8.328 -10.516 1 89.44 64 VAL B C 1
ATOM 2476 O O . VAL B 1 64 ? -20.031 -9.141 -11.445 1 89.44 64 VAL B O 1
ATOM 2479 N N . GLY B 1 65 ? -19.641 -8.594 -9.312 1 87.38 65 GLY B N 1
ATOM 2480 C CA . GLY B 1 65 ? -19.094 -9.914 -9 1 87.38 65 GLY B CA 1
ATOM 2481 C C . GLY B 1 65 ? -20.094 -11.031 -9.211 1 87.38 65 GLY B C 1
ATOM 2482 O O . GLY B 1 65 ? -19.75 -12.062 -9.797 1 87.38 65 GLY B O 1
ATOM 2483 N N . TRP B 1 66 ? -21.234 -10.75 -8.734 1 88.38 66 TRP B N 1
ATOM 2484 C CA . TRP B 1 66 ? -22.297 -11.742 -8.891 1 88.38 66 TRP B CA 1
ATOM 2485 C C . TRP B 1 66 ? -22.641 -11.945 -10.367 1 88.38 66 TRP B C 1
ATOM 2487 O O . TRP B 1 66 ? -22.891 -13.07 -10.812 1 88.38 66 TRP B O 1
ATOM 2497 N N . GLY B 1 67 ? -22.688 -10.914 -11.102 1 87.19 67 GLY B N 1
ATOM 2498 C CA . GLY B 1 67 ? -22.969 -10.992 -12.523 1 87.19 67 GLY B CA 1
ATOM 2499 C C . GLY B 1 67 ? -21.938 -11.805 -13.297 1 87.19 67 GLY B C 1
ATOM 2500 O O . GLY B 1 67 ? -22.297 -12.609 -14.156 1 87.19 67 GLY B O 1
ATOM 2501 N N . ILE B 1 68 ? -20.75 -11.625 -13.016 1 85.94 68 ILE B N 1
ATOM 2502 C CA . ILE B 1 68 ? -19.688 -12.344 -13.695 1 85.94 68 ILE B CA 1
ATOM 2503 C C . ILE B 1 68 ? -19.719 -13.82 -13.305 1 85.94 68 ILE B C 1
ATOM 2505 O O . ILE B 1 68 ? -19.547 -14.695 -14.156 1 85.94 68 ILE B O 1
ATOM 2509 N N . ARG B 1 69 ? -20.016 -14.086 -12.117 1 83.25 69 ARG B N 1
ATOM 2510 C CA . ARG B 1 69 ? -20.047 -15.453 -11.625 1 83.25 69 ARG B CA 1
ATOM 2511 C C . ARG B 1 69 ? -21.266 -16.203 -12.148 1 83.25 69 ARG B C 1
ATOM 2513 O O . ARG B 1 69 ? -21.203 -17.406 -12.406 1 83.25 69 ARG B O 1
ATOM 2520 N N . ALA B 1 70 ? -22.344 -15.578 -12.211 1 84.94 70 ALA B N 1
ATOM 2521 C CA . ALA B 1 70 ? -23.609 -16.219 -12.609 1 84.94 70 ALA B CA 1
ATOM 2522 C C . ALA B 1 70 ? -23.594 -16.594 -14.086 1 84.94 70 ALA B C 1
ATOM 2524 O O . ALA B 1 70 ? -24.359 -17.453 -14.523 1 84.94 70 ALA B O 1
ATOM 2525 N N . ASN B 1 71 ? -22.734 -15.953 -14.836 1 85.56 71 ASN B N 1
ATOM 2526 C CA . ASN B 1 71 ? -22.688 -16.219 -16.281 1 85.56 71 ASN B CA 1
ATOM 2527 C C . ASN B 1 71 ? -21.344 -16.812 -16.688 1 85.56 71 ASN B C 1
ATOM 2529 O O . ASN B 1 71 ? -20.375 -16.078 -16.906 1 85.56 71 ASN B O 1
ATOM 2533 N N . PRO B 1 72 ? -21.328 -18.062 -16.859 1 83 72 PRO B N 1
ATOM 2534 C CA . PRO B 1 72 ? -20.062 -18.703 -17.25 1 83 72 PRO B CA 1
ATOM 2535 C C . PRO B 1 72 ? -19.516 -18.172 -18.562 1 83 72 PRO B C 1
ATOM 2537 O O . PRO B 1 72 ? -18.297 -18.094 -18.734 1 83 72 PRO B O 1
ATOM 2540 N N . ASP B 1 73 ? -20.438 -17.766 -19.422 1 83.06 73 ASP B N 1
ATOM 2541 C CA . ASP B 1 73 ? -19.969 -17.234 -20.688 1 83.06 73 ASP B CA 1
ATOM 2542 C C . ASP B 1 73 ? -19.234 -15.906 -20.5 1 83.06 73 ASP B C 1
ATOM 2544 O O . ASP B 1 73 ? -18.234 -15.648 -21.156 1 83.06 73 ASP B O 1
ATOM 2548 N N . LEU B 1 74 ? -19.781 -15.18 -19.594 1 77.25 74 LEU B N 1
ATOM 2549 C CA . LEU B 1 74 ? -19.156 -13.898 -19.312 1 77.25 74 LEU B CA 1
ATOM 2550 C C . LEU B 1 74 ? -17.797 -14.102 -18.641 1 77.25 74 LEU B C 1
ATOM 2552 O O . LEU B 1 74 ? -16.844 -13.375 -18.938 1 77.25 74 LEU B O 1
ATOM 2556 N N . GLN B 1 75 ? -17.734 -15.039 -17.828 1 80.06 75 GLN B N 1
ATOM 2557 C CA . GLN B 1 75 ? -16.469 -15.336 -17.156 1 80.06 75 GLN B CA 1
ATOM 2558 C C . GLN B 1 75 ? -15.398 -15.75 -18.156 1 80.06 75 GLN B C 1
ATOM 2560 O O . GLN B 1 75 ? -14.258 -15.281 -18.094 1 80.06 75 GLN B O 1
ATOM 2565 N N . LYS B 1 76 ? -15.766 -16.688 -19.062 1 81.31 76 LYS B N 1
ATOM 2566 C CA . LYS B 1 76 ? -14.828 -17.156 -20.078 1 81.31 76 LYS B CA 1
ATOM 2567 C C . LYS B 1 76 ? -14.406 -16 -21 1 81.31 76 LYS B C 1
ATOM 2569 O O . LYS B 1 76 ? -13.234 -15.898 -21.375 1 81.31 76 LYS B O 1
ATOM 2574 N N . TRP B 1 77 ? -15.469 -15.234 -21.281 1 78.06 77 TRP B N 1
ATOM 2575 C CA . TRP B 1 77 ? -15.156 -14.094 -22.125 1 78.06 77 TRP B CA 1
ATOM 2576 C C . TRP B 1 77 ? -14.164 -13.156 -21.453 1 78.06 77 TRP B C 1
ATOM 2578 O O . TRP B 1 77 ? -13.227 -12.664 -22.094 1 78.06 77 TRP B O 1
ATOM 2588 N N . CYS B 1 78 ? -14.305 -12.93 -20.234 1 75.62 78 CYS B N 1
ATOM 2589 C CA . CYS B 1 78 ? -13.422 -12.047 -19.484 1 75.62 78 CYS B CA 1
ATOM 2590 C C . CYS B 1 78 ? -12.016 -12.625 -19.391 1 75.62 78 CYS B C 1
ATOM 2592 O O . CYS B 1 78 ? -11.031 -11.891 -19.5 1 75.62 78 CYS B O 1
ATOM 2594 N N . MET B 1 79 ? -11.906 -13.906 -19.328 1 75.81 79 MET B N 1
ATOM 2595 C CA . MET B 1 79 ? -10.609 -14.562 -19.234 1 75.81 79 MET B CA 1
ATOM 2596 C C . MET B 1 79 ? -9.906 -14.562 -20.594 1 75.81 79 MET B C 1
ATOM 2598 O O . MET B 1 79 ? -8.672 -14.5 -20.656 1 75.81 79 MET B O 1
ATOM 2602 N N . ASN B 1 80 ? -10.781 -14.625 -21.609 1 77.81 80 ASN B N 1
ATOM 2603 C CA . ASN B 1 80 ? -10.211 -14.656 -22.953 1 77.81 80 ASN B CA 1
ATOM 2604 C C . ASN B 1 80 ? -9.82 -13.266 -23.422 1 77.81 80 ASN B C 1
ATOM 2606 O O . ASN B 1 80 ? -9.023 -13.117 -24.359 1 77.81 80 ASN B O 1
ATOM 2610 N N . ASN B 1 81 ? -10.469 -12.297 -22.766 1 75.56 81 ASN B N 1
ATOM 2611 C CA . ASN B 1 81 ? -10.164 -10.914 -23.109 1 75.56 81 ASN B CA 1
ATOM 2612 C C . ASN B 1 81 ? -9.484 -10.188 -21.953 1 75.56 81 ASN B C 1
ATOM 2614 O O . ASN B 1 81 ? -10.07 -9.281 -21.359 1 75.56 81 ASN B O 1
ATOM 2618 N N . MET B 1 82 ? -8.273 -10.484 -21.797 1 77.12 82 MET B N 1
ATOM 2619 C CA . MET B 1 82 ? -7.52 -9.945 -20.656 1 77.12 82 MET B CA 1
ATOM 2620 C C . MET B 1 82 ? -7.25 -8.453 -20.844 1 77.12 82 MET B C 1
ATOM 2622 O O . MET B 1 82 ? -6.938 -7.75 -19.891 1 77.12 82 MET B O 1
ATOM 2626 N N . TRP B 1 83 ? -7.574 -7.961 -22.172 1 78.81 83 TRP B N 1
ATOM 2627 C CA . TRP B 1 83 ? -7.383 -6.535 -22.422 1 78.81 83 TRP B CA 1
ATOM 2628 C C . TRP B 1 83 ? -8.336 -5.703 -21.562 1 78.81 83 TRP B C 1
ATOM 2630 O O . TRP B 1 83 ? -8 -4.586 -21.156 1 78.81 83 TRP B O 1
ATOM 2640 N N . LEU B 1 84 ? -9.453 -6.293 -21.25 1 79.75 84 LEU B N 1
ATOM 2641 C CA . LEU B 1 84 ? -10.422 -5.57 -20.438 1 79.75 84 LEU B CA 1
ATOM 2642 C C . LEU B 1 84 ? -9.93 -5.434 -19 1 79.75 84 LEU B C 1
ATOM 2644 O O . LEU B 1 84 ? -10.203 -4.43 -18.344 1 79.75 84 LEU B O 1
ATOM 2648 N N . TYR B 1 85 ? -9.242 -6.445 -18.547 1 81.5 85 TYR B N 1
ATOM 2649 C CA . TYR B 1 85 ? -8.664 -6.367 -17.203 1 81.5 85 TYR B CA 1
ATOM 2650 C C . TYR B 1 85 ? -7.59 -5.285 -17.141 1 81.5 85 TYR B C 1
ATOM 2652 O O . TYR B 1 85 ? -7.504 -4.543 -16.156 1 81.5 85 TYR B O 1
ATOM 2660 N N . ILE B 1 86 ? -6.852 -5.125 -18.203 1 83.56 86 ILE B N 1
ATOM 2661 C CA . ILE B 1 86 ? -5.824 -4.094 -18.281 1 83.56 86 ILE B CA 1
ATOM 2662 C C . ILE B 1 86 ? -6.48 -2.713 -18.297 1 83.56 86 ILE B C 1
ATOM 2664 O O . ILE B 1 86 ? -6.02 -1.792 -17.609 1 83.56 86 ILE B O 1
ATOM 2668 N N . VAL B 1 87 ? -7.535 -2.678 -19.016 1 84.06 87 VAL B N 1
ATOM 2669 C CA . VAL B 1 87 ? -8.281 -1.425 -19.078 1 84.06 87 VAL B CA 1
ATOM 2670 C C . VAL B 1 87 ? -8.82 -1.063 -17.703 1 84.06 87 VAL B C 1
ATOM 2672 O O . VAL B 1 87 ? -8.844 0.111 -17.328 1 84.06 87 VAL B O 1
ATOM 2675 N N . SER B 1 88 ? -9.281 -2.107 -17.031 1 86.88 88 SER B N 1
ATOM 2676 C CA . SER B 1 88 ? -9.812 -1.87 -15.703 1 86.88 88 SER B CA 1
ATOM 2677 C C . SER B 1 88 ? -8.734 -1.353 -14.758 1 86.88 88 SER B C 1
ATOM 2679 O O . SER B 1 88 ? -8.984 -0.45 -13.953 1 86.88 88 SER B O 1
ATOM 2681 N N . ILE B 1 89 ? -7.547 -1.849 -14.867 1 86.88 89 ILE B N 1
ATOM 2682 C CA . ILE B 1 89 ? -6.441 -1.411 -14.023 1 86.88 89 ILE B CA 1
ATOM 2683 C C . ILE B 1 89 ? -6.082 0.036 -14.352 1 86.88 89 ILE B C 1
ATOM 2685 O O . ILE B 1 89 ? -6.035 0.889 -13.461 1 86.88 89 ILE B O 1
ATOM 2689 N N . VAL B 1 90 ? -5.918 0.306 -15.609 1 87.5 90 VAL B N 1
ATOM 2690 C CA . VAL B 1 90 ? -5.547 1.643 -16.062 1 87.5 90 VAL B CA 1
ATOM 2691 C C . VAL B 1 90 ? -6.68 2.623 -15.773 1 87.5 90 VAL B C 1
ATOM 2693 O O . VAL B 1 90 ? -6.438 3.76 -15.359 1 87.5 90 VAL B O 1
ATOM 2696 N N . GLY B 1 91 ? -7.832 2.105 -15.992 1 88.69 91 GLY B N 1
ATOM 2697 C CA . GLY B 1 91 ? -8.992 2.938 -15.711 1 88.69 91 GLY B CA 1
ATOM 2698 C C . GLY B 1 91 ? -9.094 3.357 -14.258 1 88.69 91 GLY B C 1
ATOM 2699 O O . GLY B 1 91 ? -9.414 4.508 -13.961 1 88.69 91 GLY B O 1
ATOM 2700 N N . THR B 1 92 ? -8.852 2.424 -13.336 1 88.81 92 THR B N 1
ATOM 2701 C CA . THR B 1 92 ? -8.883 2.719 -11.906 1 88.81 92 THR B CA 1
ATOM 2702 C C . THR B 1 92 ? -7.914 3.846 -11.562 1 88.81 92 THR B C 1
ATOM 2704 O O . THR B 1 92 ? -8.289 4.816 -10.906 1 88.81 92 THR B O 1
ATOM 2707 N N . PHE B 1 93 ? -6.73 3.799 -12.109 1 87.31 93 PHE B N 1
ATOM 2708 C CA . PHE B 1 93 ? -5.723 4.809 -11.805 1 87.31 93 PHE B CA 1
ATOM 2709 C C . PHE B 1 93 ? -6.027 6.113 -12.531 1 87.31 93 PHE B C 1
ATOM 2711 O O . PHE B 1 93 ? -5.809 7.199 -11.984 1 87.31 93 PHE B O 1
ATOM 2718 N N . GLY B 1 94 ? -6.535 5.965 -13.75 1 85.19 94 GLY B N 1
ATOM 2719 C CA . GLY B 1 94 ? -6.961 7.152 -14.477 1 85.19 94 GLY B CA 1
ATOM 2720 C C . GLY B 1 94 ? -8.047 7.926 -13.758 1 85.19 94 GLY B C 1
ATOM 2721 O O . GLY B 1 94 ? -7.965 9.148 -13.617 1 85.19 94 GLY B O 1
ATOM 2722 N N . PHE B 1 95 ? -9.016 7.23 -13.281 1 87.62 95 PHE B N 1
ATOM 2723 C CA . PHE B 1 95 ? -10.117 7.867 -12.57 1 87.62 95 PHE B CA 1
ATOM 2724 C C . PHE B 1 95 ? -9.648 8.43 -11.234 1 87.62 95 PHE B C 1
ATOM 2726 O O . PHE B 1 95 ? -10.148 9.461 -10.781 1 87.62 95 PHE B O 1
ATOM 2733 N N . LEU B 1 96 ? -8.719 7.73 -10.648 1 84.31 96 LEU B N 1
ATOM 2734 C CA . LEU B 1 96 ? -8.188 8.211 -9.383 1 84.31 96 LEU B CA 1
ATOM 2735 C C . LEU B 1 96 ? -7.469 9.547 -9.562 1 84.31 96 LEU B C 1
ATOM 2737 O O . LEU B 1 96 ? -7.66 10.469 -8.773 1 84.31 96 LEU B O 1
ATOM 2741 N N . ILE B 1 97 ? -6.727 9.641 -10.57 1 81 97 ILE B N 1
ATOM 2742 C CA . ILE B 1 97 ? -5.984 10.859 -10.859 1 81 97 ILE B CA 1
ATOM 2743 C C . ILE B 1 97 ? -6.953 11.977 -11.25 1 81 97 ILE B C 1
ATOM 2745 O O . ILE B 1 97 ? -6.805 13.117 -10.805 1 81 97 ILE B O 1
ATOM 2749 N N . ALA B 1 98 ? -7.91 11.578 -12 1 80.38 98 ALA B N 1
ATOM 2750 C CA . ALA B 1 98 ? -8.898 12.562 -12.43 1 80.38 98 ALA B CA 1
ATOM 2751 C C . ALA B 1 98 ? -9.672 13.125 -11.242 1 80.38 98 ALA B C 1
ATOM 2753 O O . ALA B 1 98 ? -9.984 14.312 -11.203 1 80.38 98 ALA B O 1
ATOM 2754 N N . THR B 1 99 ? -9.953 12.336 -10.305 1 77.25 99 THR B N 1
ATOM 2755 C CA . THR B 1 99 ? -10.695 12.766 -9.125 1 77.25 99 THR B CA 1
ATOM 2756 C C . THR B 1 99 ? -9.852 13.711 -8.273 1 77.25 99 THR B C 1
ATOM 2758 O O . THR B 1 99 ? -10.391 14.609 -7.613 1 77.25 99 THR B O 1
ATOM 2761 N N . ALA B 1 100 ? -8.57 13.609 -8.312 1 72.38 100 ALA B N 1
ATOM 2762 C CA . ALA B 1 100 ? -7.691 14.477 -7.531 1 72.38 100 ALA B CA 1
ATOM 2763 C C . ALA B 1 100 ? -7.703 15.898 -8.078 1 72.38 100 ALA B C 1
ATOM 2765 O O . ALA B 1 100 ? -7.594 16.859 -7.316 1 72.38 100 ALA B O 1
ATOM 2766 N N . PHE B 1 101 ? -7.844 15.984 -9.336 1 73 101 PHE B N 1
ATOM 2767 C CA . PHE B 1 101 ? -7.816 17.312 -9.953 1 73 101 PHE B CA 1
ATOM 2768 C C . PHE B 1 101 ? -9.219 17.906 -10.016 1 73 101 PHE B C 1
ATOM 2770 O O . PHE B 1 101 ? -9.375 19.125 -9.961 1 73 101 PHE B O 1
ATOM 2777 N N . LYS B 1 102 ? -10.148 17.094 -10.125 1 71.06 102 LYS B N 1
ATOM 2778 C CA . LYS B 1 102 ? -11.484 17.625 -10.359 1 71.06 102 LYS B CA 1
ATOM 2779 C C . LYS B 1 102 ? -12.453 17.172 -9.258 1 71.06 102 LYS B C 1
ATOM 2781 O O . LYS B 1 102 ? -13.641 16.969 -9.516 1 71.06 102 LYS B O 1
ATOM 2786 N N . ALA B 1 103 ? -11.93 16.953 -8.102 1 61.81 103 ALA B N 1
ATOM 2787 C CA . ALA B 1 103 ? -12.734 16.406 -7.008 1 61.81 103 ALA B CA 1
ATOM 2788 C C . ALA B 1 103 ? -13.773 17.422 -6.535 1 61.81 103 ALA B C 1
ATOM 2790 O O . ALA B 1 103 ? -14.812 17.031 -5.996 1 61.81 103 ALA B O 1
ATOM 2791 N N . LYS B 1 104 ? -13.617 18.641 -6.898 1 65.62 104 LYS B N 1
ATOM 2792 C CA . LYS B 1 104 ? -14.492 19.641 -6.305 1 65.62 104 LYS B CA 1
ATOM 2793 C C . LYS B 1 104 ? -15.531 20.125 -7.305 1 65.62 104 LYS B C 1
ATOM 2795 O O . LYS B 1 104 ? -16.406 20.938 -6.965 1 65.62 104 LYS B O 1
ATOM 2800 N N . GLN B 1 105 ? -15.484 19.531 -8.422 1 69.19 105 GLN B N 1
ATOM 2801 C CA . GLN B 1 105 ? -16.453 19.984 -9.414 1 69.19 105 GLN B CA 1
ATOM 2802 C C . GLN B 1 105 ? -17.656 19.047 -9.477 1 69.19 105 GLN B C 1
ATOM 2804 O O . GLN B 1 105 ? -17.516 17.875 -9.836 1 69.19 105 GLN B O 1
ATOM 2809 N N . TYR B 1 106 ? -18.781 19.547 -8.812 1 66.69 106 TYR B N 1
ATOM 2810 C CA . TYR B 1 106 ? -20.031 18.797 -8.922 1 66.69 106 TYR B CA 1
ATOM 2811 C C . TYR B 1 106 ? -20.641 18.938 -10.312 1 66.69 106 TYR B C 1
ATOM 2813 O O . TYR B 1 106 ? -20.578 20.016 -10.914 1 66.69 106 TYR B O 1
ATOM 2821 N N . PRO B 1 107 ? -21.109 17.875 -11.078 1 71.44 107 PRO B N 1
ATOM 2822 C CA . PRO B 1 107 ? -21.391 16.469 -10.828 1 71.44 107 PRO B CA 1
ATOM 2823 C C . PRO B 1 107 ? -20.297 15.531 -11.367 1 71.44 107 PRO B C 1
ATOM 2825 O O . PRO B 1 107 ? -20.469 14.312 -11.336 1 71.44 107 PRO B O 1
ATOM 2828 N N . LEU B 1 108 ? -19.344 16.078 -11.781 1 73.06 108 LEU B N 1
ATOM 2829 C CA . LEU B 1 108 ? -18.266 15.305 -12.398 1 73.06 108 LEU B CA 1
ATOM 2830 C C . LEU B 1 108 ? -17.625 14.359 -11.391 1 73.06 108 LEU B C 1
ATOM 2832 O O . LEU B 1 108 ? -17.219 13.25 -11.75 1 73.06 108 LEU B O 1
ATOM 2836 N N . ASN B 1 109 ? -17.781 14.781 -10.18 1 78.44 109 ASN B N 1
ATOM 2837 C CA . ASN B 1 109 ? -17.156 13.977 -9.133 1 78.44 109 ASN B CA 1
ATOM 2838 C C . ASN B 1 109 ? -17.875 12.641 -8.938 1 78.44 109 ASN B C 1
ATOM 2840 O O . ASN B 1 109 ? -17.234 11.617 -8.727 1 78.44 109 ASN B O 1
ATOM 2844 N N . LEU B 1 110 ? -19.156 12.734 -9.148 1 79.69 110 LEU B N 1
ATOM 2845 C CA . LEU B 1 110 ? -19.938 11.508 -8.984 1 79.69 110 LEU B CA 1
ATOM 2846 C C . LEU B 1 110 ? -19.672 10.547 -10.148 1 79.69 110 LEU B C 1
ATOM 2848 O O . LEU B 1 110 ? -19.609 9.336 -9.953 1 79.69 110 LEU B O 1
ATOM 2852 N N . PHE B 1 111 ? -19.469 11.117 -11.266 1 82.62 111 PHE B N 1
ATOM 2853 C CA . PHE B 1 111 ? -19.172 10.297 -12.438 1 82.62 111 PHE B CA 1
ATOM 2854 C C . PHE B 1 111 ? -17.797 9.656 -12.305 1 82.62 111 PHE B C 1
ATOM 2856 O O . PHE B 1 111 ? -17.609 8.492 -12.672 1 82.62 111 PHE B O 1
ATOM 2863 N N . LEU B 1 112 ? -16.938 10.391 -11.789 1 85.38 112 LEU B N 1
ATOM 2864 C CA . LEU B 1 112 ? -15.594 9.875 -11.609 1 85.38 112 LEU B CA 1
ATOM 2865 C C . LEU B 1 112 ? -15.57 8.766 -10.562 1 85.38 112 LEU B C 1
ATOM 2867 O O . LEU B 1 112 ? -14.891 7.75 -10.742 1 85.38 112 LEU B O 1
ATOM 2871 N N . LEU B 1 113 ? -16.391 9 -9.586 1 88.31 113 LEU B N 1
ATOM 2872 C CA . LEU B 1 113 ? -16.484 7.992 -8.539 1 88.31 113 LEU B CA 1
ATOM 2873 C C . LEU B 1 113 ? -17.078 6.699 -9.078 1 88.31 113 LEU B C 1
ATOM 2875 O O . LEU B 1 113 ? -16.594 5.609 -8.789 1 88.31 113 LEU B O 1
ATOM 2879 N N . THR B 1 114 ? -18.062 6.887 -9.836 1 88.88 114 THR B N 1
ATOM 2880 C CA . THR B 1 114 ? -18.734 5.723 -10.414 1 88.88 114 THR B CA 1
ATOM 2881 C C . THR B 1 114 ? -17.797 4.992 -11.383 1 88.88 114 THR B C 1
ATOM 2883 O O . THR B 1 114 ? -17.734 3.764 -11.375 1 88.88 114 THR B O 1
ATOM 2886 N N . GLY B 1 115 ? -17.141 5.75 -12.18 1 88.38 115 GLY B N 1
ATOM 2887 C CA . GLY B 1 115 ? -16.172 5.148 -13.086 1 88.38 115 GLY B CA 1
ATOM 2888 C C . GLY B 1 115 ? -15.062 4.402 -12.359 1 88.38 115 GLY B C 1
ATOM 2889 O O . GLY B 1 115 ? -14.688 3.299 -12.758 1 88.38 115 GLY B O 1
ATOM 2890 N N . PHE B 1 116 ? -14.602 4.945 -11.383 1 90.62 116 PHE B N 1
ATOM 2891 C CA . PHE B 1 116 ? -13.586 4.316 -10.547 1 90.62 116 PHE B CA 1
ATOM 2892 C C . PHE B 1 116 ? -14.102 3.006 -9.961 1 90.62 116 PHE B C 1
ATOM 2894 O O . PHE B 1 116 ? -13.414 1.981 -10.023 1 90.62 116 PHE B O 1
ATOM 2901 N N . THR B 1 117 ? -15.297 3.043 -9.445 1 91.69 117 THR B N 1
ATOM 2902 C CA . THR B 1 117 ? -15.875 1.88 -8.789 1 91.69 117 THR B CA 1
ATOM 2903 C C . THR B 1 117 ? -16.125 0.759 -9.789 1 91.69 117 THR B C 1
ATOM 2905 O O . THR B 1 117 ? -15.883 -0.413 -9.5 1 91.69 117 THR B O 1
ATOM 2908 N N . ILE B 1 118 ? -16.5 1.122 -10.953 1 90.62 118 ILE B N 1
ATOM 2909 C CA . ILE B 1 118 ? -16.781 0.128 -11.984 1 90.62 118 ILE B CA 1
ATOM 2910 C C . ILE B 1 118 ? -15.484 -0.576 -12.391 1 90.62 118 ILE B C 1
ATOM 2912 O O . ILE B 1 118 ? -15.445 -1.805 -12.484 1 90.62 118 ILE B O 1
ATOM 2916 N N . CYS B 1 119 ? -14.5 0.171 -12.609 1 90.62 119 CYS B N 1
ATOM 2917 C CA . CYS B 1 119 ? -13.219 -0.405 -12.984 1 90.62 119 CYS B CA 1
ATOM 2918 C C . CYS B 1 119 ? -12.68 -1.313 -11.883 1 90.62 119 CYS B C 1
ATOM 2920 O O . CYS B 1 119 ? -12.211 -2.416 -12.156 1 90.62 119 CYS B O 1
ATOM 2922 N N . GLU B 1 120 ? -12.812 -0.877 -10.672 1 89.62 120 GLU B N 1
ATOM 2923 C CA . GLU B 1 120 ? -12.336 -1.66 -9.539 1 89.62 120 GLU B CA 1
ATOM 2924 C C . GLU B 1 120 ? -13.188 -2.91 -9.328 1 89.62 120 GLU B C 1
ATOM 2926 O O . GLU B 1 120 ? -12.656 -3.988 -9.055 1 89.62 120 GLU B O 1
ATOM 2931 N N . SER B 1 121 ? -14.469 -2.705 -9.469 1 91.12 121 SER B N 1
ATOM 2932 C CA . SER B 1 121 ? -15.383 -3.816 -9.242 1 91.12 121 SER B CA 1
ATOM 2933 C C . SER B 1 121 ? -15.195 -4.918 -10.281 1 91.12 121 SER B C 1
ATOM 2935 O O . SER B 1 121 ? -15.367 -6.102 -9.977 1 91.12 121 SER B O 1
ATOM 2937 N N . TYR B 1 122 ? -14.805 -4.52 -11.406 1 88.81 122 TYR B N 1
ATOM 2938 C CA . TYR B 1 122 ? -14.539 -5.516 -12.438 1 88.81 122 TYR B CA 1
ATOM 2939 C C . TYR B 1 122 ? -13.391 -6.43 -12.031 1 88.81 122 TYR B C 1
ATOM 2941 O O . TYR B 1 122 ? -13.5 -7.656 -12.141 1 88.81 122 TYR B O 1
ATOM 2949 N N . GLY B 1 123 ? -12.312 -5.906 -11.594 1 86.38 123 GLY B N 1
ATOM 2950 C CA . GLY B 1 123 ? -11.18 -6.707 -11.156 1 86.38 123 GLY B CA 1
ATOM 2951 C C . GLY B 1 123 ? -11.516 -7.633 -10 1 86.38 123 GLY B C 1
ATOM 2952 O O . GLY B 1 123 ? -11.172 -8.812 -10.031 1 86.38 123 GLY B O 1
ATOM 2953 N N . ILE B 1 124 ? -12.234 -7.094 -9.07 1 89.06 124 ILE B N 1
ATOM 2954 C CA . ILE B 1 124 ? -12.609 -7.871 -7.895 1 89.06 124 ILE B CA 1
ATOM 2955 C C . ILE B 1 124 ? -13.586 -8.969 -8.289 1 89.06 124 ILE B C 1
ATOM 2957 O O . ILE B 1 124 ? -13.484 -10.109 -7.816 1 89.06 124 ILE B O 1
ATOM 2961 N N . GLY B 1 125 ? -14.531 -8.562 -9.141 1 86.88 125 GLY B N 1
ATOM 2962 C CA . GLY B 1 125 ? -15.492 -9.547 -9.617 1 86.88 125 GLY B CA 1
ATOM 2963 C C . GLY B 1 125 ? -14.852 -10.703 -10.367 1 86.88 125 GLY B C 1
ATOM 2964 O O . GLY B 1 125 ? -15.227 -11.859 -10.172 1 86.88 125 GLY B O 1
ATOM 2965 N N . LEU B 1 126 ? -13.93 -10.398 -11.172 1 83.62 126 LEU B N 1
ATOM 2966 C CA . LEU B 1 126 ? -13.211 -11.438 -11.914 1 83.62 126 LEU B CA 1
ATOM 2967 C C . LEU B 1 126 ? -12.461 -12.367 -10.969 1 83.62 126 LEU B C 1
ATOM 2969 O O . LEU B 1 126 ? -12.477 -13.586 -11.141 1 83.62 126 LEU B O 1
ATOM 2973 N N . MET B 1 127 ? -11.875 -11.789 -10.031 1 84.12 127 MET B N 1
ATOM 2974 C CA . MET B 1 127 ? -11.133 -12.578 -9.055 1 84.12 127 MET B CA 1
ATOM 2975 C C . MET B 1 127 ? -12.07 -13.5 -8.273 1 84.12 127 MET B C 1
ATOM 2977 O O . MET B 1 127 ? -11.758 -14.672 -8.055 1 84.12 127 MET B O 1
ATOM 2981 N N . CYS B 1 128 ? -13.188 -13.016 -7.891 1 86.69 128 CYS B N 1
ATOM 2982 C CA . CYS B 1 128 ? -14.156 -13.781 -7.109 1 86.69 128 CYS B CA 1
ATOM 2983 C C . CYS B 1 128 ? -14.703 -14.953 -7.91 1 86.69 128 CYS B C 1
ATOM 2985 O O . CYS B 1 128 ? -15.164 -15.938 -7.336 1 86.69 128 CYS B O 1
ATOM 2987 N N . SER B 1 129 ? -14.633 -14.852 -9.234 1 84.75 129 SER B N 1
ATOM 2988 C CA . SER B 1 129 ? -15.164 -15.914 -10.078 1 84.75 129 SER B CA 1
ATOM 2989 C C . SER B 1 129 ? -14.266 -17.156 -10.031 1 84.75 129 SER B C 1
ATOM 2991 O O . SER B 1 129 ? -14.695 -18.25 -10.398 1 84.75 129 SER B O 1
ATOM 2993 N N . PHE B 1 130 ? -13.047 -17 -9.492 1 82.69 130 PHE B N 1
ATOM 2994 C CA . PHE B 1 130 ? -12.117 -18.109 -9.398 1 82.69 130 PHE B CA 1
ATOM 2995 C C . PHE B 1 130 ? -12.141 -18.719 -8 1 82.69 130 PHE B C 1
ATOM 2997 O O . PHE B 1 130 ? -11.398 -19.672 -7.715 1 82.69 130 PHE B O 1
ATOM 3004 N N . VAL B 1 131 ? -12.922 -18.234 -7.188 1 86.06 131 VAL B N 1
ATOM 3005 C CA . VAL B 1 131 ? -13.008 -18.703 -5.812 1 86.06 131 VAL B CA 1
ATOM 3006 C C . VAL B 1 131 ? -14.383 -19.297 -5.555 1 86.06 131 VAL B C 1
ATOM 3008 O O . VAL B 1 131 ? -15.375 -18.859 -6.148 1 86.06 131 VAL B O 1
ATOM 3011 N N . GLU B 1 132 ? -14.414 -20.328 -4.781 1 89.44 132 GLU B N 1
ATOM 3012 C CA . GLU B 1 132 ? -15.688 -20.969 -4.453 1 89.44 132 GLU B CA 1
ATOM 3013 C C . GLU B 1 132 ? -16.672 -19.969 -3.869 1 89.44 132 GLU B C 1
ATOM 3015 O O . GLU B 1 132 ? -16.312 -19.141 -3.029 1 89.44 132 GLU B O 1
ATOM 3020 N N . SER B 1 133 ? -17.891 -20.078 -4.293 1 87.62 133 SER B N 1
ATOM 3021 C CA . SER B 1 133 ? -18.938 -19.125 -3.918 1 87.62 133 SER B CA 1
ATOM 3022 C C . SER B 1 133 ? -19.109 -19.062 -2.402 1 87.62 133 SER B C 1
ATOM 3024 O O . SER B 1 133 ? -19.297 -18 -1.835 1 87.62 133 SER B O 1
ATOM 3026 N N . ASP B 1 134 ? -19.016 -20.203 -1.779 1 91.69 134 ASP B N 1
ATOM 3027 C CA . ASP B 1 134 ? -19.188 -20.234 -0.33 1 91.69 134 ASP B CA 1
ATOM 3028 C C . ASP B 1 134 ? -18.094 -19.422 0.371 1 91.69 134 ASP B C 1
ATOM 3030 O O . ASP B 1 134 ? -18.375 -18.688 1.323 1 91.69 134 ASP B O 1
ATOM 3034 N N . VAL B 1 135 ? -16.938 -19.531 -0.148 1 92.5 135 VAL B N 1
ATOM 3035 C CA . VAL B 1 135 ? -15.797 -18.812 0.434 1 92.5 135 VAL B CA 1
ATOM 3036 C C . VAL B 1 135 ? -15.961 -17.312 0.219 1 92.5 135 VAL B C 1
ATOM 3038 O O . VAL B 1 135 ? -15.703 -16.516 1.126 1 92.5 135 VAL B O 1
ATOM 3041 N N . VAL B 1 136 ? -16.469 -16.922 -0.912 1 92.5 136 VAL B N 1
ATOM 3042 C CA . VAL B 1 136 ? -16.656 -15.523 -1.25 1 92.5 136 VAL B CA 1
ATOM 3043 C C . VAL B 1 136 ? -17.719 -14.906 -0.351 1 92.5 136 VAL B C 1
ATOM 3045 O O . VAL B 1 136 ? -17.531 -13.828 0.207 1 92.5 136 VAL B O 1
ATOM 3048 N N . VAL B 1 137 ? -18.797 -15.609 -0.185 1 92 137 VAL B N 1
ATOM 3049 C CA . VAL B 1 137 ? -19.922 -15.109 0.613 1 92 137 VAL B CA 1
ATOM 3050 C C . VAL B 1 137 ? -19.484 -14.992 2.076 1 92 137 VAL B C 1
ATOM 3052 O O . VAL B 1 137 ? -19.781 -13.992 2.736 1 92 137 VAL B O 1
ATOM 3055 N N . LYS B 1 138 ? -18.797 -15.969 2.547 1 94.69 138 LYS B N 1
ATOM 3056 C CA . LYS B 1 138 ? -18.297 -15.93 3.918 1 94.69 138 LYS B CA 1
ATOM 3057 C C . LYS B 1 138 ? -17.344 -14.75 4.125 1 94.69 138 LYS B C 1
ATOM 3059 O O . LYS B 1 138 ? -17.422 -14.07 5.152 1 94.69 138 LYS B O 1
ATOM 3064 N N . ALA B 1 139 ? -16.469 -14.578 3.131 1 95.25 139 ALA B N 1
ATOM 3065 C CA . ALA B 1 139 ? -15.531 -13.469 3.213 1 95.25 139 ALA B CA 1
ATOM 3066 C C . ALA B 1 139 ? -16.25 -12.125 3.209 1 95.25 139 ALA B C 1
ATOM 3068 O O . ALA B 1 139 ? -15.883 -11.211 3.947 1 95.25 139 ALA B O 1
ATOM 3069 N N . LEU B 1 140 ? -17.312 -12.023 2.432 1 94.81 140 LEU B N 1
ATOM 3070 C CA . LEU B 1 140 ? -18.094 -10.797 2.346 1 94.81 140 LEU B CA 1
ATOM 3071 C C . LEU B 1 140 ? -18.812 -10.508 3.662 1 94.81 140 LEU B C 1
ATOM 3073 O O . LEU B 1 140 ? -18.797 -9.383 4.156 1 94.81 140 LEU B O 1
ATOM 3077 N N . LEU B 1 141 ? -19.375 -11.484 4.191 1 95 141 LEU B N 1
ATOM 3078 C CA . LEU B 1 141 ? -20.109 -11.336 5.441 1 95 141 LEU B CA 1
ATOM 3079 C C . LEU B 1 141 ? -19.172 -10.961 6.582 1 95 141 LEU B C 1
ATOM 3081 O O . LEU B 1 141 ? -19.469 -10.07 7.375 1 95 141 LEU B O 1
ATOM 3085 N N . LEU B 1 142 ? -18.094 -11.633 6.621 1 95.81 142 LEU B N 1
ATOM 3086 C CA . LEU B 1 142 ? -17.109 -11.344 7.66 1 95.81 142 LEU B CA 1
ATOM 3087 C C . LEU B 1 142 ? -16.594 -9.914 7.527 1 95.81 142 LEU B C 1
ATOM 3089 O O . LEU B 1 142 ? -16.438 -9.211 8.523 1 95.81 142 LEU B O 1
ATOM 3093 N N . THR B 1 143 ? -16.281 -9.516 6.309 1 96.75 143 THR B N 1
ATOM 3094 C CA . THR B 1 143 ? -15.812 -8.156 6.059 1 96.75 143 THR B CA 1
ATOM 3095 C C . THR B 1 143 ? -16.859 -7.133 6.512 1 96.75 143 THR B C 1
ATOM 3097 O O . THR B 1 143 ? -16.516 -6.137 7.152 1 96.75 143 THR B O 1
ATOM 3100 N N . LEU B 1 144 ? -18.156 -7.414 6.18 1 95.06 144 LEU B N 1
ATOM 3101 C CA . LEU B 1 144 ? -19.219 -6.5 6.543 1 95.06 144 LEU B CA 1
ATOM 3102 C C . LEU B 1 144 ? -19.359 -6.395 8.055 1 95.06 144 LEU B C 1
ATOM 3104 O O . LEU B 1 144 ? -19.5 -5.297 8.602 1 95.06 144 LEU B O 1
ATOM 3108 N N . VAL B 1 145 ? -19.266 -7.516 8.695 1 95.69 145 VAL B N 1
ATOM 3109 C CA . VAL B 1 145 ? -19.406 -7.551 10.148 1 95.69 145 VAL B CA 1
ATOM 3110 C C . VAL B 1 145 ? -18.25 -6.789 10.797 1 95.69 145 VAL B C 1
ATOM 3112 O O . VAL B 1 145 ? -18.453 -5.961 11.68 1 95.69 145 VAL B O 1
ATOM 3115 N N . ILE B 1 146 ? -17.078 -6.984 10.312 1 95.75 146 ILE B N 1
ATOM 3116 C CA . ILE B 1 146 ? -15.891 -6.328 10.859 1 95.75 146 ILE B CA 1
ATOM 3117 C C . ILE B 1 146 ? -15.953 -4.832 10.57 1 95.75 146 ILE B C 1
ATOM 3119 O O . ILE B 1 146 ? -15.688 -4.012 11.453 1 95.75 146 ILE B O 1
ATOM 3123 N N . PHE B 1 147 ? -16.344 -4.52 9.406 1 96.19 147 PHE B N 1
ATOM 3124 C CA . PHE B 1 147 ? -16.391 -3.119 9.008 1 96.19 147 PHE B CA 1
ATOM 3125 C C . PHE B 1 147 ? -17.422 -2.359 9.836 1 96.19 147 PHE B C 1
ATOM 3127 O O . PHE B 1 147 ? -17.125 -1.279 10.359 1 96.19 147 PHE B O 1
ATOM 3134 N N . VAL B 1 148 ? -18.594 -2.928 9.922 1 94.62 148 VAL B N 1
ATOM 3135 C CA . VAL B 1 148 ? -19.656 -2.275 10.68 1 94.62 148 VAL B CA 1
ATOM 3136 C C . VAL B 1 148 ? -19.281 -2.215 12.156 1 94.62 148 VAL B C 1
ATOM 3138 O O . VAL B 1 148 ? -19.453 -1.183 12.805 1 94.62 148 VAL B O 1
ATOM 3141 N N . GLY B 1 149 ? -18.766 -3.277 12.664 1 95.56 149 GLY B N 1
ATOM 3142 C CA . GLY B 1 149 ? -18.328 -3.301 14.055 1 95.56 149 GLY B CA 1
ATOM 3143 C C . GLY B 1 149 ? -17.266 -2.264 14.359 1 95.56 149 GLY B C 1
ATOM 3144 O O . GLY B 1 149 ? -17.359 -1.547 15.352 1 95.56 149 GLY B O 1
ATOM 3145 N N . LEU B 1 150 ? -16.312 -2.113 13.523 1 95.06 150 LEU B N 1
ATOM 3146 C CA . LEU B 1 150 ? -15.234 -1.165 13.742 1 95.06 150 LEU B CA 1
ATOM 3147 C C . LEU B 1 150 ? -15.711 0.269 13.547 1 95.06 150 LEU B C 1
ATOM 3149 O O . LEU B 1 150 ? -15.242 1.185 14.227 1 95.06 150 LEU B O 1
ATOM 3153 N N . THR B 1 151 ? -16.609 0.428 12.57 1 93.62 151 THR B N 1
ATOM 3154 C CA . THR B 1 151 ? -17.188 1.753 12.359 1 93.62 151 THR B CA 1
ATOM 3155 C C . THR B 1 151 ? -17.938 2.227 13.602 1 93.62 151 THR B C 1
ATOM 3157 O O . THR B 1 151 ? -17.75 3.361 14.047 1 93.62 151 THR B O 1
ATOM 3160 N N . LEU B 1 152 ? -18.75 1.333 14.164 1 93.69 152 LEU B N 1
ATOM 3161 C CA . LEU B 1 152 ? -19.469 1.666 15.391 1 93.69 152 LEU B CA 1
ATOM 3162 C C . LEU B 1 152 ? -18.5 1.944 16.531 1 93.69 152 LEU B C 1
ATOM 3164 O O . LEU B 1 152 ? -18.719 2.867 17.328 1 93.69 152 LEU B O 1
ATOM 3168 N N . PHE B 1 153 ? -17.484 1.163 16.562 1 92.94 153 PHE B N 1
ATOM 3169 C CA . PHE B 1 153 ? -16.453 1.36 17.578 1 92.94 153 PHE B CA 1
ATOM 3170 C C . PHE B 1 153 ? -15.789 2.723 17.406 1 92.94 153 PHE B C 1
ATOM 3172 O O . PHE B 1 153 ? -15.531 3.418 18.391 1 92.94 153 PHE B O 1
ATOM 3179 N N . ALA B 1 154 ? -15.516 3.135 16.219 1 91.5 154 ALA B N 1
ATOM 3180 C CA . ALA B 1 154 ? -14.859 4.414 15.953 1 91.5 154 ALA B CA 1
ATOM 3181 C C . ALA B 1 154 ? -15.773 5.582 16.328 1 91.5 154 ALA B C 1
ATOM 3183 O O . ALA B 1 154 ? -15.305 6.617 16.797 1 91.5 154 ALA B O 1
ATOM 3184 N N . PHE B 1 155 ? -17.109 5.41 16.109 1 88 155 PHE B N 1
ATOM 3185 C CA . PHE B 1 155 ? -18.078 6.445 16.453 1 88 155 PHE B CA 1
ATOM 3186 C C . PHE B 1 155 ? -18.156 6.641 17.953 1 88 155 PHE B C 1
ATOM 3188 O O . PHE B 1 155 ? -18.312 7.762 18.438 1 88 155 PHE B O 1
ATOM 3195 N N . GLN B 1 156 ? -17.891 5.547 18.625 1 88 156 GLN B N 1
ATOM 3196 C CA . GLN B 1 156 ? -18.125 5.594 20.062 1 88 156 GLN B CA 1
ATOM 3197 C C . GLN B 1 156 ? -16.812 5.82 20.828 1 88 156 GLN B C 1
ATOM 3199 O O . GLN B 1 156 ? -16.828 6.199 22 1 88 156 GLN B O 1
ATOM 3204 N N . SER B 1 157 ? -15.781 5.59 20.234 1 88.94 157 SER B N 1
ATOM 3205 C CA . SER B 1 157 ? -14.492 5.719 20.906 1 88.94 157 SER B CA 1
ATOM 3206 C C . SER B 1 157 ? -14.109 7.184 21.094 1 88.94 157 SER B C 1
ATOM 3208 O O . SER B 1 157 ? -14.281 7.992 20.172 1 88.94 157 SER B O 1
ATOM 3210 N N . THR B 1 158 ? -13.555 7.57 22.281 1 85.56 158 THR B N 1
ATOM 3211 C CA . THR B 1 158 ? -13.109 8.93 22.578 1 85.56 158 THR B CA 1
ATOM 3212 C C . THR B 1 158 ? -11.609 9.07 22.328 1 85.56 158 THR B C 1
ATOM 3214 O O . THR B 1 158 ? -11.078 10.18 22.297 1 85.56 158 THR B O 1
ATOM 3217 N N . TYR B 1 159 ? -11.008 7.914 22.125 1 87 159 TYR B N 1
ATOM 3218 C CA . TYR B 1 159 ? -9.578 7.957 21.844 1 87 159 TYR B CA 1
ATOM 3219 C C . TYR B 1 159 ? -9.305 8.414 20.422 1 87 159 TYR B C 1
ATOM 3221 O O . TYR B 1 159 ? -10 8 19.484 1 87 159 TYR B O 1
ATOM 3229 N N . ASP B 1 160 ? -8.336 9.336 20.234 1 86.75 160 ASP B N 1
ATOM 3230 C CA . ASP B 1 160 ? -7.988 9.844 18.906 1 86.75 160 ASP B CA 1
ATOM 3231 C C . ASP B 1 160 ? -7.031 8.891 18.188 1 86.75 160 ASP B C 1
ATOM 3233 O O . ASP B 1 160 ? -5.812 9.016 18.328 1 86.75 160 ASP B O 1
ATOM 3237 N N . PHE B 1 161 ? -7.621 8.062 17.359 1 85.94 161 PHE B N 1
ATOM 3238 C CA . PHE B 1 161 ? -6.828 7.082 16.625 1 85.94 161 PHE B CA 1
ATOM 3239 C C . PHE B 1 161 ? -6.168 7.723 15.406 1 85.94 161 PHE B C 1
ATOM 3241 O O . PHE B 1 161 ? -5.305 7.113 14.773 1 85.94 161 PHE B O 1
ATOM 3248 N N . THR B 1 162 ? -6.488 8.922 15.102 1 83.19 162 THR B N 1
ATOM 3249 C CA . THR B 1 162 ? -5.977 9.57 13.898 1 83.19 162 THR B CA 1
ATOM 3250 C C . THR B 1 162 ? -4.48 9.844 14.016 1 83.19 162 THR B C 1
ATOM 3252 O O . THR B 1 162 ? -3.799 10.055 13.016 1 83.19 162 THR B O 1
ATOM 3255 N N . GLN B 1 163 ? -4 9.797 15.281 1 79.06 163 GLN B N 1
ATOM 3256 C CA . GLN B 1 163 ? -2.572 10.016 15.492 1 79.06 163 GLN B CA 1
ATOM 3257 C C . GLN B 1 163 ? -1.748 8.859 14.945 1 79.06 163 GLN B C 1
ATOM 3259 O O . GLN B 1 163 ? -0.547 9.008 14.703 1 79.06 163 GLN B O 1
ATOM 3264 N N . TRP B 1 164 ? -2.484 7.723 14.617 1 79.81 164 TRP B N 1
ATOM 3265 C CA . TRP B 1 164 ? -1.786 6.535 14.141 1 79.81 164 TRP B CA 1
ATOM 3266 C C . TRP B 1 164 ? -1.689 6.535 12.617 1 79.81 164 TRP B C 1
ATOM 3268 O O . TRP B 1 164 ? -1.14 5.602 12.023 1 79.81 164 TRP B O 1
ATOM 3278 N N . GLN B 1 165 ? -2.066 7.539 12 1 80.19 165 GLN B N 1
ATOM 3279 C CA . GLN B 1 165 ? -2.105 7.574 10.539 1 80.19 165 GLN B CA 1
ATOM 3280 C C . GLN B 1 165 ? -0.704 7.438 9.945 1 80.19 165 GLN B C 1
ATOM 3282 O O . GLN B 1 165 ? -0.52 6.793 8.914 1 80.19 165 GLN B O 1
ATOM 3287 N N . GLY B 1 166 ? 0.259 8.031 10.633 1 76.31 166 GLY B N 1
ATOM 3288 C CA . GLY B 1 166 ? 1.625 7.945 10.148 1 76.31 166 GLY B CA 1
ATOM 3289 C C . GLY B 1 166 ? 2.182 6.531 10.172 1 76.31 166 GLY B C 1
ATOM 3290 O O . GLY B 1 166 ? 2.713 6.047 9.172 1 76.31 166 GLY B O 1
ATOM 3291 N N . VAL B 1 167 ? 1.976 5.875 11.227 1 79.88 167 VAL B N 1
ATOM 3292 C CA . VAL B 1 167 ? 2.48 4.516 11.398 1 79.88 167 VAL B CA 1
ATOM 3293 C C . VAL B 1 167 ? 1.747 3.568 10.453 1 79.88 167 VAL B C 1
ATOM 3295 O O . VAL B 1 167 ? 2.359 2.672 9.867 1 79.88 167 VAL B O 1
ATOM 3298 N N . LEU B 1 168 ? 0.483 3.771 10.297 1 85.69 168 LEU B N 1
ATOM 3299 C CA . LEU B 1 168 ? -0.299 2.93 9.398 1 85.69 168 LEU B CA 1
ATOM 3300 C C . LEU B 1 168 ? 0.147 3.117 7.957 1 85.69 168 LEU B C 1
ATOM 3302 O O . LEU B 1 168 ? 0.193 2.156 7.184 1 85.69 168 LEU B O 1
ATOM 3306 N N . GLY B 1 169 ? 0.445 4.301 7.66 1 86.38 169 GLY B N 1
ATOM 3307 C CA . GLY B 1 169 ? 0.958 4.562 6.324 1 86.38 169 GLY B CA 1
ATOM 3308 C C . GLY B 1 169 ? 2.221 3.783 6.012 1 86.38 169 GLY B C 1
ATOM 3309 O O . GLY B 1 169 ? 2.328 3.168 4.945 1 86.38 169 GLY B O 1
ATOM 3310 N N . MET B 1 170 ? 3.127 3.781 6.938 1 82.88 170 MET B N 1
ATOM 3311 C CA . MET B 1 170 ? 4.379 3.053 6.754 1 82.88 170 MET B CA 1
ATOM 3312 C C . MET B 1 170 ? 4.133 1.549 6.711 1 82.88 170 MET B C 1
ATOM 3314 O O . MET B 1 170 ? 4.805 0.826 5.977 1 82.88 170 MET B O 1
ATOM 3318 N N . SER B 1 171 ? 3.195 1.139 7.527 1 87.75 171 SER B N 1
ATOM 3319 C CA . SER B 1 171 ? 2.852 -0.279 7.535 1 87.75 171 SER B CA 1
ATOM 3320 C C . SER B 1 171 ? 2.309 -0.724 6.18 1 87.75 171 SER B C 1
ATOM 3322 O O . SER B 1 171 ? 2.576 -1.842 5.734 1 87.75 171 SER B O 1
ATOM 3324 N N . LEU B 1 172 ? 1.585 0.137 5.578 1 88.62 172 LEU B N 1
ATOM 3325 C CA . LEU B 1 172 ? 1.037 -0.178 4.266 1 88.62 172 LEU B CA 1
ATOM 3326 C C . LEU B 1 172 ? 2.154 -0.38 3.244 1 88.62 172 LEU B C 1
ATOM 3328 O O . LEU B 1 172 ? 2.076 -1.277 2.402 1 88.62 172 LEU B O 1
ATOM 3332 N N . TRP B 1 173 ? 3.15 0.446 3.322 1 88.38 173 TRP B N 1
ATOM 3333 C CA . TRP B 1 173 ? 4.297 0.337 2.426 1 88.38 173 TRP B CA 1
ATOM 3334 C C . TRP B 1 173 ? 5.012 -0.997 2.615 1 88.38 173 TRP B C 1
ATOM 3336 O O . TRP B 1 173 ? 5.375 -1.658 1.641 1 88.38 173 TRP B O 1
ATOM 3346 N N . ALA B 1 174 ? 5.211 -1.291 3.889 1 87.25 174 ALA B N 1
ATOM 3347 C CA . ALA B 1 174 ? 5.852 -2.566 4.195 1 87.25 174 ALA B CA 1
ATOM 3348 C C . ALA B 1 174 ? 5.004 -3.738 3.709 1 87.25 174 ALA B C 1
ATOM 3350 O O . ALA B 1 174 ? 5.535 -4.711 3.168 1 87.25 174 ALA B O 1
ATOM 3351 N N . LEU B 1 175 ? 3.693 -3.576 3.898 1 90.88 175 LEU B N 1
ATOM 3352 C CA . LEU B 1 175 ? 2.771 -4.613 3.451 1 90.88 175 LEU B CA 1
ATOM 3353 C C . LEU B 1 175 ? 2.861 -4.805 1.94 1 90.88 175 LEU B C 1
ATOM 3355 O O . LEU B 1 175 ? 2.875 -5.938 1.453 1 90.88 175 LEU B O 1
ATOM 3359 N N . LEU B 1 176 ? 2.873 -3.719 1.235 1 91.38 176 LEU B N 1
ATOM 3360 C CA . LEU B 1 176 ? 3.008 -3.77 -0.217 1 91.38 176 LEU B CA 1
ATOM 3361 C C . LEU B 1 176 ? 4.32 -4.438 -0.618 1 91.38 176 LEU B C 1
ATOM 3363 O O . LEU B 1 176 ? 4.34 -5.289 -1.509 1 91.38 176 LEU B O 1
ATOM 3367 N N . GLY B 1 177 ? 5.41 -4.047 0.04 1 89 177 GLY B N 1
ATOM 3368 C CA . GLY B 1 177 ? 6.711 -4.633 -0.252 1 89 177 GLY B CA 1
ATOM 3369 C C . GLY B 1 177 ? 6.742 -6.141 -0.067 1 89 177 GLY B C 1
ATOM 3370 O O . GLY B 1 177 ? 7.211 -6.867 -0.943 1 89 177 GLY B O 1
ATOM 3371 N N . PHE B 1 178 ? 6.191 -6.562 1.059 1 87.25 178 PHE B N 1
ATOM 3372 C CA . PHE B 1 178 ? 6.184 -7.996 1.324 1 87.25 178 PHE B CA 1
ATOM 3373 C C . PHE B 1 178 ? 5.289 -8.727 0.328 1 87.25 178 PHE B C 1
ATOM 3375 O O . PHE B 1 178 ? 5.574 -9.859 -0.053 1 87.25 178 PHE B O 1
ATOM 3382 N N . GLY B 1 179 ? 4.191 -8.094 -0.012 1 87.06 179 GLY B N 1
ATOM 3383 C CA . GLY B 1 179 ? 3.355 -8.688 -1.044 1 87.06 179 GLY B CA 1
ATOM 3384 C C . GLY B 1 179 ? 4.082 -8.891 -2.359 1 87.06 179 GLY B C 1
ATOM 3385 O O . GLY B 1 179 ? 3.916 -9.922 -3.014 1 87.06 179 GLY B O 1
ATOM 3386 N N . LEU B 1 180 ? 4.84 -7.922 -2.742 1 86.69 180 LEU B N 1
ATOM 3387 C CA . LEU B 1 180 ? 5.609 -8.016 -3.977 1 86.69 180 LEU B CA 1
ATOM 3388 C C . LEU B 1 180 ? 6.68 -9.094 -3.873 1 86.69 180 LEU B C 1
ATOM 3390 O O . LEU B 1 180 ? 6.91 -9.836 -4.832 1 86.69 180 LEU B O 1
ATOM 3394 N N . VAL B 1 181 ? 7.328 -9.156 -2.695 1 83 181 VAL B N 1
ATOM 3395 C CA . VAL B 1 181 ? 8.352 -10.172 -2.473 1 83 181 VAL B CA 1
ATOM 3396 C C . VAL B 1 181 ? 7.734 -11.562 -2.592 1 83 181 VAL B C 1
ATOM 3398 O O . VAL B 1 181 ? 8.312 -12.453 -3.221 1 83 181 VAL B O 1
ATOM 3401 N N . MET B 1 182 ? 6.547 -11.727 -2.045 1 81.88 182 MET B N 1
ATOM 3402 C CA . MET B 1 182 ? 5.863 -13.016 -2.055 1 81.88 182 MET B CA 1
ATOM 3403 C C . MET B 1 182 ? 5.512 -13.438 -3.479 1 81.88 182 MET B C 1
ATOM 3405 O O . MET B 1 182 ? 5.41 -14.625 -3.773 1 81.88 182 MET B O 1
ATOM 3409 N N . MET B 1 183 ? 5.332 -12.531 -4.324 1 78.81 183 MET B N 1
ATOM 3410 C CA . MET B 1 183 ? 4.98 -12.828 -5.707 1 78.81 183 MET B CA 1
ATOM 3411 C C . MET B 1 183 ? 6.145 -13.5 -6.43 1 78.81 183 MET B C 1
ATOM 3413 O O . MET B 1 183 ? 5.953 -14.141 -7.465 1 78.81 183 MET B O 1
ATOM 3417 N N . PHE B 1 184 ? 7.418 -13.359 -5.895 1 75.38 184 PHE B N 1
ATOM 3418 C CA . PHE B 1 184 ? 8.594 -13.961 -6.516 1 75.38 184 PHE B CA 1
ATOM 3419 C C . PHE B 1 184 ? 8.789 -15.391 -6.023 1 75.38 184 PHE B C 1
ATOM 3421 O O . PHE B 1 184 ? 9.57 -16.156 -6.598 1 75.38 184 PHE B O 1
ATOM 3428 N N . PHE B 1 185 ? 8.234 -15.805 -4.918 1 70.88 185 PHE B N 1
ATOM 3429 C CA . PHE B 1 185 ? 8.43 -17.141 -4.355 1 70.88 185 PHE B CA 1
ATOM 3430 C C . PHE B 1 185 ? 7.469 -18.141 -4.977 1 70.88 185 PHE B C 1
ATOM 3432 O O . PHE B 1 185 ? 6.25 -17.938 -4.941 1 70.88 185 PHE B O 1
ATOM 3439 N N . PRO B 1 186 ? 8.188 -19.094 -5.688 1 58.81 186 PRO B N 1
ATOM 3440 C CA . PRO B 1 186 ? 7.383 -20.219 -6.195 1 58.81 186 PRO B CA 1
ATOM 3441 C C . PRO B 1 186 ? 6.836 -21.109 -5.082 1 58.81 186 PRO B C 1
ATOM 3443 O O . PRO B 1 186 ? 7.504 -21.297 -4.062 1 58.81 186 PRO B O 1
ATOM 3446 N N . GLY B 1 187 ? 5.492 -21.109 -4.785 1 58.59 187 GLY B N 1
ATOM 3447 C CA . GLY B 1 187 ? 4.93 -22.047 -3.82 1 58.59 187 GLY B CA 1
ATOM 3448 C C . GLY B 1 187 ? 4.785 -21.438 -2.432 1 58.59 187 GLY B C 1
ATOM 3449 O O . GLY B 1 187 ? 5.477 -21.859 -1.498 1 58.59 187 GLY B O 1
ATOM 3450 N N . GLN B 1 188 ? 4.273 -20.484 -2.404 1 61.5 188 GLN B N 1
ATOM 3451 C CA . GLN B 1 188 ? 4.102 -19.828 -1.118 1 61.5 188 GLN B CA 1
ATOM 3452 C C . GLN B 1 188 ? 3.557 -20.781 -0.067 1 61.5 188 GLN B C 1
ATOM 3454 O O . GLN B 1 188 ? 2.586 -21.5 -0.317 1 61.5 188 GLN B O 1
ATOM 3459 N N . SER B 1 189 ? 4.504 -21.062 0.999 1 69.25 189 SER B N 1
ATOM 3460 C CA . SER B 1 189 ? 4 -21.828 2.135 1 69.25 189 SER B CA 1
ATOM 3461 C C . SER B 1 189 ? 2.693 -21.234 2.66 1 69.25 189 SER B C 1
ATOM 3463 O O . SER B 1 189 ? 2.5 -20.031 2.646 1 69.25 189 SER B O 1
ATOM 3465 N N . SER B 1 190 ? 1.818 -22.094 2.85 1 79.56 190 SER B N 1
ATOM 3466 C CA . SER B 1 190 ? 0.499 -21.766 3.379 1 79.56 190 SER B CA 1
ATOM 3467 C C . SER B 1 190 ? 0.606 -20.906 4.633 1 79.56 190 SER B C 1
ATOM 3469 O O . SER B 1 190 ? -0.165 -19.953 4.812 1 79.56 190 SER B O 1
ATOM 3471 N N . THR B 1 191 ? 1.663 -21.125 5.375 1 81.81 191 THR B N 1
ATOM 3472 C CA . THR B 1 191 ? 1.789 -20.422 6.645 1 81.81 191 THR B CA 1
ATOM 3473 C C . THR B 1 191 ? 2.193 -18.969 6.418 1 81.81 191 THR B C 1
ATOM 3475 O O . THR B 1 191 ? 1.66 -18.062 7.062 1 81.81 191 THR B O 1
ATOM 3478 N N . VAL B 1 192 ? 3.07 -18.781 5.492 1 82.38 192 VAL B N 1
ATOM 3479 C CA . VAL B 1 192 ? 3.533 -17.438 5.191 1 82.38 192 VAL B CA 1
ATOM 3480 C C . VAL B 1 192 ? 2.379 -16.609 4.641 1 82.38 192 VAL B C 1
ATOM 3482 O O . VAL B 1 192 ? 2.205 -15.438 5.016 1 82.38 192 VAL B O 1
ATOM 3485 N N . GLU B 1 193 ? 1.602 -17.234 3.842 1 85.56 193 GLU B N 1
ATOM 3486 C CA . GLU B 1 193 ? 0.455 -16.562 3.248 1 85.56 193 GLU B CA 1
ATOM 3487 C C . GLU B 1 193 ? -0.577 -16.188 4.309 1 85.56 193 GLU B C 1
ATOM 3489 O O . GLU B 1 193 ? -1.159 -15.102 4.266 1 85.56 193 GLU B O 1
ATOM 3494 N N . MET B 1 194 ? -0.712 -17.094 5.25 1 88.06 194 MET B N 1
ATOM 3495 C CA . MET B 1 194 ? -1.69 -16.844 6.305 1 88.06 194 MET B CA 1
ATOM 3496 C C . MET B 1 194 ? -1.235 -15.719 7.223 1 88.06 194 MET B C 1
ATOM 3498 O O . MET B 1 194 ? -2.039 -14.875 7.621 1 88.06 194 MET B O 1
ATOM 3502 N N . VAL B 1 195 ? 0.019 -15.734 7.535 1 87.56 195 VAL B N 1
ATOM 3503 C CA . VAL B 1 195 ? 0.562 -14.688 8.391 1 87.56 195 VAL B CA 1
ATOM 3504 C C . VAL B 1 195 ? 0.464 -13.336 7.684 1 87.56 195 VAL B C 1
ATOM 3506 O O . VAL B 1 195 ? 0.035 -12.344 8.281 1 87.56 195 VAL B O 1
ATOM 3509 N N . TYR B 1 196 ? 0.833 -13.328 6.418 1 89.75 196 TYR B N 1
ATOM 3510 C CA . TYR B 1 196 ? 0.754 -12.109 5.629 1 89.75 196 TYR B CA 1
ATOM 3511 C C . TYR B 1 196 ? -0.68 -11.594 5.555 1 89.75 196 TYR B C 1
ATOM 3513 O O . TYR B 1 196 ? -0.938 -10.414 5.801 1 89.75 196 TYR B O 1
ATOM 3521 N N . ALA B 1 197 ? -1.587 -12.5 5.258 1 92.5 197 ALA B N 1
ATOM 3522 C CA . ALA B 1 197 ? -2.99 -12.117 5.121 1 92.5 197 ALA B CA 1
ATOM 3523 C C . ALA B 1 197 ? -3.57 -11.664 6.457 1 92.5 197 ALA B C 1
ATOM 3525 O O . ALA B 1 197 ? -4.367 -10.727 6.512 1 92.5 197 ALA B O 1
ATOM 3526 N N . GLY B 1 198 ? -3.17 -12.359 7.488 1 93.06 198 GLY B N 1
ATOM 3527 C CA . GLY B 1 198 ? -3.623 -11.969 8.812 1 93.06 198 GLY B CA 1
ATOM 3528 C C . GLY B 1 198 ? -3.15 -10.594 9.227 1 93.06 198 GLY B C 1
ATOM 3529 O O . GLY B 1 198 ? -3.934 -9.789 9.742 1 93.06 198 GLY B O 1
ATOM 3530 N N . LEU B 1 199 ? -1.912 -10.352 8.977 1 92.62 199 LEU B N 1
ATOM 3531 C CA . LEU B 1 199 ? -1.351 -9.047 9.289 1 92.62 199 LEU B CA 1
ATOM 3532 C C . LEU B 1 199 ? -2.008 -7.957 8.445 1 92.62 199 LEU B C 1
ATOM 3534 O O . LEU B 1 199 ? -2.311 -6.871 8.953 1 92.62 199 LEU B O 1
ATOM 3538 N N . GLY B 1 200 ? -2.18 -8.234 7.164 1 94.38 200 GLY B N 1
ATOM 3539 C CA . GLY B 1 200 ? -2.861 -7.285 6.297 1 94.38 200 GLY B CA 1
ATOM 3540 C C . GLY B 1 200 ? -4.262 -6.949 6.766 1 94.38 200 GLY B C 1
ATOM 3541 O O . GLY B 1 200 ? -4.645 -5.777 6.809 1 94.38 200 GLY B O 1
ATOM 3542 N N . ALA B 1 201 ? -4.988 -7.984 7.176 1 95.31 201 ALA B N 1
ATOM 3543 C CA . ALA B 1 201 ? -6.352 -7.777 7.66 1 95.31 201 ALA B CA 1
ATOM 3544 C C . ALA B 1 201 ? -6.359 -6.914 8.922 1 95.31 201 ALA B C 1
ATOM 3546 O O . ALA B 1 201 ? -7.211 -6.031 9.07 1 95.31 201 ALA B O 1
ATOM 3547 N N . LEU B 1 202 ? -5.414 -7.148 9.75 1 94.06 202 LEU B N 1
ATOM 3548 C CA . LEU B 1 202 ? -5.324 -6.375 10.984 1 94.06 202 LEU B CA 1
ATOM 3549 C C . LEU B 1 202 ? -5.012 -4.914 10.688 1 94.06 202 LEU B C 1
ATOM 3551 O O . LEU B 1 202 ? -5.633 -4.016 11.266 1 94.06 202 LEU B O 1
ATOM 3555 N N . ILE B 1 203 ? -4.102 -4.695 9.828 1 92.88 203 ILE B N 1
ATOM 3556 C CA . ILE B 1 203 ? -3.703 -3.342 9.469 1 92.88 203 ILE B CA 1
ATOM 3557 C C . ILE B 1 203 ? -4.895 -2.596 8.875 1 92.88 203 ILE B C 1
ATOM 3559 O O . ILE B 1 203 ? -5.168 -1.452 9.25 1 92.88 203 ILE B O 1
ATOM 3563 N N . PHE B 1 204 ? -5.621 -3.236 8.039 1 94.06 204 PHE B N 1
ATOM 3564 C CA . PHE B 1 204 ? -6.742 -2.561 7.398 1 94.06 204 PHE B CA 1
ATOM 3565 C C . PHE B 1 204 ? -7.902 -2.393 8.375 1 94.06 204 PHE B C 1
ATOM 3567 O O . PHE B 1 204 ? -8.688 -1.447 8.258 1 94.06 204 PHE B O 1
ATOM 3574 N N . ALA B 1 205 ? -7.977 -3.275 9.32 1 94.62 205 ALA B N 1
ATOM 3575 C CA . ALA B 1 205 ? -8.961 -3.074 10.383 1 94.62 205 ALA B CA 1
ATOM 3576 C C . ALA B 1 205 ? -8.695 -1.777 11.141 1 94.62 205 ALA B C 1
ATOM 3578 O O . ALA B 1 205 ? -9.617 -1.007 11.414 1 94.62 205 ALA B O 1
ATOM 3579 N N . VAL B 1 206 ? -7.488 -1.578 11.43 1 92.75 206 VAL B N 1
ATOM 3580 C CA . VAL B 1 206 ? -7.121 -0.354 12.133 1 92.75 206 VAL B CA 1
ATOM 3581 C C . VAL B 1 206 ? -7.34 0.852 11.227 1 92.75 206 VAL B C 1
ATOM 3583 O O . VAL B 1 206 ? -7.77 1.913 11.68 1 92.75 206 VAL B O 1
ATOM 3586 N N . TYR B 1 207 ? -7.086 0.711 9.953 1 92.31 207 TYR B N 1
ATOM 3587 C CA . TYR B 1 207 ? -7.332 1.784 9 1 92.31 207 TYR B CA 1
ATOM 3588 C C . TYR B 1 207 ? -8.812 2.162 8.969 1 92.31 207 TYR B C 1
ATOM 3590 O O . TYR B 1 207 ? -9.156 3.338 8.828 1 92.31 207 TYR B O 1
ATOM 3598 N N . VAL B 1 208 ? -9.664 1.215 9.062 1 94.19 208 VAL B N 1
ATOM 3599 C CA . VAL B 1 208 ? -11.094 1.492 9.078 1 94.19 208 VAL B CA 1
ATOM 3600 C C . VAL B 1 208 ? -11.438 2.412 10.242 1 94.19 208 VAL B C 1
ATOM 3602 O O . VAL B 1 208 ? -12.18 3.381 10.086 1 94.19 208 VAL B O 1
ATOM 3605 N N . ILE B 1 209 ? -10.836 2.17 11.398 1 93.94 209 ILE B N 1
ATOM 3606 C CA . ILE B 1 209 ? -11.086 2.979 12.586 1 93.94 209 ILE B CA 1
ATOM 3607 C C . ILE B 1 209 ? -10.555 4.395 12.367 1 93.94 209 ILE B C 1
ATOM 3609 O O . ILE B 1 209 ? -11.273 5.371 12.562 1 93.94 209 ILE B O 1
ATOM 3613 N N . VAL B 1 210 ? -9.375 4.473 11.906 1 91.94 210 VAL B N 1
ATOM 3614 C CA . VAL B 1 210 ? -8.688 5.754 11.766 1 91.94 210 VAL B CA 1
ATOM 3615 C C . VAL B 1 210 ? -9.367 6.594 10.695 1 91.94 210 VAL B C 1
ATOM 3617 O O . VAL B 1 210 ? -9.609 7.789 10.891 1 91.94 210 VAL B O 1
ATOM 3620 N N . ASP B 1 211 ? -9.68 6.023 9.586 1 90.81 211 ASP B N 1
ATOM 3621 C CA . ASP B 1 211 ? -10.32 6.762 8.5 1 90.81 211 ASP B CA 1
ATOM 3622 C C . ASP B 1 211 ? -11.727 7.203 8.891 1 90.81 211 ASP B C 1
ATOM 3624 O O . ASP B 1 211 ? -12.156 8.305 8.539 1 90.81 211 ASP B O 1
ATOM 3628 N N . THR B 1 212 ? -12.422 6.332 9.617 1 92.06 212 THR B N 1
ATOM 3629 C CA . THR B 1 212 ? -13.75 6.703 10.102 1 92.06 212 THR B CA 1
ATOM 3630 C C . THR B 1 212 ? -13.664 7.91 11.031 1 92.06 212 THR B C 1
ATOM 3632 O O . THR B 1 212 ? -14.43 8.867 10.883 1 92.06 212 THR B O 1
ATOM 3635 N N . GLN B 1 213 ? -12.711 7.93 11.859 1 90.75 213 GLN B N 1
ATOM 3636 C CA . GLN B 1 213 ? -12.555 9.055 12.773 1 90.75 213 GLN B CA 1
ATOM 3637 C C . GLN B 1 213 ? -12.086 10.305 12.023 1 90.75 213 GLN B C 1
ATOM 3639 O O . GLN B 1 213 ? -12.477 11.422 12.359 1 90.75 213 GLN B O 1
ATOM 3644 N N . SER B 1 214 ? -11.234 10.078 11.125 1 88.5 214 SER B N 1
ATOM 3645 C CA . SER B 1 214 ? -10.766 11.211 10.336 1 88.5 214 SER B CA 1
ATOM 3646 C C . SER B 1 214 ? -11.906 11.875 9.586 1 88.5 214 SER B C 1
ATOM 3648 O O . SER B 1 214 ? -11.969 13.109 9.5 1 88.5 214 SER B O 1
ATOM 3650 N N . ILE B 1 215 ? -12.773 11.141 9.039 1 86.44 215 ILE B N 1
ATOM 3651 C CA . ILE B 1 215 ? -13.922 11.648 8.289 1 86.44 215 ILE B CA 1
ATOM 3652 C C . ILE B 1 215 ? -14.844 12.422 9.227 1 86.44 215 ILE B C 1
ATOM 3654 O O . ILE B 1 215 ? -15.422 13.438 8.844 1 86.44 215 ILE B O 1
ATOM 3658 N N . MET B 1 216 ? -14.867 12.039 10.492 1 85.25 216 MET B N 1
ATOM 3659 C CA . MET B 1 216 ? -15.75 12.68 11.461 1 85.25 216 MET B CA 1
ATOM 3660 C C . MET B 1 216 ? -15.133 13.961 12 1 85.25 216 MET B C 1
ATOM 3662 O O . MET B 1 216 ? -15.844 14.922 12.305 1 85.25 216 MET B O 1
ATOM 3666 N N . LYS B 1 217 ? -13.82 14.008 11.984 1 80.62 217 LYS B N 1
ATOM 3667 C CA . LYS B 1 217 ? -13.188 15.102 12.719 1 80.62 217 LYS B CA 1
ATOM 3668 C C . LYS B 1 217 ? -12.492 16.078 11.773 1 80.62 217 LYS B C 1
ATOM 3670 O O . LYS B 1 217 ? -12.438 17.281 12.039 1 80.62 217 LYS B O 1
ATOM 3675 N N . LYS B 1 218 ? -11.93 15.609 10.719 1 69.81 218 LYS B N 1
ATOM 3676 C CA . LYS B 1 218 ? -10.922 16.438 10.047 1 69.81 218 LYS B CA 1
ATOM 3677 C C . LYS B 1 218 ? -11.344 16.766 8.617 1 69.81 218 LYS B C 1
ATOM 3679 O O . LYS B 1 218 ? -10.867 17.734 8.031 1 69.81 218 LYS B O 1
ATOM 3684 N N . VAL B 1 219 ? -12.234 16.078 8.031 1 68.88 219 VAL B N 1
ATOM 3685 C CA . VAL B 1 219 ? -12.438 16.234 6.594 1 68.88 219 VAL B CA 1
ATOM 3686 C C . VAL B 1 219 ? -13.43 17.359 6.332 1 68.88 219 VAL B C 1
ATOM 3688 O O . VAL B 1 219 ? -14.297 17.641 7.16 1 68.88 219 VAL B O 1
ATOM 3691 N N . HIS B 1 220 ? -13.023 18.078 5.27 1 68 220 HIS B N 1
ATOM 3692 C CA . HIS B 1 220 ? -13.867 19.188 4.852 1 68 220 HIS B CA 1
ATOM 3693 C C . HIS B 1 220 ? -15.164 18.688 4.227 1 68 220 HIS B C 1
ATOM 3695 O O . HIS B 1 220 ? -15.219 17.578 3.709 1 68 220 HIS B O 1
ATOM 3701 N N . LEU B 1 221 ? -16.172 19.531 4.285 1 66.88 221 LEU B N 1
ATOM 3702 C CA . LEU B 1 221 ? -17.516 19.172 3.828 1 66.88 221 LEU B CA 1
ATOM 3703 C C . LEU B 1 221 ? -17.516 18.875 2.336 1 66.88 221 LEU B C 1
ATOM 3705 O O . LEU B 1 221 ? -18.359 18.094 1.859 1 66.88 221 LEU B O 1
ATOM 3709 N N . ASP B 1 222 ? -16.484 19.281 1.639 1 66.38 222 ASP B N 1
ATOM 3710 C CA . ASP B 1 222 ? -16.484 19.078 0.194 1 66.38 222 ASP B CA 1
ATOM 3711 C C . ASP B 1 222 ? -15.68 17.844 -0.181 1 66.38 222 ASP B C 1
ATOM 3713 O O . ASP B 1 222 ? -15.516 17.531 -1.363 1 66.38 222 ASP B O 1
ATOM 3717 N N . ASP B 1 223 ? -15.391 17.094 0.849 1 81.75 223 ASP B N 1
ATOM 3718 C CA . ASP B 1 223 ? -14.508 15.977 0.56 1 81.75 223 ASP B CA 1
ATOM 3719 C C . ASP B 1 223 ? -15.258 14.648 0.656 1 81.75 223 ASP B C 1
ATOM 3721 O O . ASP B 1 223 ? -14.68 13.633 1.045 1 81.75 223 ASP B O 1
ATOM 3725 N N . GLU B 1 224 ? -16.594 14.688 0.251 1 83.88 224 GLU B N 1
ATOM 3726 C CA . GLU B 1 224 ? -17.406 13.484 0.394 1 83.88 224 GLU B CA 1
ATOM 3727 C C . GLU B 1 224 ? -16.906 12.375 -0.531 1 83.88 224 GLU B C 1
ATOM 3729 O O . GLU B 1 224 ? -16.859 11.211 -0.139 1 83.88 224 GLU B O 1
ATOM 3734 N N . ILE B 1 225 ? -16.5 12.758 -1.698 1 83.88 225 ILE B N 1
ATOM 3735 C CA . ILE B 1 225 ? -16.109 11.781 -2.707 1 83.88 225 ILE B CA 1
ATOM 3736 C C . ILE B 1 225 ? -14.766 11.156 -2.318 1 83.88 225 ILE B C 1
ATOM 3738 O O . ILE B 1 225 ? -14.609 9.93 -2.367 1 83.88 225 ILE B O 1
ATOM 3742 N N . MET B 1 226 ? -13.883 11.977 -1.872 1 83.12 226 MET B N 1
ATOM 3743 C CA . MET B 1 226 ? -12.57 11.469 -1.469 1 83.12 226 MET B CA 1
ATOM 3744 C C . MET B 1 226 ? -12.688 10.57 -0.245 1 83.12 226 MET B C 1
ATOM 3746 O O . MET B 1 226 ? -12.008 9.539 -0.157 1 83.12 226 MET B O 1
ATOM 3750 N N . SER B 1 227 ? -13.547 10.953 0.624 1 87.69 227 SER B N 1
ATOM 3751 C CA . SER B 1 227 ? -13.758 10.156 1.828 1 87.69 227 SER B CA 1
ATOM 3752 C C . SER B 1 227 ? -14.391 8.805 1.499 1 87.69 227 SER B C 1
ATOM 3754 O O . SER B 1 227 ? -13.992 7.777 2.045 1 87.69 227 SER B O 1
ATOM 3756 N N . ALA B 1 228 ? -15.344 8.875 0.596 1 89.56 228 ALA B N 1
ATOM 3757 C CA . ALA B 1 228 ? -16 7.637 0.173 1 89.56 228 ALA B CA 1
ATOM 3758 C C . ALA B 1 228 ? -15.008 6.711 -0.527 1 89.56 228 ALA B C 1
ATOM 3760 O O . ALA B 1 228 ? -15.031 5.496 -0.311 1 89.56 228 ALA B O 1
ATOM 3761 N N . MET B 1 229 ? -14.172 7.23 -1.318 1 88.31 229 MET B N 1
ATOM 3762 C CA . MET B 1 229 ? -13.18 6.434 -2.031 1 88.31 229 MET B CA 1
ATOM 3763 C C . MET B 1 229 ? -12.203 5.789 -1.058 1 88.31 229 MET B C 1
ATOM 3765 O O . MET B 1 229 ? -11.82 4.629 -1.229 1 88.31 229 MET B O 1
ATOM 3769 N N . GLN B 1 230 ? -11.82 6.543 -0.098 1 88 230 GLN B N 1
ATOM 3770 C CA . GLN B 1 230 ? -10.875 6.023 0.883 1 88 230 GLN B CA 1
ATOM 3771 C C . GLN B 1 230 ? -11.477 4.859 1.666 1 88 230 GLN B C 1
ATOM 3773 O O . GLN B 1 230 ? -10.836 3.822 1.842 1 88 230 GLN B O 1
ATOM 3778 N N . LEU B 1 231 ? -12.703 5.043 2.09 1 91.38 231 LEU B N 1
ATOM 3779 C CA . LEU B 1 231 ? -13.375 3.99 2.85 1 91.38 231 LEU B CA 1
ATOM 3780 C C . LEU B 1 231 ? -13.617 2.764 1.978 1 91.38 231 LEU B C 1
ATOM 3782 O O . LEU B 1 231 ? -13.516 1.631 2.451 1 91.38 231 LEU B O 1
ATOM 3786 N N . TYR B 1 232 ? -14.008 3.076 0.743 1 94 232 TYR B N 1
ATOM 3787 C CA . TYR B 1 232 ? -14.219 1.982 -0.198 1 94 232 TYR B CA 1
ATOM 3788 C C . TYR B 1 232 ? -12.961 1.137 -0.344 1 94 232 TYR B C 1
ATOM 3790 O O . TYR B 1 232 ? -13.023 -0.094 -0.312 1 94 232 TYR B O 1
ATOM 3798 N N . LEU B 1 233 ? -11.844 1.73 -0.481 1 90 233 LEU B N 1
ATOM 3799 C CA . LEU B 1 233 ? -10.586 1.016 -0.636 1 90 233 LEU B CA 1
ATOM 3800 C C . LEU B 1 233 ? -10.234 0.249 0.635 1 90 233 LEU B C 1
ATOM 3802 O O . LEU B 1 233 ? -9.641 -0.83 0.57 1 90 233 LEU B O 1
ATOM 3806 N N . ASP B 1 234 ? -10.586 0.831 1.818 1 94 234 ASP B N 1
ATOM 3807 C CA . ASP B 1 234 ? -10.406 0.105 3.07 1 94 234 ASP B CA 1
ATOM 3808 C C . ASP B 1 234 ? -11.188 -1.203 3.068 1 94 234 ASP B C 1
ATOM 3810 O O . ASP B 1 234 ? -10.641 -2.262 3.385 1 94 234 ASP B O 1
ATOM 3814 N N . VAL B 1 235 ? -12.43 -1.097 2.662 1 94.69 235 VAL B N 1
ATOM 3815 C CA . VAL B 1 235 ? -13.328 -2.248 2.686 1 94.69 235 VAL B CA 1
ATOM 3816 C C . VAL B 1 235 ? -12.852 -3.291 1.676 1 94.69 235 VAL B C 1
ATOM 3818 O O . VAL B 1 235 ? -12.797 -4.484 1.986 1 94.69 235 VAL B O 1
ATOM 3821 N N . VAL B 1 236 ? -12.461 -2.818 0.562 1 94.12 236 VAL B N 1
ATOM 3822 C CA . VAL B 1 236 ? -12.047 -3.713 -0.513 1 94.12 236 VAL B CA 1
ATOM 3823 C C . VAL B 1 236 ? -10.789 -4.473 -0.096 1 94.12 236 VAL B C 1
ATOM 3825 O O . VAL B 1 236 ? -10.727 -5.699 -0.237 1 94.12 236 VAL B O 1
ATOM 3828 N N . ASN B 1 237 ? -9.82 -3.76 0.4 1 94.06 237 ASN B N 1
ATOM 3829 C CA . ASN B 1 237 ? -8.578 -4.422 0.799 1 94.06 237 ASN B CA 1
ATOM 3830 C C . ASN B 1 237 ? -8.805 -5.352 1.988 1 94.06 237 ASN B C 1
ATOM 3832 O O . ASN B 1 237 ? -8.211 -6.43 2.057 1 94.06 237 ASN B O 1
ATOM 3836 N N . LEU B 1 238 ? -9.594 -4.926 2.895 1 94.94 238 LEU B N 1
ATOM 3837 C CA . LEU B 1 238 ? -9.945 -5.805 4.004 1 94.94 238 LEU B CA 1
ATOM 3838 C C . LEU B 1 238 ? -10.594 -7.086 3.5 1 94.94 238 LEU B C 1
ATOM 3840 O O . LEU B 1 238 ? -10.258 -8.18 3.953 1 94.94 238 LEU B O 1
ATOM 3844 N N . PHE B 1 239 ? -11.562 -6.945 2.6 1 96.25 239 PHE B N 1
ATOM 3845 C CA . PHE B 1 239 ? -12.242 -8.086 1.988 1 96.25 239 PHE B CA 1
ATOM 3846 C C . PHE B 1 239 ? -11.234 -9.016 1.324 1 96.25 239 PHE B C 1
ATOM 3848 O O . PHE B 1 239 ? -11.297 -10.234 1.502 1 96.25 239 PHE B O 1
ATOM 3855 N N . LEU B 1 240 ? -10.297 -8.5 0.584 1 94.12 240 LEU B N 1
ATOM 3856 C CA . LEU B 1 240 ? -9.336 -9.297 -0.165 1 94.12 240 LEU B CA 1
ATOM 3857 C C . LEU B 1 240 ? -8.422 -10.07 0.779 1 94.12 240 LEU B C 1
ATOM 3859 O O . LEU B 1 240 ? -8.102 -11.234 0.525 1 94.12 240 LEU B O 1
ATOM 3863 N N . PHE B 1 241 ? -7.988 -9.43 1.859 1 95.38 241 PHE B N 1
ATOM 3864 C CA . PHE B 1 241 ? -7.148 -10.125 2.824 1 95.38 241 PHE B CA 1
ATOM 3865 C C . PHE B 1 241 ? -7.926 -11.234 3.52 1 95.38 241 PHE B C 1
ATOM 3867 O O . PHE B 1 241 ? -7.406 -12.336 3.723 1 95.38 241 PHE B O 1
ATOM 3874 N N . ILE B 1 242 ? -9.156 -10.945 3.877 1 94.62 242 ILE B N 1
ATOM 3875 C CA . ILE B 1 242 ? -10 -11.945 4.52 1 94.62 242 ILE B CA 1
ATOM 3876 C C . ILE B 1 242 ? -10.25 -13.102 3.553 1 94.62 242 ILE B C 1
ATOM 3878 O O . ILE B 1 242 ? -10.211 -14.266 3.947 1 94.62 242 ILE B O 1
ATOM 3882 N N . LEU B 1 243 ? -10.547 -12.773 2.332 1 93.38 243 LEU B N 1
ATOM 3883 C CA . LEU B 1 243 ? -10.766 -13.789 1.308 1 93.38 243 LEU B CA 1
ATOM 3884 C C . LEU B 1 243 ? -9.547 -14.688 1.162 1 93.38 243 LEU B C 1
ATOM 3886 O O . LEU B 1 243 ? -9.68 -15.906 1.025 1 93.38 243 LEU B O 1
ATOM 3890 N N . ARG B 1 244 ? -8.383 -14.109 1.189 1 91.06 244 ARG B N 1
ATOM 3891 C CA . ARG B 1 244 ? -7.145 -14.875 1.078 1 91.06 244 ARG B CA 1
ATOM 3892 C C . ARG B 1 244 ? -6.984 -15.836 2.256 1 91.06 244 ARG B C 1
ATOM 3894 O O . ARG B 1 244 ? -6.551 -16.969 2.082 1 91.06 244 ARG B O 1
ATOM 3901 N N . ILE B 1 245 ? -7.328 -15.406 3.414 1 91.38 245 ILE B N 1
ATOM 3902 C CA . ILE B 1 245 ? -7.25 -16.234 4.609 1 91.38 245 ILE B CA 1
ATOM 3903 C C . ILE B 1 245 ? -8.203 -17.422 4.473 1 91.38 245 ILE B C 1
ATOM 3905 O O . ILE B 1 245 ? -7.809 -18.578 4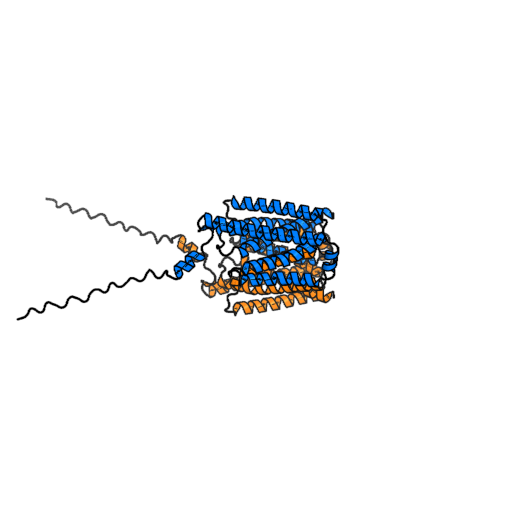.676 1 91.38 245 ILE B O 1
ATOM 3909 N N . LEU B 1 246 ? -9.406 -17.156 4.07 1 91.69 246 LEU B N 1
ATOM 3910 C CA . LEU B 1 246 ? -10.43 -18.188 3.982 1 91.69 246 LEU B CA 1
ATOM 3911 C C . LEU B 1 246 ? -10.133 -19.156 2.838 1 91.69 246 LEU B C 1
ATOM 3913 O O . LEU B 1 246 ? -10.359 -20.359 2.961 1 91.69 246 LEU B O 1
ATOM 3917 N N . GLN B 1 247 ? -9.625 -18.594 1.743 1 88.38 247 GLN B N 1
ATOM 3918 C CA . GLN B 1 247 ? -9.266 -19.453 0.616 1 88.38 247 GLN B CA 1
ATOM 3919 C C . GLN B 1 247 ? -8.133 -20.391 0.987 1 88.38 247 GLN B C 1
ATOM 3921 O O . GLN B 1 247 ? -8.141 -21.562 0.601 1 88.38 247 GLN B O 1
ATOM 3926 N N . ASN B 1 248 ? -7.184 -19.891 1.694 1 85.44 248 ASN B N 1
ATOM 3927 C CA . ASN B 1 248 ? -6.07 -20.719 2.141 1 85.44 248 ASN B CA 1
ATOM 3928 C C . ASN B 1 248 ? -6.535 -21.812 3.102 1 85.44 248 ASN B C 1
ATOM 3930 O O . ASN B 1 248 ? -6.051 -22.938 3.045 1 85.44 248 ASN B O 1
ATOM 3934 N N . GLN B 1 249 ? -7.445 -21.516 3.971 1 83.75 249 GLN B N 1
ATOM 3935 C CA . GLN B 1 249 ? -7.996 -22.5 4.906 1 83.75 249 GLN B CA 1
ATOM 3936 C C . GLN B 1 249 ? -8.797 -23.562 4.176 1 83.75 249 GLN B C 1
ATOM 3938 O O . GLN B 1 249 ? -8.781 -24.734 4.562 1 83.75 249 GLN B O 1
ATOM 3943 N N . ASN B 1 250 ? -9.43 -23.094 3.143 1 81.25 250 ASN B N 1
ATOM 3944 C CA . ASN B 1 250 ? -10.227 -24.031 2.361 1 81.25 250 ASN B CA 1
ATOM 3945 C C . ASN B 1 250 ? -9.344 -24.969 1.547 1 81.25 250 ASN B C 1
ATOM 3947 O O . ASN B 1 250 ? -9.695 -26.141 1.332 1 81.25 250 ASN B O 1
ATOM 3951 N N . ASP B 1 251 ? -8.195 -24.5 1.059 1 77.56 251 ASP B N 1
ATOM 3952 C CA . ASP B 1 251 ? -7.285 -25.312 0.258 1 77.56 251 ASP B CA 1
ATOM 3953 C C . ASP B 1 251 ? -6.527 -26.312 1.131 1 77.56 251 ASP B C 1
ATOM 3955 O O . ASP B 1 251 ? -6.102 -27.359 0.652 1 77.56 251 ASP B O 1
ATOM 3959 N N . ASN B 1 252 ? -6.238 -25.906 2.346 1 67.94 252 ASN B N 1
ATOM 3960 C CA . ASN B 1 252 ? -5.527 -26.828 3.227 1 67.94 252 ASN B CA 1
ATOM 3961 C C . ASN B 1 252 ? -6.492 -27.609 4.121 1 67.94 252 ASN B C 1
ATOM 3963 O O . ASN B 1 252 ? -6.184 -28.719 4.551 1 67.94 252 ASN B O 1
#